Protein AF-0000000076417753 (afdb_homodimer)

Radius of gyration: 24.69 Å; Cα contacts (8 Å, |Δi|>4): 535; chains: 2; bounding box: 54×79×69 Å

Secondary structure (DSSP, 8-state):
-----HHHHHHHHHHHHHHHHHHHHHHHHHHHHHHHHHHHHHHHHHHHHHHHHHTTTS-TTHHHHHHHHHHHHHHTT---SS--TT--TT-HHHHHHHHHHHHTT---SS----SHHHHHHHHHHHHHHHHHHHHHHHHHHHHHHHHHSTTHHHHHHHHT--HHHHHHHHHHHHHHHHHHHHHHHHHHHHHHHHSSS-HHHHHHHHHHHHTT----TTSTTSSS---THHHHHHHHHHHTTS---S---/-----HHHHHHHHHHHHHHHHHHHHHHHHHHHHHHHHHHHHHHHHHHHHHHHHHTTTS-TTHHHHHHHHHHHHHHTT----S--TT--TT-HHHHHHHHHHHHTT---SS----SHHHHHHHHHHHHHHHHHHHHHHHHHHHHHHHHHSTTHHHHHHHHT--HHHHHHHHHHHHHHHHHHHHHHHHHHHHHHHHSSS-HHHHHHHHHHHHTT----TTSTTSSS---THHHHHHHHHHHTTS---S---

Sequence (498 aa):
MGALRPWARYGLLAVAHLLALGLGATVLQALEGPPALRLQANLRAELATFQAEFGACLPAGALEELLGTALVAQAHGVSSLGNGSEARNWDLPSALLFTASLLTTTGYGHMAPLSAGGKAFCVAYAALGLPASLALVAALRHCLVPLLSRPGAWVATCWQLTPPRAALLQAVALGLLVVGVFVLLPALVLWDVQGNCSLLEAIYFCFSSLSTIGLGDLLPGHGSGLHPVLYHLCQFALLGGRPLPQGMVMGALRPWARYGLLAVAHLLALGLGATVLQALEGPPALRLQANLRAELATFQAEFGACLPAGALEELLGTALVAQAHGVSSLGNGSEARNWDLPSALLFTASLLTTTGYGHMAPLSAGGKAFCVAYAALGLPASLALVAALRHCLVPLLSRPGAWVATCWQLTPPRAALLQAVALGLLVVGVFVLLPALVLWDVQGNCSLLEAIYFCFSSLSTIGLGDLLPGHGSGLHPVLYHLCQFALLGGRPLPQGMV

pLDDT: mean 74.75, std 17.24, range [18.84, 95.38]

Nearest PDB structures (foldseek):
  4xdj-assembly2_D  TM=8.619E-01  e=2.320E-10  Homo sapiens
  8qz2-assembly1_B  TM=8.010E-01  e=1.190E-10  Homo sapiens
  6w82-assembly1_B  TM=7.876E-01  e=2.223E-09  Mus musculus
  9g9w-assembly1_B  TM=8.199E-01  e=2.131E-08  Homo sapiens
  6v36-assembly1_B  TM=7.856E-01  e=9.862E-09  Mus musculus

Foldseek 3Di:
DDPPDPVVVVVVVVVVVVVVVVVVVVVCCVVCVVVVVVVVVVVVVVVVVCCVVCVVVDPDCPVVVVVVVQVVCQQQQNFPPDPDPPSPQCPPLNVVLQLLLLQLLLCQSRHDDDDPVRVVCSVVSSVPRNVVSVVVVVVVCVVCVVVQCVVLVVVCVVPVDDPVVSVVVSVVVVVCVVLCCLQQVQLVVQCVPQVPDDSVRSSVQRNSVVVSVNHNCQDPRPPSHRPCVCSVVSVLSSVVPPDDDPPVD/DDPPDPVVVVVVVVVVVVVVVVVVVVVCCVVCVVVVVVVVVVVVVVVVVCCVVCVVVDPDCPVVVVVVVQVVCQQQQNFPPDPDPPSPQCPPLNVVLQLLLLQLLLCQSRHDDDDPVRVVCSVVSSVVRNVVSVVVVVVVCVVCVVVQCVVLVVVCVVPVDDVVVSVVVSVVVVVVVVLCCQQQVQLVVLCVPQVPDDSVRSSVQRNSVVVSVNHNCQDPRVPSHRPCVVSVVSVCSSVVVPDDDPPVD

Solvent-accessible surface area (backbone atoms only — not comparable to full-atom values): 26313 Å² total; per-residue (Å²): 132,80,77,67,53,72,66,55,52,51,50,50,51,51,50,50,50,52,49,49,38,51,49,47,11,53,52,46,24,66,55,36,33,60,59,49,51,50,51,46,50,51,50,50,48,52,50,49,52,48,40,68,75,38,34,89,75,40,67,90,58,56,64,58,52,52,51,49,52,50,48,50,31,42,42,40,35,39,58,68,82,63,82,64,82,78,71,55,59,44,33,68,71,52,19,36,50,51,36,49,24,49,46,63,19,14,17,35,30,46,57,44,69,81,40,70,67,35,40,52,45,51,48,54,49,38,68,58,37,36,61,52,40,50,50,48,52,52,53,48,46,66,61,40,46,66,67,62,50,56,66,42,60,54,53,39,67,69,59,72,43,59,67,70,60,28,52,51,50,46,51,50,50,52,49,47,47,51,51,45,50,67,20,47,51,56,14,52,50,47,27,65,72,56,66,81,46,51,62,65,55,23,39,41,48,33,42,30,47,72,66,13,17,10,59,30,65,60,40,60,67,56,76,89,29,46,54,72,55,52,59,50,45,52,44,29,72,75,52,42,79,67,80,78,86,74,67,92,108,133,78,77,68,54,72,65,54,52,52,50,49,50,52,50,51,48,52,50,49,38,52,50,48,10,53,52,44,25,67,54,36,31,58,61,48,51,50,52,44,49,50,49,50,49,52,50,48,52,47,40,67,74,37,33,89,76,40,66,89,58,56,64,57,51,52,50,50,53,52,47,50,31,42,42,40,35,41,57,67,82,63,83,63,84,77,70,54,57,44,36,66,71,54,18,36,49,51,37,46,24,49,46,62,18,13,16,36,30,45,58,45,70,83,40,70,66,34,41,52,45,49,48,52,50,38,67,56,37,36,61,51,41,49,50,48,52,52,51,48,46,66,61,43,47,66,68,62,50,56,64,43,61,56,52,39,65,68,59,72,44,59,67,70,60,28,50,49,50,45,49,50,50,50,48,48,48,51,51,45,50,66,20,47,51,56,14,52,52,47,27,65,72,56,66,81,47,52,61,65,55,24,38,38,46,33,42,28,47,72,65,14,18,9,58,30,62,61,39,58,67,54,78,86,27,46,54,71,55,53,58,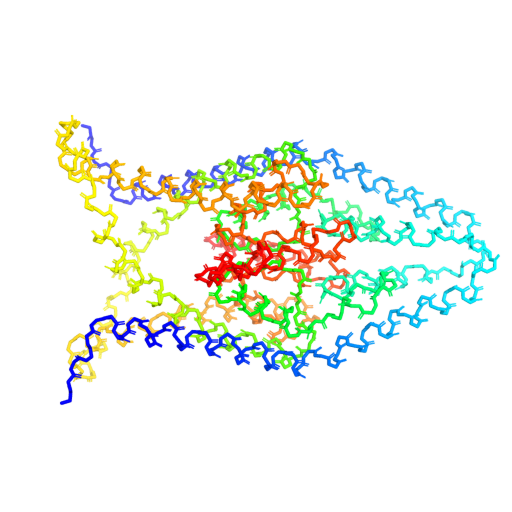49,44,52,43,29,72,74,53,44,81,66,81,79,84,75,69,93,109

Organism: Bos indicus x Bos taurus (NCBI:txid30522)

InterPro domains:
  IPR003280 Two pore domain potassium channel [PR01333] (101-129)
  IPR003280 Two pore domain potassium channel [PR01333] (211-220)
  IPR003280 Two pore domain potassium channel [PTHR11003] (6-239)
  IPR013099 Potassium channel domain [PF07885] (76-143)
  IPR013099 Potassium channel domain [PF07885] (181-221)

Structure (mmCIF, N/CA/C/O backbone):
data_AF-0000000076417753-model_v1
#
loop_
_entity.id
_entity.type
_entity.pdbx_description
1 polymer 'Potassium channel subfamily K member 7'
#
loop_
_atom_site.group_PDB
_atom_site.id
_atom_site.type_symbol
_atom_site.label_atom_id
_atom_site.label_alt_id
_atom_site.label_comp_id
_atom_site.label_asym_id
_atom_site.label_entity_id
_atom_site.label_seq_id
_atom_site.pdbx_PDB_ins_code
_atom_site.Cartn_x
_atom_site.Cartn_y
_atom_site.Cartn_z
_atom_site.occupancy
_atom_site.B_iso_or_equiv
_atom_site.auth_seq_id
_atom_site.auth_comp_id
_atom_site.auth_asym_id
_atom_site.auth_atom_id
_atom_site.pdbx_PDB_model_num
ATOM 1 N N . MET A 1 1 ? -26.219 -26.453 -24.188 1 37.19 1 MET A N 1
ATOM 2 C CA . MET A 1 1 ? -25.844 -25.188 -23.578 1 37.19 1 MET A CA 1
ATOM 3 C C . MET A 1 1 ? -24.438 -24.781 -23.984 1 37.19 1 MET A C 1
ATOM 5 O O . MET A 1 1 ? -23.469 -25.484 -23.672 1 37.19 1 MET A O 1
ATOM 9 N N . GLY A 1 2 ? -24.141 -24.172 -25.047 1 46.78 2 GLY A N 1
ATOM 10 C CA . GLY A 1 2 ? -22.953 -24.016 -25.875 1 46.78 2 GLY A CA 1
ATOM 11 C C . GLY A 1 2 ? -21.781 -23.375 -25.141 1 46.78 2 GLY A C 1
ATOM 12 O O . GLY A 1 2 ? -21.984 -22.547 -24.25 1 46.78 2 GLY A O 1
ATOM 13 N N . ALA A 1 3 ? -20.734 -24.109 -24.938 1 54.47 3 ALA A N 1
ATOM 14 C CA . ALA A 1 3 ? -19.422 -23.797 -24.375 1 54.47 3 ALA A CA 1
ATOM 15 C C . ALA A 1 3 ? -18.938 -22.422 -24.859 1 54.47 3 ALA A C 1
ATOM 17 O O . ALA A 1 3 ? -18.781 -22.203 -26.062 1 54.47 3 ALA A O 1
ATOM 18 N N . LEU A 1 4 ? -19.422 -21.344 -24.422 1 57.84 4 LEU A N 1
ATOM 19 C CA . LEU A 1 4 ? -18.922 -20.031 -24.812 1 57.84 4 LEU A CA 1
ATOM 20 C C . LEU A 1 4 ? -17.438 -20.094 -25.156 1 57.84 4 LEU A C 1
ATOM 22 O O . LEU A 1 4 ? -16.688 -20.844 -24.531 1 57.84 4 LEU A O 1
ATOM 26 N N . ARG A 1 5 ? -17.094 -19.734 -26.391 1 68.56 5 ARG A N 1
ATOM 27 C CA . ARG A 1 5 ? -15.719 -19.656 -26.875 1 68.56 5 ARG A CA 1
ATOM 28 C C . ARG A 1 5 ? -14.805 -19.031 -25.828 1 68.56 5 ARG A C 1
ATOM 30 O O . ARG A 1 5 ? -15.25 -18.203 -25.031 1 68.56 5 ARG A O 1
ATOM 37 N N . PRO A 1 6 ? -13.742 -19.547 -25.609 1 73.5 6 PRO A N 1
ATOM 38 C CA . PRO A 1 6 ? -12.781 -19.109 -24.594 1 73.5 6 PRO A CA 1
ATOM 39 C C . PRO A 1 6 ? -12.625 -17.594 -24.547 1 73.5 6 PRO A C 1
ATOM 41 O O . PRO A 1 6 ? -12.523 -17 -23.469 1 73.5 6 PRO A O 1
ATOM 44 N N . TRP A 1 7 ? -12.812 -16.953 -25.719 1 74.75 7 TRP A N 1
ATOM 45 C CA . TRP A 1 7 ? -12.641 -15.508 -25.734 1 74.75 7 TRP A CA 1
ATOM 46 C C . TRP A 1 7 ? -13.844 -14.805 -25.109 1 74.75 7 TRP A C 1
ATOM 48 O O . TRP A 1 7 ? -13.695 -13.742 -24.5 1 74.75 7 TRP A O 1
ATOM 58 N N . ALA A 1 8 ? -14.992 -15.391 -25.234 1 79.5 8 ALA A N 1
ATOM 59 C CA . ALA A 1 8 ? -16.203 -14.828 -24.641 1 79.5 8 ALA A CA 1
ATOM 60 C C . ALA A 1 8 ? -16.156 -14.914 -23.125 1 79.5 8 ALA A C 1
ATOM 62 O O . ALA A 1 8 ? -16.625 -14 -22.438 1 79.5 8 ALA A O 1
ATOM 63 N N . ARG A 1 9 ? -15.594 -15.992 -22.719 1 81 9 ARG A N 1
ATOM 64 C CA . ARG A 1 9 ? -15.469 -16.141 -21.266 1 81 9 ARG A CA 1
ATOM 65 C C . ARG A 1 9 ? -14.523 -15.109 -20.688 1 81 9 ARG A C 1
ATOM 67 O O . ARG A 1 9 ? -14.797 -14.547 -19.625 1 81 9 ARG A O 1
ATOM 74 N N . TYR A 1 10 ? -13.516 -14.852 -21.422 1 81.19 10 TYR A N 1
ATOM 75 C CA . TYR A 1 10 ? -12.562 -13.836 -20.969 1 81.19 10 TYR A CA 1
ATOM 76 C C . TYR A 1 10 ? -13.188 -12.445 -21.016 1 81.19 10 TYR A C 1
ATOM 78 O O . TYR A 1 10 ? -12.969 -11.633 -20.109 1 81.19 10 TYR A O 1
ATOM 86 N N . GLY A 1 11 ? -13.883 -12.18 -22.016 1 83.62 11 GLY A N 1
ATOM 87 C CA . GLY A 1 11 ? -14.586 -10.914 -22.094 1 83.62 11 GLY A CA 1
ATOM 88 C C . GLY A 1 11 ? -15.602 -10.719 -20.984 1 83.62 11 GLY A C 1
ATOM 89 O O . GLY A 1 11 ? -15.711 -9.633 -20.422 1 83.62 11 GLY A O 1
ATOM 90 N N . LEU A 1 12 ? -16.266 -11.766 -20.641 1 86.62 12 LEU A N 1
ATOM 91 C CA . LEU A 1 12 ? -17.25 -11.703 -19.578 1 86.62 12 LEU A CA 1
ATOM 92 C C . LEU A 1 12 ? -16.594 -11.453 -18.219 1 86.62 12 LEU A C 1
ATOM 94 O O . LEU A 1 12 ? -17.109 -10.695 -17.406 1 86.62 12 LEU A O 1
ATOM 98 N N . LEU A 1 13 ? -15.461 -12.086 -18.031 1 85.25 13 LEU A N 1
ATOM 99 C CA . LEU A 1 13 ? -14.727 -11.883 -16.797 1 85.25 13 LEU A CA 1
ATOM 100 C C . LEU A 1 13 ? -14.219 -10.445 -16.688 1 85.25 13 LEU A C 1
ATOM 102 O O . LEU A 1 13 ? -14.266 -9.852 -15.609 1 85.25 13 LEU A O 1
ATOM 106 N N . ALA A 1 14 ? -13.812 -9.93 -17.797 1 85.81 14 ALA A N 1
ATOM 107 C CA . ALA A 1 14 ? -13.328 -8.547 -17.828 1 85.81 14 ALA A CA 1
ATOM 108 C C . ALA A 1 14 ? -14.453 -7.562 -17.531 1 85.81 14 ALA A C 1
ATOM 110 O O . ALA A 1 14 ? -14.281 -6.617 -16.766 1 85.81 14 ALA A O 1
ATOM 111 N N . VAL A 1 15 ? -15.547 -7.82 -18.109 1 89.19 15 VAL A N 1
ATOM 112 C CA . VAL A 1 15 ? -16.703 -6.953 -17.906 1 89.19 15 VAL A CA 1
ATOM 113 C C . VAL A 1 15 ? -17.172 -7.055 -16.453 1 89.19 15 VAL A C 1
ATOM 115 O O . VAL A 1 15 ? -17.516 -6.043 -15.836 1 89.19 15 VAL A O 1
ATOM 118 N N . ALA A 1 16 ? -17.188 -8.227 -15.938 1 89.94 16 ALA A N 1
ATOM 119 C CA . ALA A 1 16 ? -17.578 -8.43 -14.547 1 89.94 16 ALA A CA 1
ATOM 120 C C . ALA A 1 16 ? -16.641 -7.68 -13.602 1 89.94 16 ALA A C 1
ATOM 122 O O . ALA A 1 16 ? -17.094 -7.098 -12.609 1 89.94 16 ALA A O 1
ATOM 123 N N . HIS A 1 17 ? -15.422 -7.691 -13.953 1 90.44 17 HIS A N 1
ATOM 124 C CA . HIS A 1 17 ? -14.445 -6.98 -13.133 1 90.44 17 HIS A CA 1
ATOM 125 C C . HIS A 1 17 ? -14.656 -5.473 -13.203 1 90.44 17 HIS A C 1
ATOM 127 O O . HIS A 1 17 ? -14.547 -4.781 -12.188 1 90.44 17 HIS A O 1
ATOM 133 N N . LEU A 1 18 ? -14.992 -4.988 -14.367 1 89.81 18 LEU A N 1
ATOM 134 C CA . LEU A 1 18 ? -15.242 -3.561 -14.523 1 89.81 18 LEU A CA 1
ATOM 135 C C . LEU A 1 18 ? -16.5 -3.141 -13.773 1 89.81 18 LEU A C 1
ATOM 137 O O . LEU A 1 18 ? -16.531 -2.074 -13.156 1 89.81 18 LEU A O 1
ATOM 141 N N . LEU A 1 19 ? -17.453 -3.977 -13.828 1 91.81 19 LEU A N 1
ATOM 142 C CA . LEU A 1 19 ? -18.672 -3.697 -13.086 1 91.81 19 LEU A CA 1
ATOM 143 C C . LEU A 1 19 ? -18.422 -3.736 -11.586 1 91.81 19 LEU A C 1
ATOM 145 O O . LEU A 1 19 ? -18.969 -2.914 -10.844 1 91.81 19 LEU A O 1
ATOM 149 N N . ALA A 1 20 ? -17.656 -4.684 -11.219 1 92.06 20 ALA A N 1
ATOM 150 C CA . ALA A 1 20 ? -17.297 -4.77 -9.805 1 92.06 20 ALA A CA 1
ATOM 151 C C . ALA A 1 20 ? -16.547 -3.525 -9.352 1 92.06 20 ALA A C 1
ATOM 153 O O . ALA A 1 20 ? -16.75 -3.025 -8.242 1 92.06 20 ALA A O 1
ATOM 154 N N . LEU A 1 21 ? -15.695 -3.061 -10.195 1 91.56 21 LEU A N 1
ATOM 155 C CA . LEU A 1 21 ? -14.961 -1.84 -9.883 1 91.56 21 LEU A CA 1
ATOM 156 C C . LEU A 1 21 ? -15.906 -0.654 -9.742 1 91.56 21 LEU A C 1
ATOM 158 O O . LEU A 1 21 ? -15.781 0.131 -8.797 1 91.56 21 LEU A O 1
ATOM 162 N N . GLY A 1 22 ? -16.781 -0.543 -10.664 1 91.62 22 GLY A N 1
ATOM 163 C CA . GLY A 1 22 ? -17.766 0.53 -10.609 1 91.62 22 GLY A CA 1
ATOM 164 C C . GLY A 1 22 ? -18.656 0.453 -9.391 1 91.62 22 GLY A C 1
ATOM 165 O O . GLY A 1 22 ? -18.922 1.467 -8.742 1 91.62 22 GLY A O 1
ATOM 166 N N . LEU A 1 23 ? -19.078 -0.742 -9.078 1 93.88 23 LEU A N 1
ATOM 167 C CA . LEU A 1 23 ? -19.938 -0.941 -7.914 1 93.88 23 LEU A CA 1
ATOM 168 C C . LEU A 1 23 ? -19.188 -0.593 -6.629 1 93.88 23 LEU A C 1
ATOM 170 O O . LEU A 1 23 ? -19.734 0.073 -5.75 1 93.88 23 LEU A O 1
ATOM 174 N N . GLY A 1 24 ? -17.984 -1.064 -6.523 1 94.5 24 GLY A N 1
ATOM 175 C CA . GLY A 1 24 ? -17.203 -0.716 -5.355 1 94.5 24 GLY A CA 1
ATOM 176 C C . GLY A 1 24 ? -17.016 0.781 -5.18 1 94.5 24 GLY A C 1
ATOM 177 O O . GLY A 1 24 ? -17.156 1.301 -4.066 1 94.5 24 GLY A O 1
ATOM 178 N N . ALA A 1 25 ? -16.703 1.437 -6.258 1 92.44 25 ALA A N 1
ATOM 179 C CA . ALA A 1 25 ? -16.484 2.879 -6.207 1 92.44 25 ALA A CA 1
ATOM 180 C C . ALA A 1 25 ? -17.75 3.615 -5.785 1 92.44 25 ALA A C 1
ATOM 182 O O . ALA A 1 25 ? -17.703 4.531 -4.961 1 92.44 25 ALA A O 1
ATOM 183 N N . THR A 1 26 ? -18.875 3.23 -6.344 1 94.12 26 THR A N 1
ATOM 184 C CA . THR A 1 26 ? -20.141 3.895 -6.039 1 94.12 26 THR A CA 1
ATOM 185 C C . THR A 1 26 ? -20.531 3.658 -4.586 1 94.12 26 THR A C 1
ATOM 187 O O . THR A 1 26 ? -21 4.574 -3.908 1 94.12 26 THR A O 1
ATOM 190 N N . VAL A 1 27 ? -20.359 2.455 -4.121 1 94.62 27 VAL A N 1
ATOM 191 C CA . VAL A 1 27 ? -20.703 2.133 -2.744 1 94.62 27 VAL A CA 1
ATOM 192 C C . VAL A 1 27 ? -19.797 2.895 -1.783 1 94.62 27 VAL A C 1
ATOM 194 O O . VAL A 1 27 ? -20.266 3.467 -0.797 1 94.62 27 VAL A O 1
ATOM 197 N N . LEU A 1 28 ? -18.516 2.938 -2.066 1 93.06 28 LEU A N 1
ATOM 198 C CA . LEU A 1 28 ? -17.594 3.631 -1.181 1 93.06 28 LEU A CA 1
ATOM 199 C C . LEU A 1 28 ? -17.812 5.141 -1.24 1 93.06 28 LEU A C 1
ATOM 201 O O . LEU A 1 28 ? -17.641 5.836 -0.239 1 93.06 28 LEU A O 1
ATOM 205 N N . GLN A 1 29 ? -18.125 5.609 -2.398 1 90.75 29 GLN A N 1
ATOM 206 C CA . GLN A 1 29 ? -18.469 7.027 -2.482 1 90.75 29 GLN A CA 1
ATOM 207 C C . GLN A 1 29 ? -19.656 7.367 -1.595 1 90.75 29 GLN A C 1
ATOM 209 O O . GLN A 1 29 ? -19.672 8.398 -0.92 1 90.75 29 GLN A O 1
ATOM 214 N N . ALA A 1 30 ? -20.672 6.52 -1.617 1 92.25 30 ALA A N 1
ATOM 215 C CA . ALA A 1 30 ? -21.875 6.734 -0.819 1 92.25 30 ALA A CA 1
ATOM 216 C C . ALA A 1 30 ? -21.578 6.602 0.671 1 92.25 30 ALA A C 1
ATOM 218 O O . ALA A 1 30 ? -22.109 7.359 1.487 1 92.25 30 ALA A O 1
ATOM 219 N N . LEU A 1 31 ? -20.734 5.688 1.056 1 92.12 31 LEU A N 1
ATOM 220 C CA . LEU A 1 31 ? -20.453 5.418 2.459 1 92.12 31 LEU A CA 1
ATOM 221 C C . LEU A 1 31 ? -19.484 6.453 3.023 1 92.12 31 LEU A C 1
ATOM 223 O O . LEU A 1 31 ? -19.609 6.867 4.18 1 92.12 31 LEU A O 1
ATOM 227 N N . GLU A 1 32 ? -18.5 6.871 2.242 1 92.62 32 GLU A N 1
ATOM 228 C CA . GLU A 1 32 ? -17.406 7.684 2.77 1 92.62 32 GLU A CA 1
ATOM 229 C C . GLU A 1 32 ? -17.562 9.148 2.355 1 92.62 32 GLU A C 1
ATOM 231 O O . GLU A 1 32 ? -16.891 10.023 2.906 1 92.62 32 GLU A O 1
ATOM 236 N N . GLY A 1 33 ? -18.438 9.453 1.488 1 85.88 33 GLY A N 1
ATOM 237 C CA . GLY A 1 33 ? -18.672 10.82 1.063 1 85.88 33 GLY A CA 1
ATOM 238 C C . GLY A 1 33 ? -19.016 11.75 2.209 1 85.88 33 GLY A C 1
ATOM 239 O O . GLY A 1 33 ? -18.297 12.719 2.475 1 85.88 33 GLY A O 1
ATOM 240 N N . PRO A 1 34 ? -19.969 11.398 2.969 1 87.88 34 PRO A N 1
ATOM 241 C CA . PRO A 1 34 ? -20.438 12.281 4.043 1 87.88 34 PRO A CA 1
ATOM 242 C C . PRO A 1 34 ? -19.406 12.445 5.156 1 87.88 34 PRO A C 1
ATOM 244 O O . PRO A 1 34 ? -19.094 13.57 5.559 1 87.88 34 PRO A O 1
ATOM 247 N N . PRO A 1 35 ? -18.859 11.344 5.668 1 88.19 35 PRO A N 1
ATOM 248 C CA . PRO A 1 35 ? -17.844 11.555 6.711 1 88.19 35 PRO A CA 1
ATOM 249 C C . PRO A 1 35 ? -16.656 12.359 6.223 1 88.19 35 PRO A C 1
ATOM 251 O O . PRO A 1 35 ? -16.047 13.109 7 1 88.19 35 PRO A O 1
ATOM 254 N N . ALA A 1 36 ? -16.219 12.188 5.043 1 85.62 36 ALA A N 1
ATOM 255 C CA . ALA A 1 36 ? -15.109 12.961 4.488 1 85.62 36 ALA A CA 1
ATOM 256 C C . ALA A 1 36 ? -15.445 14.445 4.43 1 85.62 36 ALA A C 1
ATOM 258 O O . ALA A 1 36 ? -14.602 15.297 4.719 1 85.62 36 ALA A O 1
ATOM 259 N N . LEU A 1 37 ? -16.641 14.742 4.062 1 83.56 37 LEU A N 1
ATOM 260 C CA . LEU A 1 37 ? -17.062 16.141 4.012 1 83.56 37 LEU A CA 1
ATOM 261 C C . LEU A 1 37 ? -17.125 16.734 5.414 1 83.56 37 LEU A C 1
ATOM 263 O O . LEU A 1 37 ? -16.797 17.906 5.605 1 83.56 37 LEU A O 1
ATOM 267 N N . ARG A 1 38 ? -17.531 15.93 6.363 1 85.31 38 ARG A N 1
ATOM 268 C CA . ARG A 1 38 ? -17.562 16.406 7.746 1 85.31 38 ARG A CA 1
ATOM 269 C C . ARG A 1 38 ? -16.172 16.688 8.258 1 85.31 38 ARG A C 1
ATOM 271 O O . ARG A 1 38 ? -15.945 17.703 8.922 1 85.31 38 ARG A O 1
ATOM 278 N N . LEU A 1 39 ? -15.266 15.781 7.977 1 84.44 39 LEU A N 1
ATOM 279 C CA . LEU A 1 39 ? -13.883 15.984 8.406 1 84.44 39 LEU A CA 1
ATOM 280 C C . LEU A 1 39 ? -13.289 17.219 7.738 1 84.44 39 LEU A C 1
ATOM 282 O O . LEU A 1 39 ? -12.578 18 8.383 1 84.44 39 LEU A O 1
ATOM 286 N N . GLN A 1 40 ? -13.562 17.391 6.488 1 83.38 40 GLN A N 1
ATOM 287 C CA . GLN A 1 40 ? -13.086 18.562 5.77 1 83.38 40 GLN A CA 1
ATOM 288 C C . GLN A 1 40 ? -13.672 19.844 6.355 1 83.38 40 GLN A C 1
ATOM 290 O O . GLN A 1 40 ? -12.969 20.844 6.504 1 83.38 40 GLN A O 1
ATOM 295 N N . ALA A 1 41 ? -14.938 19.828 6.652 1 83.44 41 ALA A N 1
ATOM 296 C CA . ALA A 1 41 ? -15.594 20.984 7.258 1 83.44 41 ALA A CA 1
ATOM 297 C C . ALA A 1 41 ? -15.008 21.297 8.633 1 83.44 41 ALA A C 1
ATOM 299 O O . ALA A 1 41 ? -14.812 22.453 8.977 1 83.44 41 ALA A O 1
ATOM 300 N N . ASN A 1 42 ? -14.789 20.219 9.359 1 84.06 42 ASN A N 1
ATOM 301 C CA . ASN A 1 42 ? -14.164 20.422 10.672 1 84.06 42 ASN A CA 1
ATOM 302 C C . ASN A 1 42 ? -12.781 21.047 10.539 1 84.06 42 ASN A C 1
ATOM 304 O O . ASN A 1 42 ? -12.43 21.938 11.328 1 84.06 42 ASN A O 1
ATOM 308 N N . LEU A 1 43 ? -12.008 20.578 9.602 1 82.31 43 LEU A N 1
ATOM 309 C CA . LEU A 1 43 ? -10.68 21.125 9.375 1 82.31 43 LEU A CA 1
ATOM 310 C C . LEU A 1 43 ? -10.766 22.594 8.945 1 82.31 43 LEU A C 1
ATOM 312 O O . LEU A 1 43 ? -10.016 23.438 9.445 1 82.31 43 LEU A O 1
ATOM 316 N N . ARG A 1 44 ? -11.617 22.891 8.094 1 82.69 44 ARG A N 1
ATOM 317 C CA . ARG A 1 44 ? -11.781 24.266 7.629 1 82.69 44 ARG A CA 1
ATOM 318 C C . ARG A 1 44 ? -12.25 25.172 8.766 1 82.69 44 ARG A C 1
ATOM 320 O O . ARG A 1 44 ? -11.812 26.312 8.875 1 82.69 44 ARG A O 1
ATOM 327 N N . ALA A 1 45 ? -13.164 24.672 9.523 1 83.94 45 ALA A N 1
ATOM 328 C CA . ALA A 1 45 ? -13.656 25.422 10.672 1 83.94 45 ALA A CA 1
ATOM 329 C C . ALA A 1 45 ? -12.531 25.703 11.664 1 83.94 45 ALA A C 1
ATOM 331 O O . ALA A 1 45 ? -12.414 26.812 12.18 1 83.94 45 ALA A O 1
ATOM 332 N N . GLU A 1 46 ? -11.758 24.672 11.914 1 82.12 46 GLU A N 1
ATOM 333 C CA . GLU A 1 46 ? -10.633 24.859 12.82 1 82.12 46 GLU A CA 1
ATOM 334 C C . GLU A 1 46 ? -9.625 25.859 12.266 1 82.12 46 GLU A C 1
ATOM 336 O O . GLU A 1 46 ? -9.07 26.672 13.008 1 82.12 46 GLU A O 1
ATOM 341 N N . LEU A 1 47 ? -9.375 25.781 10.969 1 82 47 LEU A N 1
ATOM 342 C CA . LEU A 1 47 ? -8.477 26.734 10.312 1 82 47 LEU A CA 1
ATOM 343 C C . LEU A 1 47 ? -9.031 28.141 10.383 1 82 47 LEU A C 1
ATOM 345 O O . LEU A 1 47 ? -8.305 29.094 10.688 1 82 47 LEU A O 1
ATOM 349 N N . ALA A 1 48 ? -10.297 28.297 10.117 1 82.31 48 ALA A N 1
ATOM 350 C CA . ALA A 1 48 ? -10.945 29.594 10.148 1 82.31 48 ALA A CA 1
ATOM 351 C C . ALA A 1 48 ? -10.945 30.172 11.562 1 82.31 48 ALA A C 1
ATOM 353 O O . ALA A 1 48 ? -10.695 31.375 11.75 1 82.31 48 ALA A O 1
ATOM 354 N N . THR A 1 49 ? -11.32 29.391 12.547 1 81.62 49 THR A N 1
ATOM 355 C CA . THR A 1 49 ? -11.289 29.828 13.938 1 81.62 49 THR A CA 1
ATOM 356 C C . THR A 1 49 ? -9.883 30.266 14.344 1 81.62 49 THR A C 1
ATOM 358 O O . THR A 1 49 ? -9.711 31.281 15.016 1 81.62 49 THR A O 1
ATOM 361 N N . PHE A 1 50 ? -8.906 29.438 13.914 1 80.94 50 PHE A N 1
ATOM 362 C CA . PHE A 1 50 ? -7.516 29.766 14.211 1 80.94 50 PHE A CA 1
ATOM 363 C C . PHE A 1 50 ? -7.113 31.078 13.57 1 80.94 50 PHE A C 1
ATOM 365 O O . PHE A 1 50 ? -6.457 31.906 14.203 1 80.94 50 PHE A O 1
ATOM 372 N N . GLN A 1 51 ? -7.496 31.266 12.32 1 79.94 51 GLN A N 1
ATOM 373 C CA . GLN A 1 51 ? -7.184 32.5 11.602 1 79.94 51 GLN A CA 1
ATOM 374 C C . GLN A 1 51 ? -7.918 33.688 12.211 1 79.94 51 GLN A C 1
ATOM 376 O O . GLN A 1 51 ? -7.375 34.812 12.273 1 79.94 51 GLN A O 1
ATOM 381 N N . ALA A 1 52 ? -9.117 33.531 12.594 1 81.25 52 ALA A N 1
ATOM 382 C CA . ALA A 1 52 ? -9.898 34.625 13.195 1 81.25 52 ALA A CA 1
ATOM 383 C C . ALA A 1 52 ? -9.336 35.031 14.547 1 81.25 52 ALA A C 1
ATOM 385 O O . ALA A 1 52 ? -9.266 36.219 14.867 1 81.25 52 ALA A O 1
ATOM 386 N N . GLU A 1 53 ? -8.984 34.062 15.305 1 76.81 53 GLU A N 1
ATOM 387 C CA . GLU A 1 53 ? -8.516 34.312 16.656 1 76.81 53 GLU A CA 1
ATOM 388 C C . GLU A 1 53 ? -7.078 34.844 16.656 1 76.81 53 GLU A C 1
ATOM 390 O O . GLU A 1 53 ? -6.727 35.719 17.453 1 76.81 53 GLU A O 1
ATOM 395 N N . PHE A 1 54 ? -6.348 34.281 15.719 1 74.62 54 PHE A N 1
ATOM 396 C CA . PHE A 1 54 ? -4.93 34.594 15.805 1 74.62 54 PHE A CA 1
ATOM 397 C C . PHE A 1 54 ? -4.438 35.25 14.516 1 74.62 54 PHE A C 1
ATOM 399 O O . PHE A 1 54 ? -3.248 35.531 14.375 1 74.62 54 PHE A O 1
ATOM 406 N N . GLY A 1 55 ? -5.246 35.281 13.523 1 71.75 55 GLY A N 1
ATOM 407 C CA . GLY A 1 55 ? -4.898 35.812 12.211 1 71.75 55 GLY A CA 1
ATOM 408 C C . GLY A 1 55 ? -4.324 37.219 12.273 1 71.75 55 GLY A C 1
ATOM 409 O O . GLY A 1 55 ? -3.498 37.594 11.43 1 71.75 55 GLY A O 1
ATOM 410 N N . ALA A 1 56 ? -4.766 38 13.227 1 73.06 56 ALA A N 1
ATOM 411 C CA . ALA A 1 56 ? -4.266 39.375 13.352 1 73.06 56 ALA A CA 1
ATOM 412 C C . ALA A 1 56 ? -2.785 39.375 13.727 1 73.06 56 ALA A C 1
ATOM 414 O O . ALA A 1 56 ? -2.045 40.281 13.344 1 73.06 56 ALA A O 1
ATOM 415 N N . CYS A 1 57 ? -2.404 38.344 14.406 1 71.56 57 CYS A N 1
ATOM 416 C CA . CYS A 1 57 ? -1.019 38.25 14.852 1 71.56 57 CYS A CA 1
ATOM 417 C C . CYS A 1 57 ? -0.191 37.375 13.922 1 71.56 57 CYS A C 1
ATOM 419 O O . CYS A 1 57 ? 1.039 37.375 14 1 71.56 57 CYS A O 1
ATOM 421 N N . LEU A 1 58 ? -0.905 36.688 13.07 1 74 58 LEU A N 1
ATOM 422 C CA . LEU A 1 58 ? -0.195 35.719 12.211 1 74 58 LEU A CA 1
ATOM 423 C C . LEU A 1 58 ? -0.115 36.25 10.781 1 74 58 LEU A C 1
ATOM 425 O O . LEU A 1 58 ? -1.123 36.688 10.219 1 74 58 LEU A O 1
ATOM 429 N N . PRO A 1 59 ? 1.247 36.594 10.359 1 67.06 59 PRO A N 1
ATOM 430 C CA . PRO A 1 59 ? 1.331 36.938 8.945 1 67.06 59 PRO A CA 1
ATOM 431 C C . PRO A 1 59 ? 0.642 35.938 8.039 1 67.06 59 PRO A C 1
ATOM 433 O O . PRO A 1 59 ? 0.523 34.75 8.406 1 67.06 59 PRO A O 1
ATOM 436 N N . ALA A 1 60 ? 0.106 36.406 6.887 1 66.69 60 ALA A N 1
ATOM 437 C CA . ALA A 1 60 ? -0.547 35.594 5.867 1 66.69 60 ALA A CA 1
ATOM 438 C C . ALA A 1 60 ? 0.395 34.5 5.34 1 66.69 60 ALA A C 1
ATOM 440 O O . ALA A 1 60 ? 1.546 34.781 5 1 66.69 60 ALA A O 1
ATOM 441 N N . GLY A 1 61 ? 0.214 33.188 5.43 1 75.19 61 GLY A N 1
ATOM 442 C CA . GLY A 1 61 ? 1.027 32.156 4.82 1 75.19 61 GLY A CA 1
ATOM 443 C C . GLY A 1 61 ? 1.828 31.359 5.832 1 75.19 61 GLY A C 1
ATOM 444 O O . GLY A 1 61 ? 2.301 30.266 5.527 1 75.19 61 GLY A O 1
ATOM 445 N N . ALA A 1 62 ? 2.088 32.031 7.02 1 75.94 62 ALA A N 1
ATOM 446 C CA . ALA A 1 62 ? 2.934 31.359 7.992 1 75.94 62 ALA A CA 1
ATOM 447 C C . ALA A 1 62 ? 2.309 30.031 8.422 1 75.94 62 ALA A C 1
ATOM 449 O O . ALA A 1 62 ? 3.004 29.016 8.539 1 75.94 62 ALA A O 1
ATOM 450 N N . LEU A 1 63 ? 1.042 30.062 8.672 1 80.06 63 LEU A N 1
ATOM 451 C CA . LEU A 1 63 ? 0.336 28.859 9.086 1 80.06 63 LEU A CA 1
ATOM 452 C C . LEU A 1 63 ? 0.335 27.828 7.961 1 80.06 63 LEU A C 1
ATOM 454 O O . LEU A 1 63 ? 0.562 26.641 8.203 1 80.06 63 LEU A O 1
ATOM 458 N N . GLU A 1 64 ? 0.133 28.281 6.746 1 78.81 64 GLU A N 1
ATOM 459 C CA . GLU A 1 64 ? 0.122 27.391 5.594 1 78.81 64 GLU A CA 1
ATOM 460 C C . GLU A 1 64 ? 1.487 26.734 5.391 1 78.81 64 GLU A C 1
ATOM 462 O O . GLU A 1 64 ? 1.572 25.562 5.02 1 78.81 64 GLU A O 1
ATOM 467 N N . GLU A 1 65 ? 2.504 27.5 5.582 1 77.94 65 GLU A N 1
ATOM 468 C CA . GLU A 1 65 ? 3.855 26.969 5.434 1 77.94 65 GLU A CA 1
ATOM 469 C C . GLU A 1 65 ? 4.145 25.906 6.484 1 77.94 65 GLU A C 1
ATOM 471 O O . GLU A 1 65 ? 4.695 24.844 6.168 1 77.94 65 GLU A O 1
ATOM 476 N N . LEU A 1 66 ? 3.754 26.203 7.691 1 80.62 66 LEU A N 1
ATOM 477 C CA . LEU A 1 66 ? 3.951 25.234 8.766 1 80.62 66 LEU A CA 1
ATOM 478 C C . LEU A 1 66 ? 3.15 23.969 8.5 1 80.62 66 LEU A C 1
ATOM 480 O O . LEU A 1 66 ? 3.674 22.859 8.633 1 80.62 66 LEU A O 1
ATOM 484 N N . LEU A 1 67 ? 1.911 24.125 8.133 1 82.25 67 LEU A N 1
ATOM 485 C CA . LEU A 1 67 ? 1.062 22.969 7.824 1 82.25 67 LEU A 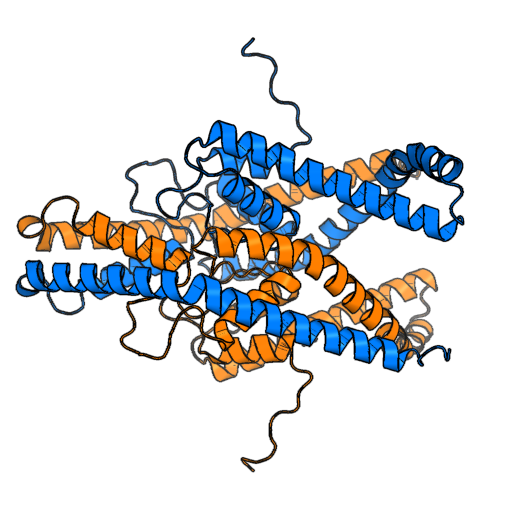CA 1
ATOM 486 C C . LEU A 1 67 ? 1.628 22.188 6.648 1 82.25 67 LEU A C 1
ATOM 488 O O . LEU A 1 67 ? 1.602 20.953 6.656 1 82.25 67 LEU A O 1
ATOM 492 N N . GLY A 1 68 ? 2.113 22.828 5.652 1 78.69 68 GLY A N 1
ATOM 493 C CA . GLY A 1 68 ? 2.723 22.156 4.508 1 78.69 68 GLY A CA 1
ATOM 494 C C . GLY A 1 68 ? 3.922 21.312 4.883 1 78.69 68 GLY A C 1
ATOM 495 O O . GLY A 1 68 ? 4.031 20.156 4.453 1 78.69 68 GLY A O 1
ATOM 496 N N . THR A 1 69 ? 4.797 21.875 5.688 1 79.12 69 THR A N 1
ATOM 497 C CA . THR A 1 69 ? 5.977 21.141 6.121 1 79.12 69 THR A CA 1
ATOM 498 C C . THR A 1 69 ? 5.582 19.938 6.977 1 79.12 69 THR A C 1
ATOM 500 O O . THR A 1 69 ? 6.172 18.859 6.852 1 79.12 69 THR A O 1
ATOM 503 N N . ALA A 1 70 ? 4.598 20.141 7.805 1 80.62 70 ALA A N 1
ATOM 504 C CA . ALA A 1 70 ? 4.129 19.047 8.656 1 80.62 70 ALA A CA 1
ATOM 505 C C . ALA A 1 70 ? 3.502 17.938 7.816 1 80.62 70 ALA A C 1
ATOM 507 O O . ALA A 1 70 ? 3.686 16.75 8.109 1 80.62 70 ALA A O 1
ATOM 508 N N . LEU A 1 71 ? 2.754 18.312 6.844 1 79.94 71 LEU A N 1
ATOM 509 C CA . LEU A 1 71 ? 2.1 17.328 5.98 1 79.94 71 LEU A CA 1
ATOM 510 C C . LEU A 1 71 ? 3.125 16.547 5.164 1 79.94 71 LEU A C 1
ATOM 512 O O . LEU A 1 71 ? 2.984 15.344 4.973 1 79.94 71 LEU A O 1
ATOM 516 N N . VAL A 1 72 ? 4.184 17.219 4.672 1 75.44 72 VAL A N 1
ATOM 517 C CA . VAL A 1 72 ? 5.242 16.547 3.93 1 75.44 72 VAL A CA 1
ATOM 518 C C . VAL A 1 72 ? 6.004 15.602 4.859 1 75.44 72 VAL A C 1
ATOM 520 O O . VAL A 1 72 ? 6.348 14.484 4.473 1 75.44 72 VAL A O 1
ATOM 523 N N . ALA A 1 73 ? 6.25 16 6.059 1 78.75 73 ALA A N 1
ATOM 524 C CA . ALA A 1 73 ? 6.934 15.172 7.043 1 78.75 73 ALA A CA 1
ATOM 525 C C . ALA A 1 73 ? 6.121 13.914 7.355 1 78.75 73 ALA A C 1
ATOM 527 O O . ALA A 1 73 ? 6.668 12.812 7.422 1 78.75 73 ALA A O 1
ATOM 528 N N . GLN A 1 74 ? 4.812 14.055 7.445 1 76.19 74 GLN A N 1
ATOM 529 C CA . GLN A 1 74 ? 3.953 12.914 7.727 1 76.19 74 GLN A CA 1
ATOM 530 C C . GLN A 1 74 ? 3.908 11.945 6.547 1 76.19 74 GLN A C 1
ATOM 532 O O . GLN A 1 74 ? 3.869 10.734 6.73 1 76.19 74 GLN A O 1
ATOM 537 N N . ALA A 1 75 ? 3.908 12.523 5.387 1 73.44 75 ALA A N 1
ATOM 538 C CA . ALA A 1 75 ? 3.857 11.695 4.188 1 73.44 75 ALA A CA 1
ATOM 539 C C . ALA A 1 75 ? 5.09 10.805 4.082 1 73.44 75 ALA A C 1
ATOM 541 O O . ALA A 1 75 ? 5.043 9.734 3.473 1 73.44 75 ALA A O 1
ATOM 542 N N . HIS A 1 76 ? 6.223 11.227 4.711 1 75.19 76 HIS A N 1
ATOM 543 C CA . HIS A 1 76 ? 7.449 10.445 4.66 1 75.19 76 HIS A CA 1
ATOM 544 C C . HIS A 1 76 ? 7.719 9.758 5.996 1 75.19 76 HIS A C 1
ATOM 546 O O . HIS A 1 76 ? 8.805 9.219 6.211 1 75.19 76 HIS A O 1
ATOM 552 N N . GLY A 1 77 ? 6.672 9.82 6.836 1 72.44 77 GLY A N 1
ATOM 553 C CA . GLY A 1 77 ? 6.727 9.07 8.078 1 72.44 77 GLY A CA 1
ATOM 554 C C . GLY A 1 77 ? 7.496 9.781 9.18 1 72.44 77 GLY A C 1
ATOM 555 O O . GLY A 1 77 ? 7.977 9.148 10.117 1 72.44 77 GLY A O 1
ATOM 556 N N . VAL A 1 78 ? 7.797 11.039 8.992 1 70.38 78 VAL A N 1
ATOM 557 C CA . VAL A 1 78 ? 8.508 11.812 10.008 1 70.38 78 VAL A CA 1
ATOM 558 C C . VAL A 1 78 ? 7.512 12.578 10.867 1 70.38 78 VAL A C 1
ATOM 560 O O . VAL A 1 78 ? 6.695 13.344 10.352 1 70.38 78 VAL A O 1
ATOM 563 N N . SER A 1 79 ? 7.055 12.109 12.125 1 61.41 79 SER A N 1
ATOM 564 C CA . SER A 1 79 ? 6.094 12.797 12.984 1 61.41 79 SER A CA 1
ATOM 565 C C . SER A 1 79 ? 6.793 13.602 14.07 1 61.41 79 SER A C 1
ATOM 567 O O . SER A 1 79 ? 7.828 13.18 14.594 1 61.41 79 SER A O 1
ATOM 569 N N . SER A 1 80 ? 6.906 14.914 14.047 1 56.34 80 SER A N 1
ATOM 570 C CA . SER A 1 80 ? 7.516 15.711 15.102 1 56.34 80 SER A CA 1
ATOM 571 C C . SER A 1 80 ? 6.648 15.711 16.359 1 56.34 80 SER A C 1
ATOM 573 O O . SER A 1 80 ? 7.098 16.141 17.422 1 56.34 80 SER A O 1
ATOM 575 N N . LEU A 1 81 ? 5.227 15.68 16.141 1 53.78 81 LEU A N 1
ATOM 576 C CA . LEU A 1 81 ? 4.484 16.266 17.25 1 53.78 81 LEU A CA 1
ATOM 577 C C . LEU A 1 81 ? 4.762 15.516 18.547 1 53.78 81 LEU A C 1
ATOM 579 O O . LEU A 1 81 ? 4.438 16 19.641 1 53.78 81 LEU A O 1
ATOM 583 N N . GLY A 1 82 ? 4.957 14.289 18.578 1 46.59 82 GLY A N 1
ATOM 584 C CA . GLY A 1 82 ? 5.07 13.727 19.922 1 46.59 82 GLY A CA 1
ATOM 585 C C . GLY A 1 82 ? 6.445 13.914 20.531 1 46.59 82 GLY A C 1
ATOM 586 O O . GLY A 1 82 ? 7.438 14.039 19.812 1 46.59 82 GLY A O 1
ATOM 587 N N . ASN A 1 83 ? 6.551 14.695 21.625 1 41.19 83 ASN A N 1
ATOM 588 C CA . ASN A 1 83 ? 7.66 14.766 22.562 1 41.19 83 ASN A CA 1
ATOM 589 C C . ASN A 1 83 ? 8.562 13.539 22.469 1 41.19 83 ASN A C 1
ATOM 591 O O . ASN A 1 83 ? 9.594 13.461 23.141 1 41.19 83 ASN A O 1
ATOM 595 N N . GLY A 1 84 ? 8.078 12.375 22.438 1 39.53 84 GLY A N 1
ATOM 596 C CA . GLY A 1 84 ? 8.883 11.234 22.844 1 39.53 84 GLY A CA 1
ATOM 597 C C . GLY A 1 84 ? 9.984 10.891 21.859 1 39.53 84 GLY A C 1
ATOM 598 O O . GLY A 1 84 ? 9.797 11.023 20.641 1 39.53 84 GLY A O 1
ATOM 599 N N . SER A 1 85 ? 11.25 11.133 22.219 1 41.69 85 SER A N 1
ATOM 600 C CA . SER A 1 85 ? 12.57 10.672 21.797 1 41.69 85 SER A CA 1
ATOM 601 C C . SER A 1 85 ? 12.469 9.438 20.906 1 41.69 85 SER A C 1
ATOM 603 O O . SER A 1 85 ? 13.422 9.086 20.203 1 41.69 85 SER A O 1
ATOM 605 N N . GLU A 1 86 ? 11.547 8.547 21.203 1 44.56 86 GLU A N 1
ATOM 606 C CA . GLU A 1 86 ? 11.602 7.137 20.812 1 44.56 86 GLU A CA 1
ATOM 607 C C . GLU A 1 86 ? 11.125 6.934 19.375 1 44.56 86 GLU A C 1
ATOM 609 O O . GLU A 1 86 ? 11.273 5.848 18.812 1 44.56 86 GLU A O 1
ATOM 614 N N . ALA A 1 87 ? 10.336 7.891 18.875 1 49.84 87 ALA A N 1
ATOM 615 C CA . ALA A 1 87 ? 9.773 7.531 17.578 1 49.84 87 ALA A CA 1
ATOM 616 C C . ALA A 1 87 ? 10.68 7.977 16.438 1 49.84 87 ALA A C 1
ATOM 618 O O . ALA A 1 87 ? 10.445 9.016 15.828 1 49.84 87 ALA A O 1
ATOM 619 N N . ARG A 1 88 ? 12.008 7.742 16.625 1 55.31 88 ARG A N 1
ATOM 620 C CA . ARG A 1 88 ? 12.992 8.008 15.578 1 55.31 88 ARG A CA 1
ATOM 621 C C . ARG A 1 88 ? 12.609 7.309 14.273 1 55.31 88 ARG A C 1
ATOM 623 O O . ARG A 1 88 ? 12.453 6.086 14.25 1 55.31 88 ARG A O 1
ATOM 630 N N . ASN A 1 89 ? 12.18 8.07 13.289 1 64.31 89 ASN A N 1
ATOM 631 C CA . ASN A 1 89 ? 11.875 7.66 11.922 1 64.31 89 ASN A CA 1
ATOM 632 C C . ASN A 1 89 ? 13.094 7.059 11.234 1 64.31 89 ASN A C 1
ATOM 634 O O . ASN A 1 89 ? 14.219 7.539 11.422 1 64.31 89 ASN A O 1
ATOM 638 N N . TRP A 1 90 ? 13.031 5.891 10.797 1 79 90 TRP A N 1
ATOM 639 C CA . TRP A 1 90 ? 14.031 5.129 10.062 1 79 90 TRP A CA 1
ATOM 640 C C . TRP A 1 90 ? 15.062 4.523 11.016 1 79 90 TRP A C 1
ATOM 642 O O . TRP A 1 90 ? 16.234 4.414 10.672 1 79 90 TRP A O 1
ATOM 652 N N . ASP A 1 91 ? 14.633 4.309 12.305 1 81.56 91 ASP A N 1
ATOM 653 C CA . ASP A 1 91 ? 15.43 3.422 13.156 1 81.56 91 ASP A CA 1
ATOM 654 C C . ASP A 1 91 ? 15.43 1.995 12.609 1 81.56 91 ASP A C 1
ATOM 656 O O . ASP A 1 91 ? 14.742 1.7 11.625 1 81.56 91 ASP A O 1
ATOM 660 N N . LEU A 1 92 ? 16.266 1.183 13.203 1 81.5 92 LEU A N 1
ATOM 661 C CA . LEU A 1 92 ? 16.438 -0.156 12.656 1 81.5 92 LEU A CA 1
ATOM 662 C C . LEU A 1 92 ? 15.117 -0.912 12.625 1 81.5 92 LEU A C 1
ATOM 664 O O . LEU A 1 92 ? 14.758 -1.502 11.602 1 81.5 92 LEU A O 1
ATOM 668 N N . PRO A 1 93 ? 14.336 -0.909 13.711 1 78.56 93 PRO A N 1
ATOM 669 C CA . PRO A 1 93 ? 13.047 -1.613 13.641 1 78.56 93 PRO A CA 1
ATOM 670 C C . PRO A 1 93 ? 12.125 -1.041 12.57 1 78.56 93 PRO A C 1
ATOM 672 O O . PRO A 1 93 ? 11.445 -1.796 11.867 1 78.56 93 PRO A O 1
ATOM 675 N N . SER A 1 94 ? 12.102 0.291 12.461 1 82.75 94 SER A N 1
ATOM 676 C CA . SER A 1 94 ? 11.258 0.917 11.445 1 82.75 94 SER A CA 1
ATOM 677 C C . SER A 1 94 ? 11.766 0.613 10.039 1 82.75 94 SER A C 1
ATOM 679 O O . SER A 1 94 ? 10.977 0.377 9.125 1 82.75 94 SER A O 1
ATOM 681 N N . ALA A 1 95 ? 13.055 0.614 9.906 1 86.94 95 ALA A N 1
ATOM 682 C CA . ALA A 1 95 ? 13.648 0.295 8.609 1 86.94 95 ALA A CA 1
ATOM 683 C C . ALA A 1 95 ? 13.391 -1.16 8.234 1 86.94 95 ALA A C 1
ATOM 685 O O . ALA A 1 95 ? 13.172 -1.472 7.059 1 86.94 95 ALA A O 1
ATOM 686 N N . LEU A 1 96 ? 13.406 -2.01 9.227 1 87 96 LEU A N 1
ATOM 687 C CA . LEU A 1 96 ? 13.117 -3.418 8.977 1 87 96 LEU A CA 1
ATOM 688 C C . LEU A 1 96 ? 11.672 -3.611 8.547 1 87 96 LEU A C 1
ATOM 690 O O . LEU A 1 96 ? 11.391 -4.402 7.641 1 87 96 LEU A O 1
ATOM 694 N N . LEU A 1 97 ? 10.797 -2.904 9.125 1 83.94 97 LEU A N 1
ATOM 695 C CA . LEU A 1 97 ? 9.391 -2.979 8.742 1 83.94 97 LEU A CA 1
ATOM 696 C C . LEU A 1 97 ? 9.18 -2.479 7.316 1 83.94 97 LEU A C 1
ATOM 698 O O . LEU A 1 97 ? 8.414 -3.064 6.555 1 83.94 97 LEU A O 1
ATOM 702 N N . PHE A 1 98 ? 9.875 -1.444 7.086 1 89.38 98 PHE A N 1
ATOM 703 C CA . PHE A 1 98 ? 9.758 -0.877 5.746 1 89.38 98 PHE A CA 1
ATOM 704 C C . PHE A 1 98 ? 10.281 -1.854 4.699 1 89.38 98 PHE A C 1
ATOM 706 O O . PHE A 1 98 ? 9.625 -2.084 3.68 1 89.38 98 PHE A O 1
ATOM 713 N N . THR A 1 99 ? 11.344 -2.451 4.949 1 91.62 99 THR A N 1
ATOM 714 C CA . THR A 1 99 ? 11.938 -3.383 3.998 1 91.62 99 THR A CA 1
ATOM 715 C C . THR A 1 99 ? 11.086 -4.641 3.871 1 91.62 99 THR A C 1
ATOM 717 O O . THR A 1 99 ? 10.906 -5.172 2.771 1 91.62 99 THR A O 1
ATOM 720 N N . ALA A 1 100 ? 10.586 -5.059 4.973 1 88.75 100 ALA A N 1
ATOM 721 C CA . ALA A 1 100 ? 9.68 -6.203 4.934 1 88.75 100 ALA A CA 1
ATOM 722 C C . ALA A 1 100 ? 8.438 -5.891 4.102 1 88.75 100 ALA A C 1
ATOM 724 O O . ALA A 1 100 ? 7.969 -6.734 3.336 1 88.75 100 ALA A O 1
ATOM 725 N N . SER A 1 101 ? 7.918 -4.703 4.262 1 89.38 101 SER A N 1
ATOM 726 C CA . SER A 1 101 ? 6.734 -4.316 3.502 1 89.38 101 SER A CA 1
ATOM 727 C C . SER A 1 101 ? 7.039 -4.227 2.012 1 89.38 101 SER A C 1
ATOM 729 O O . SER A 1 101 ? 6.172 -4.492 1.178 1 89.38 101 SER A O 1
ATOM 731 N N . LEU A 1 102 ? 8.266 -3.924 1.666 1 92.25 102 LEU A N 1
ATOM 732 C CA . LEU A 1 102 ? 8.68 -3.889 0.267 1 92.25 102 LEU A CA 1
ATOM 733 C C . LEU A 1 102 ? 8.719 -5.293 -0.324 1 92.25 102 LEU A C 1
ATOM 735 O O . LEU A 1 102 ? 8.172 -5.535 -1.402 1 92.25 102 LEU A O 1
ATOM 739 N N . LEU A 1 103 ? 9.305 -6.184 0.443 1 91.88 103 LEU A N 1
ATOM 740 C CA . LEU A 1 103 ? 9.539 -7.527 -0.076 1 91.88 103 LEU A CA 1
ATOM 741 C C . LEU A 1 103 ? 8.25 -8.336 -0.072 1 91.88 103 LEU A C 1
ATOM 743 O O . LEU A 1 103 ? 8.125 -9.32 -0.806 1 91.88 103 LEU A O 1
ATOM 747 N N . THR A 1 104 ? 7.297 -7.965 0.705 1 88.19 104 THR A N 1
ATOM 748 C CA . THR A 1 104 ? 6.004 -8.641 0.728 1 88.19 104 THR A CA 1
ATOM 749 C C . THR A 1 104 ? 4.992 -7.914 -0.154 1 88.19 104 THR A C 1
ATOM 751 O O . THR A 1 104 ? 3.854 -8.359 -0.298 1 88.19 104 THR A O 1
ATOM 754 N N . THR A 1 105 ? 5.32 -6.805 -0.716 1 89.12 105 THR A N 1
ATOM 755 C CA . THR A 1 105 ? 4.523 -5.957 -1.594 1 89.12 105 THR A CA 1
ATOM 756 C C . THR A 1 105 ? 3.352 -5.34 -0.833 1 89.12 105 THR A C 1
ATOM 758 O O . THR A 1 105 ? 2.33 -4.992 -1.429 1 89.12 105 THR A O 1
ATOM 761 N N . THR A 1 106 ? 3.344 -5.309 0.477 1 88.12 106 THR A N 1
ATOM 762 C CA . THR A 1 106 ? 2.32 -4.668 1.297 1 88.12 106 THR A CA 1
ATOM 763 C C . THR A 1 106 ? 2.422 -3.148 1.201 1 88.12 106 THR A C 1
ATOM 765 O O . THR A 1 106 ? 1.41 -2.463 1.044 1 88.12 106 THR A O 1
ATOM 768 N N . GLY A 1 107 ? 3.604 -2.557 1.281 1 87 107 GLY A N 1
ATOM 769 C CA . GLY A 1 107 ? 3.814 -1.124 1.148 1 87 107 GLY A CA 1
ATOM 770 C C . GLY A 1 107 ? 2.836 -0.3 1.965 1 87 107 GLY A C 1
ATOM 771 O O . GLY A 1 107 ? 1.94 0.339 1.41 1 87 107 GLY A O 1
ATOM 772 N N . TYR A 1 108 ? 2.914 -0.108 3.178 1 81.81 108 TYR A N 1
ATOM 773 C CA . TYR A 1 108 ? 1.976 0.573 4.062 1 81.81 108 TYR A CA 1
ATOM 774 C C . TYR A 1 108 ? 1.852 2.047 3.697 1 81.81 108 TYR A C 1
ATOM 776 O O . TYR A 1 108 ? 0.839 2.684 3.996 1 81.81 108 TYR A O 1
ATOM 784 N N . GLY A 1 109 ? 2.852 2.598 3.061 1 76.88 109 GLY A N 1
ATOM 785 C CA . GLY A 1 109 ? 2.789 3.986 2.631 1 76.88 109 GLY A CA 1
ATOM 786 C C . GLY A 1 109 ? 3.014 4.973 3.764 1 76.88 109 GLY A C 1
ATOM 787 O O . GLY A 1 109 ? 2.91 6.184 3.566 1 76.88 109 GLY A O 1
ATOM 788 N N . HIS A 1 110 ? 3.199 4.523 5.012 1 75 110 HIS A N 1
ATOM 789 C CA . HIS A 1 110 ? 3.434 5.406 6.148 1 75 110 HIS A CA 1
ATOM 790 C C . HIS A 1 110 ? 4.852 5.965 6.125 1 75 110 HIS A C 1
ATOM 792 O O . HIS A 1 110 ? 5.129 6.992 6.75 1 75 110 HIS A O 1
ATOM 798 N N . MET A 1 111 ? 5.75 5.285 5.484 1 80.94 111 MET A N 1
ATOM 799 C CA . MET A 1 111 ? 7.133 5.723 5.293 1 80.94 111 MET A CA 1
ATOM 800 C C . MET A 1 111 ? 7.516 5.691 3.818 1 80.94 111 MET A C 1
ATOM 802 O O . MET A 1 111 ? 7.02 4.855 3.061 1 80.94 111 MET A O 1
ATOM 806 N N . ALA A 1 112 ? 8.242 6.594 3.43 1 85.25 112 ALA A N 1
ATOM 807 C CA . ALA A 1 112 ? 8.742 6.656 2.059 1 85.25 112 ALA A CA 1
ATOM 808 C C . ALA A 1 112 ? 10.109 7.324 2.004 1 85.25 112 ALA A C 1
ATOM 810 O O . ALA A 1 112 ? 10.406 8.219 2.801 1 85.25 112 ALA A O 1
ATOM 811 N N . PRO A 1 113 ? 10.898 6.844 1.145 1 88.31 113 PRO A N 1
ATOM 812 C CA . PRO A 1 113 ? 12.234 7.43 1.03 1 88.31 113 PRO A CA 1
ATOM 813 C C . PRO A 1 113 ? 12.195 8.898 0.612 1 88.31 113 PRO A C 1
ATOM 815 O O . PRO A 1 113 ? 11.391 9.289 -0.235 1 88.31 113 PRO A O 1
ATOM 818 N N . LEU A 1 114 ? 13.078 9.656 1.242 1 86.94 114 LEU A N 1
ATOM 819 C CA . LEU A 1 114 ? 13.211 11.086 0.976 1 86.94 114 LEU A CA 1
ATOM 820 C C . LEU A 1 114 ? 14.312 11.352 -0.043 1 86.94 114 LEU A C 1
ATOM 822 O O . LEU A 1 114 ? 14.164 12.203 -0.921 1 86.94 114 LEU A O 1
ATOM 826 N N . SER A 1 115 ? 15.305 10.594 -0 1 90.31 115 SER A N 1
ATOM 827 C CA . SER A 1 115 ? 16.484 10.844 -0.808 1 90.31 115 SER A CA 1
ATOM 828 C C . SER A 1 115 ? 16.406 10.117 -2.148 1 90.31 115 SER A C 1
ATOM 830 O O . SER A 1 115 ? 15.711 9.117 -2.275 1 90.31 115 SER A O 1
ATOM 832 N N . ALA A 1 116 ? 17.094 10.656 -3.145 1 90.81 116 ALA A N 1
ATOM 833 C CA . ALA A 1 116 ? 17.188 10.016 -4.453 1 90.81 116 ALA A CA 1
ATOM 834 C C . ALA A 1 116 ? 17.859 8.656 -4.352 1 90.81 116 ALA A C 1
ATOM 836 O O . ALA A 1 116 ? 17.469 7.707 -5.035 1 90.81 116 ALA A O 1
ATOM 837 N N . GLY A 1 117 ? 18.875 8.641 -3.477 1 92.69 117 GLY A N 1
ATOM 838 C CA . GLY A 1 117 ? 19.547 7.367 -3.254 1 92.69 117 GLY A CA 1
ATOM 839 C C . GLY A 1 117 ? 18.641 6.305 -2.668 1 92.69 117 GLY A C 1
ATOM 840 O O . GLY A 1 117 ? 18.703 5.137 -3.061 1 92.69 117 GLY A O 1
ATOM 841 N N . GLY A 1 118 ? 17.844 6.703 -1.688 1 93.25 118 GLY A N 1
ATOM 842 C CA . GLY A 1 118 ? 16.891 5.77 -1.109 1 93.25 118 GLY A CA 1
ATOM 843 C C . GLY A 1 118 ? 15.867 5.262 -2.111 1 93.25 118 GLY A C 1
ATOM 844 O O . GLY A 1 118 ? 15.539 4.074 -2.125 1 93.25 118 GLY A O 1
ATOM 845 N N . LYS A 1 119 ? 15.352 6.164 -2.975 1 93 119 LYS A N 1
ATOM 846 C CA . LYS A 1 119 ? 14.375 5.789 -3.994 1 93 119 LYS A CA 1
ATOM 847 C C . LYS A 1 119 ? 14.984 4.828 -5.012 1 93 119 LYS A C 1
ATOM 849 O O . LYS A 1 119 ? 14.352 3.842 -5.398 1 93 119 LYS A O 1
ATOM 854 N N . ALA A 1 120 ? 16.172 5.133 -5.445 1 93.62 120 ALA A N 1
ATOM 855 C CA . ALA A 1 120 ? 16.875 4.25 -6.379 1 93.62 120 ALA A CA 1
ATOM 856 C C . ALA A 1 120 ? 17.125 2.881 -5.754 1 93.62 120 ALA A C 1
ATOM 858 O O . ALA A 1 120 ? 16.953 1.851 -6.406 1 93.62 120 ALA A O 1
ATOM 859 N N . PHE A 1 121 ? 17.562 2.889 -4.535 1 95 121 PHE A N 1
ATOM 860 C CA . PHE A 1 121 ? 17.812 1.639 -3.83 1 95 121 PHE A CA 1
ATOM 861 C C . PHE A 1 121 ? 16.547 0.82 -3.691 1 95 121 PHE A C 1
ATOM 863 O O . PHE A 1 121 ? 16.562 -0.401 -3.859 1 95 121 PHE A O 1
ATOM 870 N N . CYS A 1 122 ? 15.422 1.48 -3.322 1 94 122 CYS A N 1
ATOM 871 C CA . CYS A 1 122 ? 14.148 0.778 -3.17 1 94 122 CYS A CA 1
ATOM 872 C C . CYS A 1 122 ? 13.766 0.059 -4.457 1 94 122 CYS A C 1
ATOM 874 O O . CYS A 1 122 ? 13.312 -1.085 -4.426 1 94 122 CYS A O 1
ATOM 876 N N . VAL A 1 123 ? 13.992 0.735 -5.578 1 92.88 123 VAL A N 1
ATOM 877 C CA . VAL A 1 123 ? 13.648 0.15 -6.871 1 92.88 123 VAL A CA 1
ATOM 878 C C . VAL A 1 123 ? 14.531 -1.065 -7.137 1 92.88 123 VAL A C 1
ATOM 880 O O . VAL A 1 123 ? 14.039 -2.145 -7.465 1 92.88 123 VAL A O 1
ATOM 883 N N . ALA A 1 124 ? 15.805 -0.932 -6.957 1 93.81 124 ALA A N 1
ATOM 884 C CA . ALA A 1 124 ? 16.75 -2.018 -7.195 1 93.81 124 ALA A CA 1
ATOM 885 C C . ALA A 1 124 ? 16.516 -3.17 -6.223 1 93.81 124 ALA A C 1
ATOM 887 O O . ALA A 1 124 ? 16.516 -4.336 -6.621 1 93.81 124 ALA A O 1
ATOM 888 N N . TYR A 1 125 ? 16.375 -2.797 -4.965 1 95.38 125 TYR A N 1
ATOM 889 C CA . TYR A 1 125 ? 16.141 -3.781 -3.91 1 95.38 125 TYR A CA 1
ATOM 890 C C . TYR A 1 125 ? 14.883 -4.59 -4.176 1 95.38 125 TYR A C 1
ATOM 892 O O . TYR A 1 125 ? 14.891 -5.816 -4.059 1 95.38 125 TYR A O 1
ATOM 900 N N . ALA A 1 126 ? 13.805 -3.918 -4.543 1 93.38 126 ALA A N 1
ATOM 901 C CA . ALA A 1 126 ? 12.539 -4.598 -4.812 1 93.38 126 ALA A CA 1
ATOM 902 C C . ALA A 1 126 ? 12.625 -5.414 -6.098 1 93.38 126 ALA A C 1
ATOM 904 O O . ALA A 1 126 ? 12.047 -6.504 -6.188 1 93.38 126 ALA A O 1
ATOM 905 N N . ALA A 1 127 ? 13.289 -4.898 -7.113 1 90.75 127 ALA A N 1
ATOM 906 C CA . ALA A 1 127 ? 13.438 -5.605 -8.383 1 90.75 127 ALA A CA 1
ATOM 907 C C . ALA A 1 127 ? 14.125 -6.953 -8.18 1 90.75 127 ALA A C 1
ATOM 909 O O . ALA A 1 127 ? 13.773 -7.941 -8.836 1 90.75 127 ALA A O 1
ATOM 910 N N . LEU A 1 128 ? 15.031 -6.992 -7.293 1 90.56 128 LEU A N 1
ATOM 911 C CA . LEU A 1 128 ? 15.773 -8.219 -7.016 1 90.56 128 LEU A CA 1
ATOM 912 C C . LEU A 1 128 ? 15.086 -9.039 -5.938 1 90.56 128 LEU A C 1
ATOM 914 O O . LEU A 1 128 ? 15.086 -10.273 -5.996 1 90.56 128 LEU A O 1
ATOM 918 N N . GLY A 1 129 ? 14.586 -8.375 -4.984 1 92.12 129 GLY A N 1
ATOM 919 C CA . GLY A 1 129 ? 14.023 -9.047 -3.822 1 92.12 129 GLY A CA 1
ATOM 920 C C . GLY A 1 129 ? 12.68 -9.695 -4.098 1 92.12 129 GLY A C 1
ATOM 921 O O . GLY A 1 129 ? 12.359 -10.742 -3.531 1 92.12 129 GLY A O 1
ATOM 922 N N . LEU A 1 130 ? 11.852 -9.133 -4.965 1 91.06 130 LEU A N 1
ATOM 923 C CA . LEU A 1 130 ? 10.492 -9.609 -5.188 1 91.06 130 LEU A CA 1
ATOM 924 C C . LEU A 1 130 ? 10.5 -11 -5.816 1 91.06 130 LEU A C 1
ATOM 926 O O . LEU A 1 130 ? 9.828 -11.906 -5.324 1 91.06 130 LEU A O 1
ATOM 930 N N . PRO A 1 131 ? 11.289 -11.219 -6.898 1 86.25 131 PRO A N 1
ATOM 931 C CA . PRO A 1 131 ? 11.367 -12.586 -7.426 1 86.25 131 PRO A CA 1
ATOM 932 C C . PRO A 1 131 ? 11.883 -13.586 -6.398 1 86.25 131 PRO A C 1
ATOM 934 O O . PRO A 1 131 ? 11.414 -14.727 -6.348 1 86.25 131 PRO A O 1
ATOM 937 N N . ALA A 1 132 ? 12.805 -13.156 -5.621 1 87.31 132 ALA A N 1
ATOM 938 C CA . ALA A 1 132 ? 13.328 -14.031 -4.574 1 87.31 132 ALA A CA 1
ATOM 939 C C . ALA A 1 132 ? 12.258 -14.352 -3.539 1 87.31 132 ALA A C 1
ATOM 941 O O . ALA A 1 132 ? 12.172 -15.484 -3.057 1 87.31 132 ALA A O 1
ATOM 942 N N . SER A 1 133 ? 11.516 -13.352 -3.133 1 90.31 133 SER A N 1
ATOM 943 C CA . SER A 1 133 ? 10.422 -13.562 -2.189 1 90.31 133 SER A CA 1
ATOM 944 C C . SER A 1 133 ? 9.383 -14.523 -2.764 1 90.31 133 SER A C 1
ATOM 946 O O . SER A 1 133 ? 8.859 -15.375 -2.047 1 90.31 133 SER A O 1
ATOM 948 N N . LEU A 1 134 ? 9.102 -14.344 -4.035 1 86.56 134 LEU A N 1
ATOM 949 C CA . LEU A 1 134 ? 8.148 -15.234 -4.691 1 86.56 134 LEU A CA 1
ATOM 950 C C . LEU A 1 134 ? 8.664 -16.672 -4.695 1 86.56 134 LEU A C 1
ATOM 952 O O . LEU A 1 134 ? 7.887 -17.609 -4.516 1 86.56 134 LEU A O 1
ATOM 956 N N . ALA A 1 135 ? 9.938 -16.812 -4.988 1 85.12 135 ALA A N 1
ATOM 957 C CA . ALA A 1 135 ? 10.547 -18.141 -4.953 1 85.12 135 ALA A CA 1
ATOM 958 C C . ALA A 1 135 ? 10.445 -18.766 -3.561 1 85.12 135 ALA A C 1
ATOM 960 O O . ALA A 1 135 ? 10.195 -19.953 -3.424 1 85.12 135 ALA A O 1
ATOM 961 N N . LEU A 1 136 ? 10.625 -17.969 -2.607 1 87.19 136 LEU A N 1
ATOM 962 C CA . LEU A 1 136 ? 10.516 -18.453 -1.236 1 87.19 136 LEU A CA 1
ATOM 963 C C . LEU A 1 136 ? 9.094 -18.906 -0.931 1 87.19 136 LEU A C 1
ATOM 965 O O . LEU A 1 136 ? 8.891 -19.969 -0.326 1 87.19 136 LEU A O 1
ATOM 969 N N . VAL A 1 137 ? 8.125 -18.109 -1.339 1 84.88 137 VAL A N 1
ATOM 970 C CA . VAL A 1 137 ? 6.73 -18.469 -1.112 1 84.88 137 VAL A CA 1
ATOM 971 C C . VAL A 1 137 ? 6.395 -19.75 -1.85 1 84.88 137 VAL A C 1
ATOM 973 O O . VAL A 1 137 ? 5.691 -20.625 -1.316 1 84.88 137 VAL A O 1
ATOM 976 N N . ALA A 1 138 ? 6.922 -19.875 -3.062 1 82.31 138 ALA A N 1
ATOM 977 C CA . ALA A 1 138 ? 6.703 -21.094 -3.832 1 82.31 138 ALA A CA 1
ATOM 978 C C . ALA A 1 138 ? 7.309 -22.297 -3.123 1 82.31 138 ALA A C 1
ATOM 980 O O . ALA A 1 138 ? 6.699 -23.375 -3.08 1 82.31 138 ALA A O 1
ATOM 981 N N . ALA A 1 139 ? 8.477 -22.125 -2.627 1 82.12 139 ALA A N 1
ATOM 982 C CA . ALA A 1 139 ? 9.148 -23.203 -1.895 1 82.12 139 ALA A CA 1
ATOM 983 C C . ALA A 1 139 ? 8.375 -23.578 -0.633 1 82.12 139 ALA A C 1
ATOM 985 O O . ALA A 1 139 ? 8.219 -24.75 -0.313 1 82.12 139 ALA A O 1
ATOM 986 N N . LEU A 1 140 ? 7.879 -22.594 0.052 1 80.31 140 LEU A N 1
ATOM 987 C CA . LEU A 1 140 ? 7.102 -22.828 1.266 1 80.31 140 LEU A CA 1
ATOM 988 C C . LEU A 1 140 ? 5.801 -23.562 0.946 1 80.31 140 LEU A C 1
ATOM 990 O O . LEU A 1 140 ? 5.383 -24.453 1.692 1 80.31 140 LEU A O 1
ATOM 994 N N . ARG A 1 141 ? 5.199 -23.141 -0.127 1 77.94 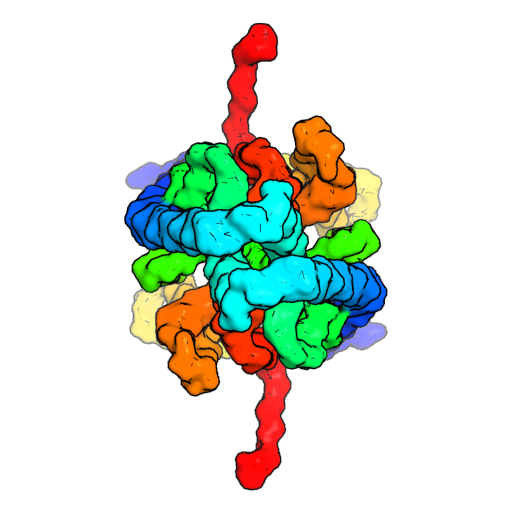141 ARG A N 1
ATOM 995 C CA . ARG A 1 141 ? 3.973 -23.812 -0.554 1 77.94 141 ARG A CA 1
ATOM 996 C C . ARG A 1 141 ? 4.23 -25.281 -0.859 1 77.94 141 ARG A C 1
ATOM 998 O O . ARG A 1 141 ? 3.426 -26.156 -0.504 1 77.94 141 ARG A O 1
ATOM 1005 N N . HIS A 1 142 ? 5.273 -25.609 -1.521 1 78.69 142 HIS A N 1
ATOM 1006 C CA . HIS A 1 142 ? 5.633 -26.984 -1.875 1 78.69 142 HIS A CA 1
ATOM 1007 C C . HIS A 1 142 ? 5.852 -27.828 -0.63 1 78.69 142 HIS A C 1
ATOM 1009 O O . HIS A 1 142 ? 5.531 -29.031 -0.623 1 78.69 142 HIS A O 1
ATOM 1015 N N . CYS A 1 143 ? 6.32 -27.188 0.385 1 75.81 143 CYS A N 1
ATOM 1016 C CA . CYS A 1 143 ? 6.586 -27.891 1.634 1 75.81 143 CYS A CA 1
ATOM 1017 C C . CYS A 1 143 ? 5.309 -28.047 2.453 1 75.81 143 CYS A C 1
ATOM 1019 O O . CYS A 1 143 ? 5.137 -29.047 3.156 1 75.81 143 CYS A O 1
ATOM 1021 N N . LEU A 1 144 ? 4.441 -27.031 2.299 1 73.5 144 LEU A N 1
ATOM 1022 C CA . LEU A 1 144 ? 3.277 -26.984 3.178 1 73.5 144 LEU A CA 1
ATOM 1023 C C . LEU A 1 144 ? 2.109 -27.75 2.58 1 73.5 144 LEU A C 1
ATOM 1025 O O . LEU A 1 144 ? 1.278 -28.297 3.312 1 73.5 144 LEU A O 1
ATOM 1029 N N . VAL A 1 145 ? 2.006 -27.812 1.287 1 73.31 145 VAL A N 1
ATOM 1030 C CA . VAL A 1 145 ? 0.861 -28.438 0.62 1 73.31 145 VAL A CA 1
ATOM 1031 C C . VAL A 1 145 ? 0.736 -29.891 1.044 1 73.31 145 VAL A C 1
ATOM 1033 O O . VAL A 1 145 ? -0.35 -30.344 1.408 1 73.31 145 VAL A O 1
ATOM 1036 N N . PRO A 1 146 ? 1.811 -30.625 1.008 1 70.94 146 PRO A N 1
ATOM 1037 C CA . PRO A 1 146 ? 1.683 -32 1.461 1 70.94 146 PRO A CA 1
ATOM 1038 C C . PRO A 1 146 ? 1.268 -32.125 2.928 1 70.94 146 PRO A C 1
ATOM 1040 O O . PRO A 1 146 ? 0.583 -33.062 3.312 1 70.94 146 PRO A O 1
ATOM 1043 N N . LEU A 1 147 ? 1.665 -31.109 3.678 1 66.88 147 LEU A N 1
ATOM 1044 C CA . LEU A 1 147 ? 1.344 -31.109 5.102 1 66.88 147 LEU A CA 1
ATOM 1045 C C . LEU A 1 147 ? -0.131 -30.797 5.328 1 66.88 147 LEU A C 1
ATOM 1047 O O . LEU A 1 147 ? -0.753 -31.344 6.242 1 66.88 147 LEU A O 1
ATOM 1051 N N . LEU A 1 148 ? -0.625 -29.922 4.438 1 68.31 148 LEU A N 1
ATOM 1052 C CA . LEU A 1 148 ? -2.002 -29.484 4.629 1 68.31 148 LEU A CA 1
ATOM 1053 C C . LEU A 1 148 ? -2.975 -30.391 3.883 1 68.31 148 LEU A C 1
ATOM 1055 O O . LEU A 1 148 ? -4.168 -30.422 4.191 1 68.31 148 LEU A O 1
ATOM 1059 N N . SER A 1 149 ? -2.613 -31.016 2.812 1 62.78 149 SER A N 1
ATOM 1060 C CA . SER A 1 149 ? -3.467 -31.891 2.018 1 62.78 149 SER A CA 1
ATOM 1061 C C . SER A 1 149 ? -3.697 -33.219 2.723 1 62.78 149 SER A C 1
ATOM 1063 O O . SER A 1 149 ? -4.555 -34 2.311 1 62.78 149 SER A O 1
ATOM 1065 N N . ARG A 1 150 ? -3.01 -33.5 3.617 1 61.72 150 ARG A N 1
ATOM 1066 C CA . ARG A 1 150 ? -3.16 -34.781 4.281 1 61.72 150 ARG A CA 1
ATOM 1067 C C . ARG A 1 150 ? -4.555 -34.938 4.879 1 61.72 150 ARG A C 1
ATOM 1069 O O . ARG A 1 150 ? -5.199 -35.969 4.719 1 61.72 150 ARG A O 1
ATOM 1076 N N . PRO A 1 151 ? -4.926 -33.906 5.547 1 58.16 151 PRO A N 1
ATOM 1077 C CA . PRO A 1 151 ? -6.223 -34.219 6.156 1 58.16 151 PRO A CA 1
ATOM 1078 C C . PRO A 1 151 ? -7.363 -34.219 5.145 1 58.16 151 PRO A C 1
ATOM 1080 O O . PRO A 1 151 ? -8.492 -34.594 5.48 1 58.16 151 PRO A O 1
ATOM 1083 N N . GLY A 1 152 ? -7.23 -33.656 3.941 1 56.78 152 GLY A N 1
ATOM 1084 C CA . GLY A 1 152 ? -8.281 -33.5 2.951 1 56.78 152 GLY A CA 1
ATOM 1085 C C . GLY A 1 152 ? -8.805 -34.812 2.4 1 56.78 152 GLY A C 1
ATOM 1086 O O . GLY A 1 152 ? -9.945 -34.875 1.938 1 56.78 152 GLY A O 1
ATOM 1087 N N . ALA A 1 153 ? -7.953 -35.781 2.311 1 56.69 153 ALA A N 1
ATOM 1088 C CA . ALA A 1 153 ? -8.461 -37.094 1.875 1 56.69 153 ALA A CA 1
ATOM 1089 C C . ALA A 1 153 ? -9.664 -37.531 2.711 1 56.69 153 ALA A C 1
ATOM 1091 O O . ALA A 1 153 ? -10.594 -38.156 2.197 1 56.69 153 ALA A O 1
ATOM 1092 N N . TRP A 1 154 ? -9.586 -37 3.887 1 55.62 154 TRP A N 1
ATOM 1093 C CA . TRP A 1 154 ? -10.672 -37.406 4.758 1 55.62 154 TRP A CA 1
ATOM 1094 C C . TRP A 1 154 ? -11.984 -36.75 4.363 1 55.62 154 TRP A C 1
ATOM 1096 O O . TRP A 1 154 ? -13.031 -37.406 4.32 1 55.62 154 TRP A O 1
ATOM 1106 N N . VAL A 1 155 ? -11.859 -35.531 3.906 1 57.84 155 VAL A N 1
ATOM 1107 C CA . VAL A 1 155 ? -13.094 -34.781 3.602 1 57.84 155 VAL A CA 1
ATOM 1108 C C . VAL A 1 155 ? -13.68 -35.312 2.289 1 57.84 155 VAL A C 1
ATOM 1110 O O . VAL A 1 155 ? -14.906 -35.375 2.141 1 57.84 155 VAL A O 1
ATOM 1113 N N . ALA A 1 156 ? -12.82 -35.594 1.408 1 58.12 156 ALA A N 1
ATOM 1114 C CA . ALA A 1 156 ? -13.273 -36.125 0.118 1 58.12 156 ALA A CA 1
ATOM 1115 C C . ALA A 1 156 ? -14.055 -37.406 0.29 1 58.12 156 ALA A C 1
ATOM 1117 O O . ALA A 1 156 ? -15.047 -37.656 -0.396 1 58.12 156 ALA A O 1
ATOM 1118 N N . THR A 1 157 ? -13.484 -38.219 1.1 1 58.78 157 THR A N 1
ATOM 1119 C CA . THR A 1 157 ? -14.164 -39.5 1.256 1 58.78 157 THR A CA 1
ATOM 1120 C C . THR A 1 157 ? -15.523 -39.312 1.925 1 58.78 157 THR A C 1
ATOM 1122 O O . THR A 1 157 ? -16.484 -40.031 1.617 1 58.78 157 THR A O 1
ATOM 1125 N N . CYS A 1 158 ? -15.547 -38.344 2.744 1 58.34 158 CYS A N 1
ATOM 1126 C CA . CYS A 1 158 ? -16.781 -38.219 3.51 1 58.34 158 CYS A CA 1
ATOM 1127 C C . CYS A 1 158 ? -17.875 -37.562 2.68 1 58.34 158 CYS A C 1
ATOM 1129 O O . CYS A 1 158 ? -19.062 -37.781 2.926 1 58.34 158 CYS A O 1
ATOM 1131 N N . TRP A 1 159 ? -17.5 -36.688 1.823 1 59.06 159 TRP A N 1
ATOM 1132 C CA . TRP A 1 159 ? -18.578 -35.938 1.185 1 59.06 159 TRP A CA 1
ATOM 1133 C C . TRP A 1 159 ? -18.828 -36.469 -0.233 1 59.06 159 TRP A C 1
ATOM 1135 O O . TRP A 1 159 ? -19.625 -35.875 -0.978 1 59.06 159 TRP A O 1
ATOM 1145 N N . GLN A 1 160 ? -18.562 -37.562 -0.537 1 62.06 160 GLN A N 1
ATOM 1146 C CA . GLN A 1 160 ? -18.875 -38.219 -1.792 1 62.06 160 GLN A CA 1
ATOM 1147 C C . GLN A 1 160 ? -18.797 -37.25 -2.971 1 62.06 160 GLN A C 1
ATOM 1149 O O . GLN A 1 160 ? -19.656 -37.281 -3.854 1 62.06 160 GLN A O 1
ATOM 1154 N N . LEU A 1 161 ? -18.172 -36.25 -2.93 1 64.06 161 LEU A N 1
ATOM 1155 C CA . LEU A 1 161 ? -18.109 -35.312 -4.047 1 64.06 161 LEU A CA 1
ATOM 1156 C C . LEU A 1 161 ? -17.141 -35.812 -5.121 1 64.06 161 LEU A C 1
ATOM 1158 O O . LEU A 1 161 ? -16.266 -36.625 -4.84 1 64.06 161 LEU A O 1
ATOM 1162 N N . THR A 1 162 ? -17.547 -35.562 -6.359 1 71.56 162 THR A N 1
ATOM 1163 C CA . THR A 1 162 ? -16.625 -35.906 -7.445 1 71.56 162 THR A CA 1
ATOM 1164 C C . THR A 1 162 ? -15.227 -35.375 -7.164 1 71.56 162 THR A C 1
ATOM 1166 O O . THR A 1 162 ? -15.062 -34.344 -6.527 1 71.56 162 THR A O 1
ATOM 1169 N N . PRO A 1 163 ? -14.289 -36.156 -7.52 1 73.69 163 PRO A N 1
ATOM 1170 C CA . PRO A 1 163 ? -12.906 -35.969 -7.07 1 73.69 163 PRO A CA 1
ATOM 1171 C C . PRO A 1 163 ? -12.383 -34.562 -7.379 1 73.69 163 PRO A C 1
ATOM 1173 O O . PRO A 1 163 ? -11.781 -33.906 -6.516 1 73.69 163 PRO A O 1
ATOM 1176 N N . PRO A 1 164 ? -12.648 -34.062 -8.578 1 74.62 164 PRO A N 1
ATOM 1177 C CA . PRO A 1 164 ? -12.086 -32.75 -8.828 1 74.62 164 PRO A CA 1
ATOM 1178 C C . PRO A 1 164 ? -12.797 -31.641 -8.039 1 74.62 164 PRO A C 1
ATOM 1180 O O . PRO A 1 164 ? -12.164 -30.688 -7.582 1 74.62 164 PRO A O 1
ATOM 1183 N N . ARG A 1 165 ? -14.078 -31.844 -7.91 1 76.5 165 ARG A N 1
ATOM 1184 C CA . ARG A 1 165 ? -14.844 -30.844 -7.164 1 76.5 165 ARG A CA 1
ATOM 1185 C C . ARG A 1 165 ? -14.539 -30.922 -5.672 1 76.5 165 ARG A C 1
ATOM 1187 O O . ARG A 1 165 ? -14.477 -29.906 -4.988 1 76.5 165 ARG A O 1
ATOM 1194 N N . ALA A 1 166 ? -14.32 -32.031 -5.266 1 74.94 166 ALA A N 1
ATOM 1195 C CA . ALA A 1 166 ? -13.977 -32.219 -3.859 1 74.94 166 ALA A CA 1
ATOM 1196 C C . ALA A 1 166 ? -12.617 -31.609 -3.545 1 74.94 166 ALA A C 1
ATOM 1198 O O . ALA A 1 166 ? -12.422 -31.016 -2.479 1 74.94 166 ALA A O 1
ATOM 1199 N N . ALA A 1 167 ? -11.797 -31.797 -4.551 1 73.12 167 ALA A N 1
ATOM 1200 C CA . ALA A 1 167 ? -10.461 -31.234 -4.359 1 73.12 167 ALA A CA 1
ATOM 1201 C C . ALA A 1 167 ? -10.516 -29.719 -4.312 1 73.12 167 ALA A C 1
ATOM 1203 O O . ALA A 1 167 ? -9.82 -29.094 -3.51 1 73.12 167 ALA A O 1
ATOM 1204 N N . LEU A 1 168 ? -11.328 -29.156 -5.082 1 75.38 168 LEU A N 1
ATOM 1205 C CA . LEU A 1 168 ? -11.477 -27.703 -5.113 1 75.38 168 LEU A CA 1
ATOM 1206 C C . LEU A 1 168 ? -12.117 -27.188 -3.826 1 75.38 168 LEU A C 1
ATOM 1208 O O . LEU A 1 168 ? -11.68 -26.188 -3.266 1 75.38 168 LEU A O 1
ATOM 1212 N N . LEU A 1 169 ? -13.078 -27.906 -3.375 1 76.31 169 LEU A N 1
ATOM 1213 C CA . LEU A 1 169 ? -13.758 -27.5 -2.152 1 76.31 169 LEU A CA 1
ATOM 1214 C C . LEU A 1 169 ? -12.828 -27.594 -0.95 1 76.31 169 LEU A C 1
ATOM 1216 O O . LEU A 1 169 ? -12.852 -26.75 -0.062 1 76.31 169 LEU A O 1
ATOM 1220 N N . GLN A 1 170 ? -12.125 -28.594 -0.976 1 74.88 170 GLN A N 1
ATOM 1221 C CA . GLN A 1 170 ? -11.164 -28.75 0.11 1 74.88 170 GLN A CA 1
ATOM 1222 C C . GLN A 1 170 ? -10.117 -27.641 0.086 1 74.88 170 GLN A C 1
ATOM 1224 O O . GLN A 1 170 ? -9.734 -27.109 1.135 1 74.88 170 GLN A O 1
ATOM 1229 N N . ALA A 1 171 ? -9.695 -27.281 -1.083 1 75.06 171 ALA A N 1
ATOM 1230 C CA . ALA A 1 171 ? -8.711 -26.219 -1.225 1 75.06 171 ALA A CA 1
ATOM 1231 C C . ALA A 1 171 ? -9.273 -24.875 -0.772 1 75.06 171 ALA A C 1
ATOM 1233 O O . ALA A 1 171 ? -8.602 -24.109 -0.083 1 75.06 171 ALA A O 1
ATOM 1234 N N . VAL A 1 172 ? -10.461 -24.688 -1.114 1 76.94 172 VAL A N 1
ATOM 1235 C CA . VAL A 1 172 ? -11.117 -23.438 -0.745 1 76.94 172 VAL A CA 1
ATOM 1236 C C . VAL A 1 172 ? -11.336 -23.391 0.766 1 76.94 172 VAL A C 1
ATOM 1238 O O . VAL A 1 172 ? -11.094 -22.359 1.404 1 76.94 172 VAL A O 1
ATOM 1241 N N . ALA A 1 173 ? -11.742 -24.469 1.26 1 79 173 ALA A N 1
ATOM 1242 C CA . ALA A 1 173 ? -11.984 -24.531 2.699 1 79 173 ALA A CA 1
ATOM 1243 C C . ALA A 1 173 ? -10.695 -24.312 3.484 1 79 173 ALA A C 1
ATOM 1245 O O . ALA A 1 173 ? -10.672 -23.578 4.469 1 79 173 ALA A O 1
ATOM 1246 N N . LEU A 1 174 ? -9.703 -24.984 3.049 1 76.06 174 LEU A N 1
ATOM 1247 C CA . LEU A 1 174 ? -8.414 -24.828 3.711 1 76.06 174 LEU A CA 1
ATOM 1248 C C . LEU A 1 174 ? -7.902 -23.391 3.572 1 76.06 174 LEU A C 1
ATOM 1250 O O . LEU A 1 174 ? -7.348 -22.828 4.52 1 76.06 174 LEU A O 1
ATOM 1254 N N . GLY A 1 175 ? -8.078 -22.797 2.369 1 77.5 175 GLY A N 1
ATOM 1255 C CA . GLY A 1 175 ? -7.699 -21.406 2.168 1 77.5 175 GLY A CA 1
ATOM 1256 C C . GLY A 1 175 ? -8.438 -20.453 3.086 1 77.5 175 GLY A C 1
ATOM 1257 O O . GLY A 1 175 ? -7.832 -19.562 3.682 1 77.5 175 GLY A O 1
ATOM 1258 N N . LEU A 1 176 ? -9.641 -20.734 3.244 1 81.69 176 LEU A N 1
ATOM 1259 C CA . LEU A 1 176 ? -10.461 -19.891 4.105 1 81.69 176 LEU A CA 1
ATOM 1260 C C . LEU A 1 176 ? -10.055 -20.047 5.566 1 81.69 176 LEU A C 1
ATOM 1262 O O . LEU A 1 176 ? -10.047 -19.078 6.324 1 81.69 176 LEU A O 1
ATOM 1266 N N . LEU A 1 177 ? -9.773 -21.234 5.875 1 79.5 177 LEU A N 1
ATOM 1267 C CA . LEU A 1 177 ? -9.328 -21.484 7.238 1 79.5 177 LEU A CA 1
ATOM 1268 C C . LEU A 1 177 ? -8.016 -20.781 7.523 1 79.5 177 LEU A C 1
ATOM 1270 O O . LEU A 1 177 ? -7.859 -20.141 8.57 1 79.5 177 LEU A O 1
ATOM 1274 N N . VAL A 1 178 ? -7.152 -20.906 6.617 1 75.69 178 VAL A N 1
ATOM 1275 C CA . VAL A 1 178 ? -5.844 -20.281 6.781 1 75.69 178 VAL A CA 1
ATOM 1276 C C . VAL A 1 178 ? -5.996 -18.766 6.844 1 75.69 178 VAL A C 1
ATOM 1278 O O . VAL A 1 178 ? -5.461 -18.125 7.746 1 75.69 178 VAL A O 1
ATOM 1281 N N . VAL A 1 179 ? -6.715 -18.219 5.918 1 80.5 179 VAL A N 1
ATOM 1282 C CA . VAL A 1 179 ? -6.949 -16.781 5.91 1 80.5 179 VAL A CA 1
ATOM 1283 C C . VAL A 1 179 ? -7.66 -16.359 7.195 1 80.5 179 VAL A C 1
ATOM 1285 O O . VAL A 1 179 ? -7.309 -15.352 7.805 1 80.5 179 VAL A O 1
ATOM 1288 N N . GLY A 1 180 ? -8.609 -17.156 7.559 1 85.12 180 GLY A N 1
ATOM 1289 C CA . GLY A 1 180 ? -9.336 -16.859 8.781 1 85.12 180 GLY A CA 1
ATOM 1290 C C . GLY A 1 180 ? -8.445 -16.844 10.016 1 85.12 180 GLY A C 1
ATOM 1291 O O . GLY A 1 180 ? -8.477 -15.883 10.797 1 85.12 180 GLY A O 1
ATOM 1292 N N . VAL A 1 181 ? -7.648 -17.766 10.133 1 84.19 181 VAL A N 1
ATOM 1293 C CA . VAL A 1 181 ? -6.777 -17.875 11.305 1 84.19 181 VAL A CA 1
ATOM 1294 C C . VAL A 1 181 ? -5.715 -16.781 11.258 1 84.19 181 VAL A C 1
ATOM 1296 O O . VAL A 1 181 ? -5.434 -16.141 12.273 1 84.19 181 VAL A O 1
ATOM 1299 N N . PHE A 1 182 ? -5.203 -16.547 10.094 1 83.94 182 PHE A N 1
ATOM 1300 C CA . PHE A 1 182 ? -4.109 -15.586 9.969 1 83.94 182 PHE A CA 1
ATOM 1301 C C . PHE A 1 182 ? -4.625 -14.156 10.062 1 83.94 182 PHE A C 1
ATOM 1303 O O . PHE A 1 182 ? -3.854 -13.227 10.312 1 83.94 182 PHE A O 1
ATOM 1310 N N . VAL A 1 183 ? -5.867 -14.023 9.867 1 87 183 VAL A N 1
ATOM 1311 C CA . VAL A 1 183 ? -6.441 -12.688 10.008 1 87 183 VAL A CA 1
ATOM 1312 C C . VAL A 1 183 ? -7.039 -12.516 11.398 1 87 183 VAL A C 1
ATOM 1314 O O . VAL A 1 183 ? -6.785 -11.516 12.078 1 87 183 VAL A O 1
ATOM 1317 N N . LEU A 1 184 ? -7.762 -13.523 11.898 1 88.06 184 LEU A N 1
ATOM 1318 C CA . LEU A 1 184 ? -8.547 -13.375 13.117 1 88.06 184 LEU A CA 1
ATOM 1319 C C . LEU A 1 184 ? -7.652 -13.477 14.352 1 88.06 184 LEU A C 1
ATOM 1321 O O . LEU A 1 184 ? -7.852 -12.75 15.328 1 88.06 184 LEU A O 1
ATOM 1325 N N . LEU A 1 185 ? -6.691 -14.305 14.328 1 86.06 185 LEU A N 1
ATOM 1326 C CA . LEU A 1 185 ? -5.836 -14.469 15.5 1 86.06 185 LEU A CA 1
ATOM 1327 C C . LEU A 1 185 ? -5.059 -13.188 15.789 1 86.06 185 LEU A C 1
ATOM 1329 O O . LEU A 1 185 ? -5.152 -12.641 16.891 1 86.06 185 LEU A O 1
ATOM 1333 N N . PRO A 1 186 ? -4.34 -12.711 14.812 1 84.94 186 PRO A N 1
ATOM 1334 C CA . PRO A 1 186 ? -3.652 -11.453 15.102 1 84.94 186 PRO A CA 1
ATOM 1335 C C . PRO A 1 186 ? -4.617 -10.305 15.406 1 84.94 186 PRO A C 1
ATOM 1337 O O . PRO A 1 186 ? -4.289 -9.406 16.188 1 84.94 186 PRO A O 1
ATOM 1340 N N . ALA A 1 187 ? -5.742 -10.312 14.742 1 87.38 187 ALA A N 1
ATOM 1341 C CA . ALA A 1 187 ? -6.73 -9.266 15 1 87.38 187 ALA A CA 1
ATOM 1342 C C . ALA A 1 187 ? -7.199 -9.305 16.453 1 87.38 187 ALA A C 1
ATOM 1344 O O . ALA A 1 187 ? -7.355 -8.258 17.094 1 87.38 187 ALA A O 1
ATOM 1345 N N . LEU A 1 188 ? -7.426 -10.5 16.969 1 86.31 188 LEU A N 1
ATOM 1346 C CA . LEU A 1 188 ? -7.844 -10.648 18.359 1 86.31 188 LEU A CA 1
ATOM 1347 C C . LEU A 1 188 ? -6.73 -10.219 19.297 1 86.31 188 LEU A C 1
ATOM 1349 O O . LEU A 1 188 ? -6.996 -9.594 20.328 1 86.31 188 LEU A O 1
ATOM 1353 N N . VAL A 1 189 ? -5.59 -10.531 18.984 1 83.06 189 VAL A N 1
ATOM 1354 C CA . VAL A 1 189 ? -4.449 -10.125 19.797 1 83.06 189 VAL A CA 1
ATOM 1355 C C . VAL A 1 189 ? -4.312 -8.609 19.781 1 83.06 189 VAL A C 1
ATOM 1357 O O . VAL A 1 189 ? -4.102 -7.988 20.828 1 83.06 189 VAL A O 1
ATOM 1360 N N . LEU A 1 190 ? -4.457 -8.008 18.547 1 82.19 190 LEU A N 1
ATOM 1361 C CA . LEU A 1 190 ? -4.367 -6.559 18.422 1 82.19 190 LEU A CA 1
ATOM 1362 C C . LEU A 1 190 ? -5.492 -5.875 19.203 1 82.19 190 LEU A C 1
ATOM 1364 O O . LEU A 1 190 ? -5.277 -4.836 19.828 1 82.19 190 LEU A O 1
ATOM 1368 N N . TRP A 1 191 ? -6.621 -6.441 19.125 1 83.56 191 TRP A N 1
ATOM 1369 C CA . TRP A 1 191 ? -7.777 -5.895 19.828 1 83.56 191 TRP A CA 1
ATOM 1370 C C . TRP A 1 191 ? -7.555 -5.93 21.344 1 83.56 191 TRP A C 1
ATOM 1372 O O . TRP A 1 191 ? -7.879 -4.969 22.047 1 83.56 191 TRP A O 1
ATOM 1382 N N . ASP A 1 192 ? -6.961 -6.93 21.812 1 82.31 192 ASP A N 1
ATOM 1383 C CA . ASP A 1 192 ? -6.727 -7.105 23.234 1 82.31 192 ASP A CA 1
ATOM 1384 C C . ASP A 1 192 ? -5.609 -6.188 23.734 1 82.31 192 ASP A C 1
ATOM 1386 O O . ASP A 1 192 ? -5.719 -5.586 24.797 1 82.31 192 ASP A O 1
ATOM 1390 N N . VAL A 1 193 ? -4.641 -6.031 22.969 1 76.31 193 VAL A N 1
ATOM 1391 C CA . VAL A 1 193 ? -3.457 -5.297 23.391 1 76.31 193 VAL A CA 1
ATOM 1392 C C . VAL A 1 193 ? -3.705 -3.797 23.266 1 76.31 193 VAL A C 1
ATOM 1394 O O . VAL A 1 193 ? -3.27 -3.016 24.125 1 76.31 193 VAL A O 1
ATOM 1397 N N . GLN A 1 194 ? -4.332 -3.266 22.141 1 72.56 194 GLN A N 1
ATOM 1398 C CA . GLN A 1 194 ? -4.457 -1.833 21.891 1 72.56 194 GLN A CA 1
ATOM 1399 C C . GLN A 1 194 ? -5.691 -1.263 22.594 1 72.56 194 GLN A C 1
ATOM 1401 O O . GLN A 1 194 ? -5.711 -0.088 22.969 1 72.56 194 GLN A O 1
ATOM 1406 N N . GLY A 1 195 ? -6.488 -1.986 23.109 1 68.62 195 GLY A N 1
ATOM 1407 C CA . GLY A 1 195 ? -7.68 -1.578 23.844 1 68.62 195 GLY A CA 1
ATOM 1408 C C . GLY A 1 195 ? -8.453 -0.467 23.156 1 68.62 195 GLY A C 1
ATOM 1409 O O . GLY A 1 195 ? -9.664 -0.341 23.328 1 68.62 195 GLY A O 1
ATOM 1410 N N . ASN A 1 196 ? -7.781 0.504 22.312 1 72.25 196 ASN A N 1
ATOM 1411 C CA . ASN A 1 196 ? -8.469 1.647 21.734 1 72.25 196 ASN A CA 1
ATOM 1412 C C . ASN A 1 196 ? -8.914 1.358 20.297 1 72.25 196 ASN A C 1
ATOM 1414 O O . ASN A 1 196 ? -9.312 2.271 19.578 1 72.25 196 ASN A O 1
ATOM 1418 N N . CYS A 1 197 ? -8.734 0.218 19.859 1 77.25 197 CYS A N 1
ATOM 1419 C CA . CYS A 1 197 ? -9.117 -0.129 18.5 1 77.25 197 CYS A CA 1
ATOM 1420 C C . CYS A 1 197 ? -10.289 -1.103 18.5 1 77.25 197 CYS A C 1
ATOM 1422 O O . CYS A 1 197 ? -10.352 -2.014 19.328 1 77.25 197 CYS A O 1
ATOM 1424 N N . SER A 1 198 ? -11.273 -0.865 17.75 1 87.56 198 SER A N 1
ATOM 1425 C CA . SER A 1 198 ? -12.406 -1.776 17.578 1 87.56 198 SER A CA 1
ATOM 1426 C C . SER A 1 198 ? -11.977 -3.072 16.906 1 87.56 198 SER A C 1
ATOM 1428 O O . SER A 1 198 ? -10.93 -3.119 16.25 1 87.56 198 SER A O 1
ATOM 1430 N N . LEU A 1 199 ? -12.719 -4.074 17.172 1 88.56 199 LEU A N 1
ATOM 1431 C CA . LEU A 1 199 ? -12.453 -5.367 16.562 1 88.56 199 LEU A CA 1
ATOM 1432 C C . LEU A 1 199 ? -12.484 -5.254 15.039 1 88.56 199 LEU A C 1
ATOM 1434 O O . LEU A 1 199 ? -11.672 -5.879 14.352 1 88.56 199 LEU A O 1
ATOM 1438 N N . LEU A 1 200 ? -13.367 -4.453 14.531 1 90.75 200 LEU A N 1
ATOM 1439 C CA . LEU A 1 200 ? -13.461 -4.262 13.086 1 90.75 200 LEU A CA 1
ATOM 1440 C C . LEU A 1 200 ? -12.18 -3.633 12.539 1 90.75 200 LEU A C 1
ATOM 1442 O O . LEU A 1 200 ? -11.68 -4.051 11.492 1 90.75 200 LEU A O 1
ATOM 1446 N N . GLU A 1 201 ? -11.68 -2.703 13.25 1 90.12 201 GLU A N 1
ATOM 1447 C CA . GLU A 1 201 ? -10.445 -2.041 12.836 1 90.12 201 GLU A CA 1
ATOM 1448 C C . GLU A 1 201 ? -9.266 -3.008 12.859 1 90.12 201 GLU A C 1
ATOM 1450 O O . GLU A 1 201 ? -8.398 -2.961 11.984 1 90.12 201 GLU A O 1
ATOM 1455 N N . ALA A 1 202 ? -9.32 -3.826 13.867 1 87.44 202 ALA A N 1
ATOM 1456 C CA . ALA A 1 202 ? -8.266 -4.828 13.969 1 87.44 202 ALA A CA 1
ATOM 1457 C C . ALA A 1 202 ? -8.328 -5.809 12.797 1 87.44 202 ALA A C 1
ATOM 1459 O O . ALA A 1 202 ? -7.305 -6.148 12.203 1 87.44 202 ALA A O 1
ATOM 1460 N N . ILE A 1 203 ? -9.508 -6.258 12.484 1 89.06 203 ILE A N 1
ATOM 1461 C CA . ILE A 1 203 ? -9.703 -7.172 11.359 1 89.06 203 ILE A CA 1
ATOM 1462 C C . ILE A 1 203 ? -9.336 -6.473 10.055 1 89.06 203 ILE A C 1
ATOM 1464 O O . ILE A 1 203 ? -8.672 -7.062 9.195 1 89.06 203 ILE A O 1
ATOM 1468 N N . TYR A 1 204 ? -9.773 -5.27 9.945 1 89.88 204 TYR A N 1
ATOM 1469 C CA . TYR A 1 204 ? -9.484 -4.461 8.766 1 89.88 204 TYR A CA 1
ATOM 1470 C C . TYR A 1 204 ? -7.98 -4.328 8.555 1 89.88 204 TYR A C 1
ATOM 1472 O O . TYR A 1 204 ? -7.484 -4.52 7.441 1 89.88 204 TYR A O 1
ATOM 1480 N N . PHE A 1 205 ? -7.281 -4.062 9.57 1 87.81 205 PHE A N 1
ATOM 1481 C CA . PHE A 1 205 ? -5.836 -3.875 9.492 1 87.81 205 PHE A CA 1
ATOM 1482 C C . PHE A 1 205 ? -5.141 -5.184 9.141 1 87.81 205 PHE A C 1
ATOM 1484 O O . PHE A 1 205 ? -4.289 -5.223 8.25 1 87.81 205 PHE A O 1
ATOM 1491 N N . CYS A 1 206 ? -5.508 -6.191 9.812 1 87 206 CYS A N 1
ATOM 1492 C CA . CYS A 1 206 ? -4.859 -7.48 9.594 1 87 206 CYS A CA 1
ATOM 1493 C C . CYS A 1 206 ? -5.191 -8.031 8.211 1 87 206 CYS A C 1
ATOM 1495 O O . CYS A 1 206 ? -4.328 -8.609 7.547 1 87 206 CYS A O 1
ATOM 1497 N N . PHE A 1 207 ? -6.41 -7.93 7.785 1 89.69 207 PHE A N 1
ATOM 1498 C CA . PHE A 1 207 ? -6.801 -8.383 6.457 1 89.69 207 PHE A CA 1
ATOM 1499 C C . PHE A 1 207 ? -6.059 -7.605 5.375 1 89.69 207 PHE A C 1
ATOM 1501 O O . PHE A 1 207 ? -5.578 -8.188 4.402 1 89.69 207 PHE A O 1
ATOM 1508 N N . SER A 1 208 ? -6.027 -6.277 5.543 1 90.44 208 SER A N 1
ATOM 1509 C CA . SER A 1 208 ? -5.34 -5.441 4.562 1 90.44 208 SER A CA 1
ATOM 1510 C C . SER A 1 208 ? -3.85 -5.766 4.512 1 90.44 208 SER A C 1
ATOM 1512 O O . SER A 1 208 ? -3.23 -5.691 3.447 1 90.44 208 SER A O 1
ATOM 1514 N N . SER A 1 209 ? -3.312 -6.137 5.637 1 87.38 209 SER A N 1
ATOM 1515 C CA . SER A 1 209 ? -1.895 -6.477 5.691 1 87.38 209 SER A CA 1
ATOM 1516 C C . SER A 1 209 ? -1.633 -7.844 5.062 1 87.38 209 SER A C 1
ATOM 1518 O O . SER A 1 209 ? -0.682 -8.008 4.297 1 87.38 209 SER A O 1
ATOM 1520 N N . LEU A 1 210 ? -2.475 -8.805 5.367 1 86.5 210 LEU A N 1
ATOM 1521 C CA . LEU A 1 210 ? -2.295 -10.156 4.852 1 86.5 210 LEU A CA 1
ATOM 1522 C C . LEU A 1 210 ? -2.527 -10.195 3.344 1 86.5 210 LEU A C 1
ATOM 1524 O O . LEU A 1 210 ? -1.834 -10.914 2.623 1 86.5 210 LEU A O 1
ATOM 1528 N N . SER A 1 211 ? -3.514 -9.492 2.855 1 88.56 211 SER A N 1
ATOM 1529 C CA . SER A 1 211 ? -3.824 -9.461 1.431 1 88.56 211 SER A CA 1
ATOM 1530 C C . SER A 1 211 ? -2.832 -8.586 0.668 1 88.56 211 SER A C 1
ATOM 1532 O O . SER A 1 211 ? -2.922 -8.461 -0.555 1 88.56 211 SER A O 1
ATOM 1534 N N . THR A 1 212 ? -1.87 -7.887 1.335 1 88.12 212 THR A N 1
ATOM 1535 C CA . THR A 1 212 ? -0.787 -7.062 0.813 1 88.12 212 THR A CA 1
ATOM 1536 C C . THR A 1 212 ? -1.336 -5.777 0.197 1 88.12 212 THR A C 1
ATOM 1538 O O . THR A 1 212 ? -0.663 -5.133 -0.61 1 88.12 212 THR A O 1
ATOM 1541 N N . ILE A 1 213 ? -2.621 -5.457 0.475 1 89.06 213 ILE A N 1
ATOM 1542 C CA . ILE A 1 213 ? -3.15 -4.148 0.109 1 89.06 213 ILE A CA 1
ATOM 1543 C C . ILE A 1 213 ? -2.385 -3.057 0.851 1 89.06 213 ILE A C 1
ATOM 1545 O O . ILE A 1 213 ? -1.942 -2.078 0.243 1 89.06 213 ILE A O 1
ATOM 1549 N N . GLY A 1 214 ? -2.182 -3.283 2.123 1 86.5 214 GLY A N 1
ATOM 1550 C CA . GLY A 1 214 ? -1.259 -2.492 2.922 1 86.5 214 GLY A CA 1
ATOM 1551 C C . GLY A 1 214 ? -1.747 -1.077 3.168 1 86.5 214 GLY A C 1
ATOM 1552 O O . GLY A 1 214 ? -1.008 -0.113 2.957 1 86.5 214 GLY A O 1
ATOM 1553 N N . LEU A 1 215 ? -2.98 -0.888 3.691 1 82.75 215 LEU A 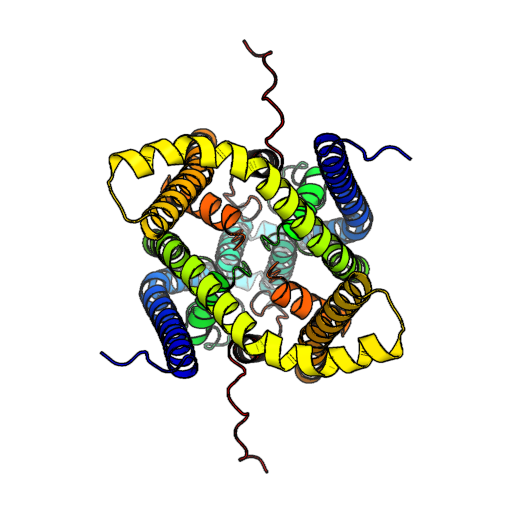N 1
ATOM 1554 C CA . LEU A 1 215 ? -3.445 0.437 4.09 1 82.75 215 LEU A CA 1
ATOM 1555 C C . LEU A 1 215 ? -2.891 0.82 5.457 1 82.75 215 LEU A C 1
ATOM 1557 O O . LEU A 1 215 ? -3.127 0.122 6.445 1 82.75 215 LEU A O 1
ATOM 1561 N N . GLY A 1 216 ? -2.049 1.714 5.555 1 75.31 216 GLY A N 1
ATOM 1562 C CA . GLY A 1 216 ? -1.327 2.062 6.77 1 75.31 216 GLY A CA 1
ATOM 1563 C C . GLY A 1 216 ? -2.021 3.133 7.59 1 75.31 216 GLY A C 1
ATOM 1564 O O . GLY A 1 216 ? -1.386 3.807 8.406 1 75.31 216 GLY A O 1
ATOM 1565 N N . ASP A 1 217 ? -3.287 3.389 7.488 1 77.31 217 ASP A N 1
ATOM 1566 C CA . ASP A 1 217 ? -3.988 4.473 8.172 1 77.31 217 ASP A CA 1
ATOM 1567 C C . ASP A 1 217 ? -4.07 4.211 9.672 1 77.31 217 ASP A C 1
ATOM 1569 O O . ASP A 1 217 ? -4.191 5.145 10.469 1 77.31 217 ASP A O 1
ATOM 1573 N N . LEU A 1 218 ? -3.924 2.943 10.055 1 75.12 218 LEU A N 1
ATOM 1574 C CA . LEU A 1 218 ? -4.055 2.617 11.469 1 75.12 218 LEU A CA 1
ATOM 1575 C C . LEU A 1 218 ? -2.684 2.443 12.109 1 75.12 218 LEU A C 1
ATOM 1577 O O . LEU A 1 218 ? -2.588 2.152 13.305 1 75.12 218 LEU A O 1
ATOM 1581 N N . LEU A 1 219 ? -1.528 2.521 11.32 1 69.38 219 LEU A N 1
ATOM 1582 C CA . LEU A 1 219 ? -0.179 2.451 11.867 1 69.38 219 LEU A CA 1
ATOM 1583 C C . LEU A 1 219 ? 0.161 3.719 12.641 1 69.38 219 LEU A C 1
ATOM 1585 O O . LEU A 1 219 ? -0.397 4.785 12.367 1 69.38 219 LEU A O 1
ATOM 1589 N N . PRO A 1 220 ? 1.067 3.375 13.719 1 55.16 220 PRO A N 1
ATOM 1590 C CA . PRO A 1 220 ? 1.464 4.52 14.539 1 55.16 220 PRO A CA 1
ATOM 1591 C C . PRO A 1 220 ? 2.174 5.605 13.734 1 55.16 220 PRO A C 1
ATOM 1593 O O . PRO A 1 220 ? 2.83 5.309 12.734 1 55.16 220 PRO A O 1
ATOM 1596 N N . GLY A 1 221 ? 1.95 6.836 14 1 50.88 221 GLY A N 1
ATOM 1597 C CA . GLY A 1 221 ? 2.496 8.055 13.43 1 50.88 221 GLY A CA 1
ATOM 1598 C C . GLY A 1 221 ? 1.438 9.102 13.125 1 50.88 221 GLY A C 1
ATOM 1599 O O . GLY A 1 221 ? 1.744 10.289 13.016 1 50.88 221 GLY A O 1
ATOM 1600 N N . HIS A 1 222 ? 0.349 8.289 12.617 1 48.81 222 HIS A N 1
ATOM 1601 C CA . HIS A 1 222 ? -0.735 9.227 12.328 1 48.81 222 HIS A CA 1
ATOM 1602 C C . HIS A 1 222 ? -1.537 9.547 13.586 1 48.81 222 HIS A C 1
ATOM 1604 O O . HIS A 1 222 ? -2.602 8.961 13.812 1 48.81 222 HIS A O 1
ATOM 1610 N N . GLY A 1 223 ? -1.031 10.227 14.555 1 42.88 223 GLY A N 1
ATOM 1611 C CA . GLY A 1 223 ? -1.661 10.656 15.797 1 42.88 223 GLY A CA 1
ATOM 1612 C C . GLY A 1 223 ? -1.916 9.516 16.766 1 42.88 223 GLY A C 1
ATOM 1613 O O . GLY A 1 223 ? -0.985 9.016 17.391 1 42.88 223 GLY A O 1
ATOM 1614 N N . SER A 1 224 ? -3.219 9.031 16.984 1 43.28 224 SER A N 1
ATOM 1615 C CA . SER A 1 224 ? -3.668 8.008 17.922 1 43.28 224 SER A CA 1
ATOM 1616 C C . SER A 1 224 ? -3.205 6.617 17.484 1 43.28 224 SER A C 1
ATOM 1618 O O . SER A 1 224 ? -4.027 5.746 17.203 1 43.28 224 SER A O 1
ATOM 1620 N N . GLY A 1 225 ? -2.205 6.473 16.938 1 44.22 225 GLY A N 1
ATOM 1621 C CA . GLY A 1 225 ? -1.899 5.266 16.188 1 44.22 225 GLY A CA 1
ATOM 1622 C C . GLY A 1 225 ? -1.58 4.074 17.078 1 44.22 225 GLY A C 1
ATOM 1623 O O . GLY A 1 225 ? -1.406 4.227 18.281 1 44.22 225 GLY A O 1
ATOM 1624 N N . LEU A 1 226 ? -1.85 2.854 16.594 1 45.69 226 LEU A N 1
ATOM 1625 C CA . LEU A 1 226 ? -1.616 1.549 17.203 1 45.69 226 LEU A CA 1
ATOM 1626 C C . LEU A 1 226 ? -0.211 1.465 17.781 1 45.69 226 LEU A C 1
ATOM 1628 O O . LEU A 1 226 ? 0.723 2.072 17.25 1 45.69 226 LEU A O 1
ATOM 1632 N N . HIS A 1 227 ? -0.126 1.258 19 1 44.91 227 HIS A N 1
ATOM 1633 C CA . HIS A 1 227 ? 1.047 1.01 19.828 1 44.91 227 HIS A CA 1
ATOM 1634 C C . HIS A 1 227 ? 2.135 0.284 19.047 1 44.91 227 HIS A C 1
ATOM 1636 O O . HIS A 1 227 ? 1.841 -0.433 18.078 1 44.91 227 HIS A O 1
ATOM 1642 N N . PRO A 1 228 ? 3.391 0.636 19.297 1 47.47 228 PRO A N 1
ATOM 1643 C CA . PRO A 1 228 ? 4.594 -0.054 18.828 1 47.47 228 PRO A CA 1
ATOM 1644 C C . PRO A 1 228 ? 4.398 -1.563 18.703 1 47.47 228 PRO A C 1
ATOM 1646 O O . PRO A 1 228 ? 5.203 -2.242 18.047 1 47.47 228 PRO A O 1
ATOM 1649 N N . VAL A 1 229 ? 3.434 -2.025 19.375 1 46.75 229 VAL A N 1
ATOM 1650 C CA . VAL A 1 229 ? 3.197 -3.465 19.375 1 46.75 229 VAL A CA 1
ATOM 1651 C C . VAL A 1 229 ? 2.859 -3.926 17.953 1 46.75 229 VAL A C 1
ATOM 1653 O O . VAL A 1 229 ? 3.221 -5.035 17.547 1 46.75 229 VAL A O 1
ATOM 1656 N N . LEU A 1 230 ? 2.182 -3.014 17.234 1 51.44 230 LEU A N 1
ATOM 1657 C CA . LEU A 1 230 ? 1.836 -3.398 15.867 1 51.44 230 LEU A CA 1
ATOM 1658 C C . LEU A 1 230 ? 3.092 -3.676 15.047 1 51.44 230 LEU A C 1
ATOM 1660 O O . LEU A 1 230 ? 3.102 -4.582 14.211 1 51.44 230 LEU A O 1
ATOM 1664 N N . TYR A 1 231 ? 4.031 -2.82 15.398 1 48.19 231 TYR A N 1
ATOM 1665 C CA . TYR A 1 231 ? 5.352 -3.057 14.812 1 48.19 231 TYR A CA 1
ATOM 1666 C C . TYR A 1 231 ? 5.832 -4.473 15.109 1 48.19 231 TYR A C 1
ATOM 1668 O O . TYR A 1 231 ? 6.312 -5.168 14.219 1 48.19 231 TYR A O 1
ATOM 1676 N N . HIS A 1 232 ? 5.625 -4.777 16.375 1 47.03 232 HIS A N 1
ATOM 1677 C CA . HIS A 1 232 ? 6.125 -6.086 16.781 1 47.03 232 HIS A CA 1
ATOM 1678 C C . HIS A 1 232 ? 5.246 -7.203 16.234 1 47.03 232 HIS A C 1
ATOM 1680 O O . HIS A 1 232 ? 5.75 -8.258 15.828 1 47.03 232 HIS A O 1
ATOM 1686 N N . LEU A 1 233 ? 4.066 -6.957 16.188 1 48.53 233 LEU A N 1
ATOM 1687 C CA . LEU A 1 233 ? 3.172 -8.016 15.719 1 48.53 233 LEU A CA 1
ATOM 1688 C C . LEU A 1 233 ? 3.287 -8.203 14.211 1 48.53 233 LEU A C 1
ATOM 1690 O O . LEU A 1 233 ? 3.25 -9.328 13.719 1 48.53 233 LEU A O 1
ATOM 1694 N N . CYS A 1 234 ? 3.311 -7.055 13.539 1 47.62 234 CYS A N 1
ATOM 1695 C CA . CYS A 1 234 ? 3.553 -7.168 12.109 1 47.62 234 CYS A CA 1
ATOM 1696 C C . CYS A 1 234 ? 4.852 -7.914 11.828 1 47.62 234 CYS A C 1
ATOM 1698 O O . CYS A 1 234 ? 4.918 -8.742 10.922 1 47.62 234 CYS A O 1
ATOM 1700 N N . GLN A 1 235 ? 5.891 -7.555 12.688 1 44.72 235 GLN A N 1
ATOM 1701 C CA . GLN A 1 235 ? 7.141 -8.305 12.68 1 44.72 235 GLN A CA 1
ATOM 1702 C C . GLN A 1 235 ? 6.891 -9.789 12.93 1 44.72 235 GLN A C 1
ATOM 1704 O O . GLN A 1 235 ? 7.48 -10.648 12.273 1 44.72 235 GLN A O 1
ATOM 1709 N N . PHE A 1 236 ? 6.156 -10 13.992 1 45.56 236 PHE A N 1
ATOM 1710 C CA . PHE A 1 236 ? 5.875 -11.383 14.375 1 45.56 236 PHE A CA 1
ATOM 1711 C C . PHE A 1 236 ? 5.035 -12.07 13.312 1 45.56 236 PHE A C 1
ATOM 1713 O O . PHE A 1 236 ? 5.281 -13.234 12.977 1 45.56 236 PHE A O 1
ATOM 1720 N N . ALA A 1 237 ? 4.062 -11.484 12.906 1 44.09 237 ALA A N 1
ATOM 1721 C CA . ALA A 1 237 ? 3.207 -12.086 11.891 1 44.09 237 ALA A CA 1
ATOM 1722 C C . ALA A 1 237 ? 3.977 -12.328 10.594 1 44.09 237 ALA A C 1
ATOM 1724 O O . ALA A 1 237 ? 3.742 -13.32 9.898 1 44.09 237 ALA A O 1
ATOM 1725 N N . LEU A 1 238 ? 4.723 -11.391 10.258 1 42.12 238 LEU A N 1
ATOM 1726 C CA . LEU A 1 238 ? 5.594 -11.586 9.102 1 42.12 238 LEU A CA 1
ATOM 1727 C C . LEU A 1 238 ? 6.715 -12.57 9.43 1 42.12 238 LEU A C 1
ATOM 1729 O O . LEU A 1 238 ? 7.09 -13.383 8.586 1 42.12 238 LEU A O 1
ATOM 1733 N N . LEU A 1 239 ? 7.422 -12.242 10.688 1 39.25 239 LEU A N 1
ATOM 1734 C CA . LEU A 1 239 ? 8.5 -13.117 11.133 1 39.25 239 LEU A CA 1
ATOM 1735 C C . LEU A 1 239 ? 7.965 -14.242 12.016 1 39.25 239 LEU A C 1
ATOM 1737 O O . LEU A 1 239 ? 8.719 -15.125 12.43 1 39.25 239 LEU A O 1
ATOM 1741 N N . GLY A 1 240 ? 6.863 -14.047 12.617 1 38.31 240 GLY A N 1
ATOM 1742 C CA . GLY A 1 240 ? 6.391 -14.805 13.766 1 38.31 240 GLY A CA 1
ATOM 1743 C C . GLY A 1 240 ? 6.75 -16.281 13.711 1 38.31 240 GLY A C 1
ATOM 1744 O O . GLY A 1 240 ? 6.199 -17.078 14.453 1 38.31 240 GLY A O 1
ATOM 1745 N N . GLY A 1 241 ? 7.547 -16.906 12.875 1 33.59 241 GLY A N 1
ATOM 1746 C CA . GLY A 1 241 ? 7.871 -18.203 13.453 1 33.59 241 GLY A CA 1
ATOM 1747 C C . GLY A 1 241 ? 8.523 -18.109 14.812 1 33.59 241 GLY A C 1
ATOM 1748 O O . GLY A 1 241 ? 8.984 -19.109 15.367 1 33.59 241 GLY A O 1
ATOM 1749 N N . ARG A 1 242 ? 9.117 -16.922 15.32 1 30.84 242 ARG A N 1
ATOM 1750 C CA . ARG A 1 242 ? 9.922 -17.25 16.484 1 30.84 242 ARG A CA 1
ATOM 1751 C C . ARG A 1 242 ? 9.07 -17.25 17.75 1 30.84 242 ARG A C 1
ATOM 1753 O O . ARG A 1 242 ? 8.25 -16.344 17.953 1 30.84 242 ARG A O 1
ATOM 1760 N N . PRO A 1 243 ? 9.023 -18.281 18.719 1 30.78 243 PRO A N 1
ATOM 1761 C CA . PRO A 1 243 ? 8.344 -18.5 20 1 30.78 243 PRO A CA 1
ATOM 1762 C C . PRO A 1 243 ? 8.57 -17.359 20.984 1 30.78 243 PRO A C 1
ATOM 1764 O O . PRO A 1 243 ? 9.586 -16.656 20.922 1 30.78 243 PRO A O 1
ATOM 1767 N N . LEU A 1 244 ? 7.559 -16.656 21.562 1 30.69 244 LEU A N 1
ATOM 1768 C CA . LEU A 1 244 ? 7.52 -15.789 22.719 1 30.69 244 LEU A CA 1
ATOM 1769 C C . LEU A 1 244 ? 8.43 -16.312 23.828 1 30.69 244 LEU A C 1
ATOM 1771 O O . LEU A 1 244 ? 8.547 -17.531 24.016 1 30.69 244 LEU A O 1
ATOM 1775 N N . PRO A 1 245 ? 9.438 -15.562 24.344 1 29.45 245 PRO A N 1
ATOM 1776 C CA . PRO A 1 245 ? 10.203 -16.062 25.484 1 29.45 245 PRO A CA 1
ATOM 1777 C C . PRO A 1 245 ? 9.32 -16.422 26.672 1 29.45 245 PRO A C 1
ATOM 1779 O O . PRO A 1 245 ? 8.25 -15.836 26.859 1 29.45 245 PRO A O 1
ATOM 1782 N N . GLN A 1 246 ? 9.352 -17.672 27.312 1 25.11 246 GLN A N 1
ATOM 1783 C CA . GLN A 1 246 ? 8.828 -18.359 28.484 1 25.11 246 GLN A CA 1
ATOM 1784 C C . GLN A 1 246 ? 9.102 -17.562 29.75 1 25.11 246 GLN A C 1
ATOM 1786 O O . GLN A 1 246 ? 8.617 -17.906 30.844 1 25.11 246 GLN A O 1
ATOM 1791 N N . GLY A 1 247 ? 9.977 -16.547 30.031 1 25.97 247 GLY A N 1
ATOM 1792 C CA . GLY A 1 247 ? 10.344 -16.234 31.391 1 25.97 247 GLY A CA 1
ATOM 1793 C C . GLY A 1 247 ? 9.227 -15.547 32.156 1 25.97 247 GLY A C 1
ATOM 1794 O O . GLY A 1 247 ? 9.367 -15.297 33.375 1 25.97 247 GLY A O 1
ATOM 1795 N N . MET A 1 248 ? 8.336 -14.719 31.719 1 22.02 248 MET A N 1
ATOM 1796 C CA . MET A 1 248 ? 7.594 -14.102 32.812 1 22.02 248 MET A CA 1
ATOM 1797 C C . MET A 1 248 ? 6.496 -15.023 33.344 1 22.02 248 MET A C 1
ATOM 1799 O O . MET A 1 248 ? 5.391 -15.047 32.781 1 22.02 248 MET A O 1
ATOM 1803 N N . VAL A 1 249 ? 6.66 -16.438 33.219 1 18.84 249 VAL A N 1
ATOM 1804 C CA . VAL A 1 249 ? 6.031 -17.047 34.406 1 18.84 249 VAL A CA 1
ATOM 1805 C C . VAL A 1 249 ? 7.004 -17.031 35.562 1 18.84 249 VAL A C 1
ATOM 1807 O O . VAL A 1 249 ? 8.195 -17.281 35.406 1 18.84 249 VAL A O 1
ATOM 1810 N N . MET B 1 1 ? 28.734 -33.906 -5.684 1 38.16 1 MET B N 1
ATOM 1811 C CA . MET B 1 1 ? 28.328 -32.688 -5.023 1 38.16 1 MET B CA 1
ATOM 1812 C C . MET B 1 1 ? 26.906 -32.812 -4.469 1 38.16 1 MET B C 1
ATOM 1814 O O . MET B 1 1 ? 25.969 -33.031 -5.223 1 38.16 1 MET B O 1
ATOM 1818 N N . GLY B 1 2 ? 26.641 -33.281 -3.328 1 46.94 2 GLY B N 1
ATOM 1819 C CA . GLY B 1 2 ? 25.484 -33.875 -2.701 1 46.94 2 GLY B CA 1
ATOM 1820 C C . GLY B 1 2 ? 24.281 -32.969 -2.668 1 46.94 2 GLY B C 1
ATOM 1821 O O . GLY B 1 2 ? 24.406 -31.766 -2.512 1 46.94 2 GLY B O 1
ATOM 1822 N N . ALA B 1 3 ? 23.266 -33.312 -3.393 1 55.03 3 ALA B N 1
ATOM 1823 C CA . ALA B 1 3 ? 21.938 -32.719 -3.516 1 55.03 3 ALA B CA 1
ATOM 1824 C C . ALA B 1 3 ? 21.391 -32.312 -2.152 1 55.03 3 ALA B C 1
ATOM 1826 O O . ALA B 1 3 ? 21.266 -33.125 -1.247 1 55.03 3 ALA B O 1
ATOM 1827 N N . LEU B 1 4 ? 21.781 -31.266 -1.556 1 57.91 4 LEU B N 1
ATOM 1828 C CA . LEU B 1 4 ? 21.234 -30.812 -0.282 1 57.91 4 LEU B CA 1
ATOM 1829 C C . LEU B 1 4 ? 19.75 -31.172 -0.161 1 57.91 4 LEU B C 1
ATOM 1831 O O . LEU B 1 4 ? 19.031 -31.172 -1.155 1 57.91 4 LEU B O 1
ATOM 1835 N N . ARG B 1 5 ? 19.422 -31.969 0.87 1 68.62 5 ARG B N 1
ATOM 1836 C CA . ARG B 1 5 ? 18.062 -32.375 1.191 1 68.62 5 ARG B CA 1
ATOM 1837 C C . ARG B 1 5 ? 17.094 -31.203 1.03 1 68.62 5 ARG B C 1
ATOM 1839 O O . ARG B 1 5 ? 17.469 -30.047 1.211 1 68.62 5 ARG B O 1
ATOM 1846 N N . PRO B 1 6 ? 16.047 -31.406 0.463 1 73.69 6 PRO B N 1
ATOM 1847 C CA . PRO B 1 6 ? 15.039 -30.375 0.174 1 73.69 6 PRO B CA 1
ATOM 1848 C C . PRO B 1 6 ? 14.812 -29.438 1.351 1 73.69 6 PRO B C 1
ATOM 1850 O O . PRO B 1 6 ? 14.648 -28.219 1.156 1 73.69 6 PRO B O 1
ATOM 1853 N N . TRP B 1 7 ? 14.984 -29.953 2.561 1 74.81 7 TRP B N 1
ATOM 1854 C CA . TRP B 1 7 ? 14.742 -29.094 3.721 1 74.81 7 TRP B CA 1
ATOM 1855 C C . TRP B 1 7 ? 15.883 -28.109 3.912 1 74.81 7 TRP B C 1
ATOM 1857 O O . TRP B 1 7 ? 15.672 -26.984 4.379 1 74.81 7 TRP B O 1
ATOM 1867 N N . ALA B 1 8 ? 17.062 -28.5 3.564 1 79.88 8 ALA B N 1
ATOM 1868 C CA . ALA B 1 8 ? 18.234 -27.625 3.684 1 79.88 8 ALA B CA 1
ATOM 1869 C C . ALA B 1 8 ? 18.156 -26.484 2.68 1 79.88 8 ALA B C 1
ATOM 1871 O O . ALA B 1 8 ? 18.531 -25.359 2.99 1 79.88 8 ALA B O 1
ATOM 1872 N N . ARG B 1 9 ? 17.641 -26.828 1.557 1 81.38 9 ARG B N 1
ATOM 1873 C CA . ARG B 1 9 ? 17.484 -25.797 0.543 1 81.38 9 ARG B CA 1
ATOM 1874 C C . ARG B 1 9 ? 16.469 -24.75 0.98 1 81.38 9 ARG B C 1
ATOM 1876 O O . ARG B 1 9 ? 16.688 -23.547 0.788 1 81.38 9 ARG B O 1
ATOM 1883 N N . TYR B 1 10 ? 15.461 -25.219 1.611 1 81.44 10 TYR B N 1
ATOM 1884 C CA . TYR B 1 10 ? 14.453 -24.297 2.105 1 81.44 10 TYR B CA 1
ATOM 1885 C C . TYR B 1 10 ? 14.992 -23.453 3.252 1 81.44 10 TYR B C 1
ATOM 1887 O O . TYR B 1 10 ? 14.711 -22.25 3.342 1 81.44 10 TYR B O 1
ATOM 1895 N N . GLY B 1 11 ? 15.703 -24.047 4.09 1 83.69 11 GLY B N 1
ATOM 1896 C CA . GLY B 1 11 ? 16.344 -23.312 5.164 1 83.69 11 GLY B CA 1
ATOM 1897 C C . GLY B 1 11 ? 17.312 -22.25 4.664 1 83.69 11 GLY B C 1
ATOM 1898 O O . GLY B 1 11 ? 17.359 -21.141 5.18 1 83.69 11 GLY B O 1
ATOM 1899 N N . LEU B 1 12 ? 18.031 -22.594 3.641 1 86.62 12 LEU B N 1
ATOM 1900 C CA . LEU B 1 12 ? 18.984 -21.656 3.062 1 86.62 12 LEU B CA 1
ATOM 1901 C C . LEU B 1 12 ? 18.266 -20.469 2.42 1 86.62 12 LEU B C 1
ATOM 1903 O O . LEU B 1 12 ? 18.719 -19.328 2.535 1 86.62 12 LEU B O 1
ATOM 1907 N N . LEU B 1 13 ? 17.172 -20.766 1.783 1 85.25 13 LEU B N 1
ATOM 1908 C CA . LEU B 1 13 ? 16.391 -19.703 1.167 1 85.25 13 LEU B CA 1
ATOM 1909 C C . LEU B 1 13 ? 15.812 -18.766 2.227 1 85.25 13 LEU B C 1
ATOM 1911 O O . LEU B 1 13 ? 15.797 -17.547 2.045 1 85.25 13 LEU B O 1
ATOM 1915 N N . ALA B 1 14 ? 15.406 -19.359 3.305 1 85.81 14 ALA B N 1
ATOM 1916 C CA . ALA B 1 14 ? 14.852 -18.562 4.395 1 85.81 14 ALA B CA 1
ATOM 1917 C C . ALA B 1 14 ? 15.922 -17.672 5.031 1 85.81 14 ALA B C 1
ATOM 1919 O O . ALA B 1 14 ? 15.672 -16.5 5.309 1 85.81 14 ALA B O 1
ATOM 1920 N N . VAL B 1 15 ? 17.031 -18.219 5.211 1 89.19 15 VAL B N 1
ATOM 1921 C CA . VAL B 1 15 ? 18.141 -17.469 5.805 1 89.19 15 VAL B CA 1
ATOM 1922 C C . VAL B 1 15 ? 18.578 -16.359 4.852 1 89.19 15 VAL B C 1
ATOM 1924 O O . VAL B 1 15 ? 18.844 -15.234 5.281 1 89.19 15 VAL B O 1
ATOM 1927 N N . ALA B 1 16 ? 18.641 -16.656 3.609 1 90.06 16 ALA B N 1
ATOM 1928 C CA . ALA B 1 16 ? 19 -15.656 2.607 1 90.06 16 ALA B CA 1
ATOM 1929 C C . ALA B 1 16 ? 18 -14.5 2.604 1 90.06 16 ALA B C 1
ATOM 1931 O O . ALA B 1 16 ? 18.391 -13.336 2.469 1 90.06 16 ALA B O 1
ATOM 1932 N N . HIS B 1 17 ? 16.797 -14.852 2.775 1 90.44 17 HIS B N 1
ATOM 1933 C CA . HIS B 1 17 ? 15.758 -13.828 2.814 1 90.44 17 HIS B CA 1
ATOM 1934 C C . HIS B 1 17 ? 15.898 -12.953 4.059 1 90.44 17 HIS B C 1
ATOM 1936 O O . HIS B 1 17 ? 15.727 -11.734 3.984 1 90.44 17 HIS B O 1
ATOM 1942 N N . LEU B 1 18 ? 16.219 -13.57 5.164 1 89.75 18 LEU B N 1
ATOM 1943 C CA . LEU B 1 18 ? 16.391 -12.812 6.398 1 89.75 18 LEU B CA 1
ATOM 1944 C C . LEU B 1 18 ? 17.609 -11.898 6.301 1 89.75 18 LEU B C 1
ATOM 1946 O O . LEU B 1 18 ? 17.562 -10.75 6.766 1 89.75 18 LEU B O 1
ATOM 1950 N N . LEU B 1 19 ? 18.609 -12.383 5.684 1 91.88 19 LEU B N 1
ATOM 1951 C CA . LEU B 1 19 ? 19.797 -11.57 5.488 1 91.88 19 LEU B CA 1
ATOM 1952 C C . LEU B 1 19 ? 19.516 -10.414 4.531 1 91.88 19 LEU B C 1
ATOM 1954 O O . LEU B 1 19 ? 19.984 -9.297 4.746 1 91.88 19 LEU B O 1
ATOM 1958 N N . ALA B 1 20 ? 18.781 -10.734 3.537 1 92.19 20 ALA B N 1
ATOM 1959 C CA . ALA B 1 20 ? 18.391 -9.688 2.6 1 92.19 20 ALA B CA 1
ATOM 1960 C C . ALA B 1 20 ? 17.562 -8.617 3.291 1 92.19 20 ALA B C 1
ATOM 1962 O O . ALA B 1 20 ? 17.719 -7.422 3.02 1 92.19 20 ALA B O 1
ATOM 1963 N N . LEU B 1 21 ? 16.719 -9.055 4.156 1 91.56 21 LEU B N 1
ATOM 1964 C CA . LEU B 1 21 ? 15.914 -8.109 4.918 1 91.56 21 LEU B CA 1
ATOM 1965 C C . LEU B 1 21 ? 16.797 -7.219 5.793 1 91.56 21 LEU B C 1
ATOM 1967 O O . LEU B 1 21 ? 16.609 -6 5.836 1 91.56 21 LEU B O 1
ATOM 1971 N N . GLY B 1 22 ? 17.672 -7.836 6.473 1 91.69 22 GLY B N 1
ATOM 1972 C CA . GLY B 1 22 ? 18.594 -7.086 7.312 1 91.69 22 GLY B CA 1
ATOM 1973 C C . GLY B 1 22 ? 19.469 -6.121 6.531 1 91.69 22 GLY B C 1
ATOM 1974 O O . GLY B 1 22 ? 19.656 -4.977 6.941 1 91.69 22 GLY B O 1
ATOM 1975 N N . LEU B 1 23 ? 19.953 -6.57 5.395 1 93.94 23 LEU B N 1
ATOM 1976 C CA . LEU B 1 23 ? 20.781 -5.723 4.547 1 93.94 23 LEU B CA 1
ATOM 1977 C C . LEU B 1 23 ? 19.984 -4.535 4.02 1 93.94 23 LEU B C 1
ATOM 1979 O O . LEU B 1 23 ? 20.469 -3.404 4.023 1 93.94 23 LEU B O 1
ATOM 1983 N N . GLY B 1 24 ? 18.797 -4.812 3.553 1 94.56 24 GLY B N 1
ATOM 1984 C CA . GLY B 1 24 ? 17.953 -3.715 3.098 1 94.56 24 GLY B CA 1
ATOM 1985 C C . GLY B 1 24 ? 17.688 -2.678 4.172 1 94.56 24 GLY B C 1
ATOM 1986 O O . GLY B 1 24 ? 17.766 -1.475 3.912 1 94.56 24 GLY B O 1
ATOM 1987 N N . ALA B 1 25 ? 17.375 -3.156 5.348 1 92.44 25 ALA B N 1
ATOM 1988 C CA . ALA B 1 25 ? 17.078 -2.254 6.457 1 92.44 25 ALA B CA 1
ATOM 1989 C C . ALA B 1 25 ? 18.297 -1.405 6.816 1 92.44 25 ALA B C 1
ATOM 1991 O O . ALA B 1 25 ? 18.172 -0.199 7.043 1 92.44 25 ALA B O 1
ATOM 1992 N N . THR B 1 26 ? 19.438 -2.02 6.875 1 94.12 26 THR B N 1
ATOM 1993 C CA . THR B 1 26 ? 20.656 -1.307 7.25 1 94.12 26 THR B CA 1
ATOM 1994 C C . THR B 1 26 ? 21.031 -0.276 6.188 1 94.12 26 THR B C 1
ATOM 1996 O O . THR B 1 26 ? 21.438 0.844 6.512 1 94.12 26 THR B O 1
ATOM 1999 N N . VAL B 1 27 ? 20.922 -0.641 4.941 1 94.62 27 VAL B N 1
ATOM 2000 C CA . VAL B 1 27 ? 21.25 0.277 3.859 1 94.62 27 VAL B CA 1
ATOM 2001 C C . VAL B 1 27 ? 20.266 1.45 3.857 1 94.62 27 VAL B C 1
ATOM 2003 O O . VAL B 1 27 ? 20.688 2.605 3.723 1 94.62 27 VAL B O 1
ATOM 2006 N N . LEU B 1 28 ? 19 1.182 4.039 1 93.06 28 LEU B N 1
ATOM 2007 C CA . LEU B 1 28 ? 18.016 2.254 4.031 1 93.06 28 LEU B CA 1
ATOM 2008 C C . LEU B 1 28 ? 18.156 3.133 5.27 1 93.06 28 LEU B C 1
ATOM 2010 O O . LEU B 1 28 ? 17.906 4.34 5.211 1 93.06 28 LEU B O 1
ATOM 2014 N N . GLN B 1 29 ? 18.469 2.514 6.363 1 90.81 29 GLN B N 1
ATOM 2015 C CA . GLN B 1 29 ? 1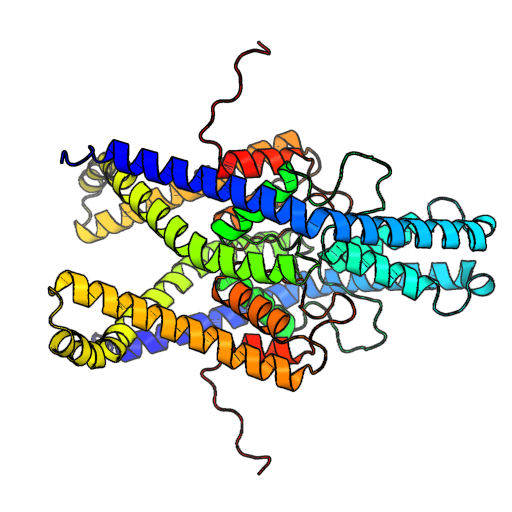8.734 3.326 7.547 1 90.81 29 GLN B CA 1
ATOM 2016 C C . GLN B 1 29 ? 19.891 4.301 7.301 1 90.81 29 GLN B C 1
ATOM 2018 O O . GLN B 1 29 ? 19.812 5.465 7.711 1 90.81 29 GLN B O 1
ATOM 2023 N N . ALA B 1 30 ? 20.938 3.84 6.656 1 92.31 30 ALA B N 1
ATOM 2024 C CA . ALA B 1 30 ? 22.109 4.672 6.371 1 92.31 30 ALA B CA 1
ATOM 2025 C C . ALA B 1 30 ? 21.766 5.754 5.348 1 92.31 30 ALA B C 1
ATOM 2027 O O . ALA B 1 30 ? 22.234 6.891 5.465 1 92.31 30 ALA B O 1
ATOM 2028 N N . LEU B 1 31 ? 20.969 5.453 4.367 1 92.19 31 LEU B N 1
ATOM 2029 C CA . LEU B 1 31 ? 20.656 6.387 3.293 1 92.19 31 LEU B CA 1
ATOM 2030 C C . LEU B 1 31 ? 19.609 7.406 3.744 1 92.19 31 LEU B C 1
ATOM 2032 O O . LEU B 1 31 ? 19.688 8.578 3.367 1 92.19 31 LEU B O 1
ATOM 2036 N N . GLU B 1 32 ? 18.641 6.98 4.535 1 92.69 32 GLU B N 1
ATOM 2037 C CA . GLU B 1 32 ? 17.5 7.832 4.832 1 92.69 32 GLU B CA 1
ATOM 2038 C C . GLU B 1 32 ? 17.578 8.398 6.246 1 92.69 32 GLU B C 1
ATOM 2040 O O . GLU B 1 32 ? 16.844 9.328 6.594 1 92.69 32 GLU B O 1
ATOM 2045 N N . GLY B 1 33 ? 18.469 7.941 7.035 1 86 33 GLY B N 1
ATOM 2046 C CA . GLY B 1 33 ? 18.625 8.445 8.391 1 86 33 GLY B CA 1
ATOM 2047 C C . GLY B 1 33 ? 18.891 9.938 8.438 1 86 33 GLY B C 1
ATOM 2048 O O . GLY B 1 33 ? 18.125 10.695 9.023 1 86 33 GLY B O 1
ATOM 2049 N N . PRO B 1 34 ? 19.844 10.398 7.723 1 88.06 34 PRO B N 1
ATOM 2050 C CA . PRO B 1 34 ? 20.234 11.805 7.781 1 88.06 34 PRO B CA 1
ATOM 2051 C C . PRO B 1 34 ? 19.156 12.734 7.207 1 88.06 34 PRO B C 1
ATOM 2053 O O . PRO B 1 34 ? 18.781 13.719 7.848 1 88.06 34 PRO B O 1
ATOM 2056 N N . PRO B 1 35 ? 18.656 12.438 6.004 1 88.19 35 PRO B N 1
ATOM 2057 C CA . PRO B 1 35 ? 17.609 13.336 5.512 1 88.19 35 PRO B CA 1
ATOM 2058 C C . PRO B 1 35 ? 16.391 13.375 6.422 1 88.19 35 PRO B C 1
ATOM 2060 O O . PRO B 1 35 ? 15.727 14.406 6.531 1 88.19 35 PRO B O 1
ATOM 2063 N N . ALA B 1 36 ? 16 12.305 7.004 1 85.81 36 ALA B N 1
ATOM 2064 C CA . ALA B 1 36 ? 14.867 12.273 7.926 1 85.81 36 ALA B CA 1
ATOM 2065 C C . ALA B 1 36 ? 15.133 13.148 9.148 1 85.81 36 ALA B C 1
ATOM 2067 O O . ALA B 1 36 ? 14.234 13.844 9.625 1 85.81 36 ALA B O 1
ATOM 2068 N N . LEU B 1 37 ? 16.297 13.094 9.641 1 83.81 37 LEU B N 1
ATOM 2069 C CA . LEU B 1 37 ? 16.672 13.922 10.789 1 83.81 37 LEU B CA 1
ATOM 2070 C C . LEU B 1 37 ? 16.656 15.398 10.414 1 83.81 37 LEU B C 1
ATOM 2072 O O . LEU B 1 37 ? 16.25 16.25 11.219 1 83.81 37 LEU B O 1
ATOM 2076 N N . ARG B 1 38 ? 17.078 15.695 9.203 1 85.44 38 ARG B N 1
ATOM 2077 C CA . ARG B 1 38 ? 17.047 17.078 8.734 1 85.44 38 ARG B CA 1
ATOM 2078 C C . ARG B 1 38 ? 15.617 17.594 8.617 1 85.44 38 ARG B C 1
ATOM 2080 O O . ARG B 1 38 ? 15.32 18.719 9.016 1 85.44 38 ARG B O 1
ATOM 2087 N N . LEU B 1 39 ? 14.773 16.766 8.047 1 84.5 39 LEU B N 1
ATOM 2088 C CA . LEU B 1 39 ? 13.375 17.156 7.918 1 84.5 39 LEU B CA 1
ATOM 2089 C C . LEU B 1 39 ? 12.734 17.344 9.289 1 84.5 39 LEU B C 1
ATOM 2091 O O . LEU B 1 39 ? 11.961 18.281 9.492 1 84.5 39 LEU B O 1
ATOM 2095 N N . GLN B 1 40 ? 13.031 16.469 10.188 1 83.44 40 GLN B N 1
ATOM 2096 C CA . GLN B 1 40 ? 12.508 16.594 11.547 1 83.44 40 GLN B CA 1
ATOM 2097 C C . GLN B 1 40 ? 13.016 17.859 12.219 1 83.44 40 GLN B C 1
ATOM 2099 O O . GLN B 1 40 ? 12.25 18.547 12.906 1 83.44 40 GLN B O 1
ATOM 2104 N N . ALA B 1 41 ? 14.266 18.141 12.055 1 83.62 41 ALA B N 1
ATOM 2105 C CA . ALA B 1 41 ? 14.852 19.359 12.625 1 83.62 41 ALA B CA 1
ATOM 2106 C C . ALA B 1 41 ? 14.211 20.609 12.023 1 83.62 41 ALA B C 1
ATOM 2108 O O . ALA B 1 41 ? 13.945 21.578 12.734 1 83.62 41 ALA B O 1
ATOM 2109 N N . ASN B 1 42 ? 14.023 20.531 10.727 1 84.12 42 ASN B N 1
ATOM 2110 C CA . ASN B 1 42 ? 13.352 21.656 10.062 1 84.12 42 ASN B CA 1
ATOM 2111 C C . ASN B 1 42 ? 11.945 21.859 10.609 1 84.12 42 ASN B C 1
ATOM 2113 O O . ASN B 1 42 ? 11.531 23 10.828 1 84.12 42 ASN B O 1
ATOM 2117 N N . LEU B 1 43 ? 11.227 20.797 10.797 1 82.31 43 LEU B N 1
ATOM 2118 C CA . LEU B 1 43 ? 9.875 20.875 11.336 1 82.31 43 LEU B CA 1
ATOM 2119 C C . LEU B 1 43 ? 9.891 21.422 12.758 1 82.31 43 LEU B C 1
ATOM 2121 O O . LEU B 1 43 ? 9.086 22.281 13.102 1 82.31 43 LEU B O 1
ATOM 2125 N N . ARG B 1 44 ? 10.742 20.953 13.531 1 82.69 44 ARG B N 1
ATOM 2126 C CA . ARG B 1 44 ? 10.852 21.438 14.914 1 82.69 44 ARG B CA 1
ATOM 2127 C C . ARG B 1 44 ? 11.242 22.906 14.953 1 82.69 44 ARG B C 1
ATOM 2129 O O . ARG B 1 44 ? 10.742 23.672 15.781 1 82.69 44 ARG B O 1
ATOM 2136 N N . ALA B 1 45 ? 12.156 23.25 14.117 1 84 45 ALA B N 1
ATOM 2137 C CA . ALA B 1 45 ? 12.578 24.656 14.031 1 84 45 ALA B CA 1
ATOM 2138 C C . ALA B 1 45 ? 11.414 25.547 13.625 1 84 45 ALA B C 1
ATOM 2140 O O . ALA B 1 45 ? 11.227 26.625 14.195 1 84 45 ALA B O 1
ATOM 2141 N N . GLU B 1 46 ? 10.688 25.094 12.625 1 81.94 46 GLU B N 1
ATOM 2142 C CA . GLU B 1 46 ? 9.531 25.859 12.195 1 81.94 46 GLU B CA 1
ATOM 2143 C C . GLU B 1 46 ? 8.492 25.969 13.312 1 81.94 46 GLU B C 1
ATOM 2145 O O . GLU B 1 46 ? 7.871 27.031 13.484 1 81.94 46 GLU B O 1
ATOM 2150 N N . LEU B 1 47 ? 8.289 24.875 14.031 1 81.88 47 LEU B N 1
ATOM 2151 C CA . LEU B 1 47 ? 7.355 24.891 15.148 1 81.88 47 LEU B CA 1
ATOM 2152 C C . LEU B 1 47 ? 7.836 25.828 16.25 1 81.88 47 LEU B C 1
ATOM 2154 O O . LEU B 1 47 ? 7.051 26.609 16.797 1 81.88 47 LEU B O 1
ATOM 2158 N N . ALA B 1 48 ? 9.094 25.766 16.562 1 82.38 48 ALA B N 1
ATOM 2159 C CA . ALA B 1 48 ? 9.672 26.625 17.609 1 82.38 48 ALA B CA 1
ATOM 2160 C C . ALA B 1 48 ? 9.602 28.094 17.203 1 82.38 48 ALA B C 1
ATOM 2162 O O . ALA B 1 48 ? 9.289 28.953 18.031 1 82.38 48 ALA B O 1
ATOM 2163 N N . THR B 1 49 ? 9.977 28.422 15.984 1 81.56 49 THR B N 1
ATOM 2164 C CA . THR B 1 49 ? 9.891 29.781 15.492 1 81.56 49 THR B CA 1
ATOM 2165 C C . THR B 1 49 ? 8.453 30.297 15.547 1 81.56 49 THR B C 1
ATOM 2167 O O . THR B 1 49 ? 8.211 31.438 15.945 1 81.56 49 THR B O 1
ATOM 2170 N N . PHE B 1 50 ? 7.535 29.391 15.133 1 80.69 50 PHE B N 1
ATOM 2171 C CA . PHE B 1 50 ? 6.125 29.75 15.172 1 80.69 50 PHE B CA 1
ATOM 2172 C C . PHE B 1 50 ? 5.672 30.031 16.594 1 80.69 50 PHE B C 1
ATOM 2174 O O . PHE B 1 50 ? 4.957 31 16.859 1 80.69 50 PHE B O 1
ATOM 2181 N N . GLN B 1 51 ? 6.07 29.172 17.531 1 79.88 51 GLN B N 1
ATOM 2182 C CA . GLN B 1 51 ? 5.711 29.328 18.922 1 79.88 51 GLN B CA 1
ATOM 2183 C C . GLN B 1 51 ? 6.367 30.578 19.531 1 79.88 51 GLN B C 1
ATOM 2185 O O . GLN B 1 51 ? 5.762 31.266 20.344 1 79.88 51 GLN B O 1
ATOM 2190 N N . ALA B 1 52 ? 7.566 30.844 19.188 1 81.19 52 ALA B N 1
ATOM 2191 C CA . ALA B 1 52 ? 8.281 32 19.703 1 81.19 52 ALA B CA 1
ATOM 2192 C C . ALA B 1 52 ? 7.656 33.312 19.188 1 81.19 52 ALA B C 1
ATOM 2194 O O . ALA B 1 52 ? 7.52 34.281 19.938 1 81.19 52 ALA B O 1
ATOM 2195 N N . GLU B 1 53 ? 7.324 33.281 17.953 1 76.75 53 GLU B N 1
ATOM 2196 C CA . GLU B 1 53 ? 6.812 34.531 17.328 1 76.75 53 GLU B CA 1
ATOM 2197 C C . GLU B 1 53 ? 5.352 34.75 17.703 1 76.75 53 GLU B C 1
ATOM 2199 O O . GLU B 1 53 ? 4.93 35.906 17.906 1 76.75 53 GLU B O 1
ATOM 2204 N N . PHE B 1 54 ? 4.672 33.625 17.812 1 74.5 54 PHE B N 1
ATOM 2205 C CA . PHE B 1 54 ? 3.236 33.812 17.984 1 74.5 54 PHE B CA 1
ATOM 2206 C C . PHE B 1 54 ? 2.744 33.156 19.266 1 74.5 54 PHE B C 1
ATOM 2208 O O . PHE B 1 54 ? 1.545 33.156 19.547 1 74.5 54 PHE B O 1
ATOM 2215 N N . GLY B 1 55 ? 3.584 32.438 19.938 1 71.88 55 GLY B N 1
ATOM 2216 C CA . GLY B 1 55 ? 3.242 31.703 21.141 1 71.88 55 GLY B CA 1
ATOM 2217 C C . GLY B 1 55 ? 2.592 32.562 22.203 1 71.88 55 GLY B C 1
ATOM 2218 O O . GLY B 1 55 ? 1.771 32.094 22.984 1 71.88 55 GLY B O 1
ATOM 2219 N N . ALA B 1 56 ? 2.967 33.812 22.25 1 73.12 56 ALA B N 1
ATOM 2220 C CA . ALA B 1 56 ? 2.387 34.719 23.234 1 73.12 56 ALA B CA 1
ATOM 2221 C C . ALA B 1 56 ? 0.899 34.938 22.984 1 73.12 56 ALA B C 1
ATOM 2223 O O . ALA B 1 56 ? 0.123 35.156 23.922 1 73.12 56 ALA B O 1
ATOM 2224 N N . CYS B 1 57 ? 0.56 34.844 21.719 1 71.5 57 CYS B N 1
ATOM 2225 C CA . CYS B 1 57 ? -0.832 35.062 21.344 1 71.5 57 CYS B CA 1
ATOM 2226 C C . CYS B 1 57 ? -1.583 33.75 21.188 1 71.5 57 CYS B C 1
ATOM 2228 O O . CYS B 1 57 ? -2.812 33.75 21.109 1 71.5 57 CYS B O 1
ATOM 2230 N N . LEU B 1 58 ? -0.811 32.688 21.172 1 74.12 58 LEU B N 1
ATOM 2231 C CA . LEU B 1 58 ? -1.441 31.391 20.922 1 74.12 58 LEU B CA 1
ATOM 2232 C C . LEU B 1 58 ? -1.505 30.578 22.203 1 74.12 58 LEU B C 1
ATOM 2234 O O . LEU B 1 58 ? -0.504 30.453 22.922 1 74.12 58 LEU B O 1
ATOM 2238 N N . PRO B 1 59 ? -2.855 30.359 22.672 1 67.75 59 PRO B N 1
ATOM 2239 C CA . PRO B 1 59 ? -2.916 29.438 23.812 1 67.75 59 PRO B CA 1
ATOM 2240 C C . PRO B 1 59 ? -2.146 28.141 23.562 1 67.75 59 PRO B C 1
ATOM 2242 O O . PRO B 1 59 ? -1.978 27.734 22.422 1 67.75 59 PRO B O 1
ATOM 2245 N N . ALA B 1 60 ? -1.616 27.547 24.641 1 67 60 ALA B N 1
ATOM 2246 C CA . ALA B 1 60 ? -0.889 26.281 24.625 1 67 60 ALA B CA 1
ATOM 2247 C C . ALA B 1 60 ? -1.756 25.156 24.062 1 67 60 ALA B C 1
ATOM 2249 O O . ALA B 1 60 ? -2.91 24.984 24.469 1 67 60 ALA B O 1
ATOM 2250 N N . GLY B 1 61 ? -1.513 24.438 23 1 75.31 61 GLY B N 1
ATOM 2251 C CA . GLY B 1 61 ? -2.252 23.281 22.516 1 75.31 61 GLY B CA 1
ATOM 2252 C C . GLY B 1 61 ? -3.035 23.562 21.25 1 75.31 61 GLY B C 1
ATOM 2253 O O . GLY B 1 61 ? -3.438 22.625 20.547 1 75.31 61 GLY B O 1
ATOM 2254 N N . ALA B 1 62 ? -3.361 24.922 21.078 1 76.06 62 ALA B N 1
ATOM 2255 C CA . ALA B 1 62 ? -4.195 25.234 19.922 1 76.06 62 ALA B CA 1
ATOM 2256 C C . ALA B 1 62 ? -3.514 24.797 18.625 1 76.06 62 ALA B C 1
ATOM 2258 O O . ALA B 1 62 ? -4.156 24.25 17.734 1 76.06 62 ALA B O 1
ATOM 2259 N N . LEU B 1 63 ? -2.26 25.094 18.531 1 80.19 63 LEU B N 1
ATOM 2260 C CA . LEU B 1 63 ? -1.503 24.719 17.344 1 80.19 63 LEU B CA 1
ATOM 2261 C C . LEU B 1 63 ? -1.415 23.203 17.203 1 80.19 63 LEU B C 1
ATOM 2263 O O . LEU B 1 63 ? -1.589 22.672 16.109 1 80.19 63 LEU B O 1
ATOM 2267 N N . GLU B 1 64 ? -1.197 22.516 18.312 1 78.94 64 GLU B N 1
ATOM 2268 C CA . GLU B 1 64 ? -1.108 21.062 18.297 1 78.94 64 GLU B CA 1
ATOM 2269 C C . GLU B 1 64 ? -2.432 20.438 17.875 1 78.94 64 GLU B C 1
ATOM 2271 O O . GLU B 1 64 ? -2.447 19.422 17.172 1 78.94 64 GLU B O 1
ATOM 2276 N N . GLU B 1 65 ? -3.492 21.016 18.344 1 77.88 65 GLU B N 1
ATOM 2277 C CA . GLU B 1 65 ? -4.809 20.5 17.984 1 77.88 65 GLU B CA 1
ATOM 2278 C C . GLU B 1 65 ? -5.078 20.672 16.484 1 77.88 65 GLU B C 1
ATOM 2280 O O . GLU B 1 65 ? -5.562 19.75 15.828 1 77.88 65 GLU B O 1
ATOM 2285 N N . LEU B 1 66 ? -4.742 21.828 15.992 1 80.56 66 LEU B N 1
ATOM 2286 C CA . LEU B 1 66 ? -4.922 22.078 14.57 1 80.56 66 LEU B CA 1
ATOM 2287 C C . LEU B 1 66 ? -4.051 21.141 13.742 1 80.56 66 LEU B C 1
ATOM 2289 O O . LEU B 1 66 ? -4.52 20.547 12.766 1 80.56 66 LEU B O 1
ATOM 2293 N N . LEU B 1 67 ? -2.811 21 14.117 1 82.06 67 LEU B N 1
ATOM 2294 C CA . LEU B 1 67 ? -1.895 20.109 13.414 1 82.06 67 LEU B CA 1
ATOM 2295 C C . LEU B 1 67 ? -2.387 18.672 13.484 1 82.06 67 LEU B C 1
ATOM 2297 O O . LEU B 1 67 ? -2.297 17.938 12.5 1 82.06 67 LEU B O 1
ATOM 2301 N N . GLY B 1 68 ? -2.875 18.25 14.586 1 78.62 68 GLY B N 1
ATOM 2302 C CA . GLY B 1 68 ? -3.416 16.906 14.734 1 78.62 68 GLY B CA 1
ATOM 2303 C C . GLY B 1 68 ? -4.582 16.625 13.805 1 78.62 68 GLY B C 1
ATOM 2304 O O . GLY B 1 68 ? -4.617 15.578 13.148 1 78.62 68 GLY B O 1
ATOM 2305 N N . THR B 1 69 ? -5.5 17.562 13.742 1 79.19 69 THR B N 1
ATOM 2306 C CA . THR B 1 69 ? -6.656 17.391 12.867 1 79.19 69 THR B CA 1
ATOM 2307 C C . THR B 1 69 ? -6.227 17.359 11.398 1 79.19 69 THR B C 1
ATOM 2309 O O . THR B 1 69 ? -6.754 16.594 10.609 1 79.19 69 THR B O 1
ATOM 2312 N N . ALA B 1 70 ? -5.273 18.188 11.078 1 80.56 70 ALA B N 1
ATOM 2313 C CA . ALA B 1 70 ? -4.773 18.234 9.711 1 80.56 70 ALA B CA 1
ATOM 2314 C C . ALA B 1 70 ? -4.062 16.922 9.352 1 80.56 70 ALA B C 1
ATOM 2316 O O . ALA B 1 70 ? -4.199 16.438 8.227 1 80.56 70 ALA B O 1
ATOM 2317 N N . LEU B 1 71 ? -3.305 16.422 10.258 1 80.12 71 LEU B N 1
ATOM 2318 C CA . LEU B 1 71 ? -2.576 15.188 10.016 1 80.12 71 LEU B CA 1
ATOM 2319 C C . LEU B 1 71 ? -3.535 14.008 9.875 1 80.12 71 LEU B C 1
ATOM 2321 O O . LEU B 1 71 ? -3.326 13.133 9.031 1 80.12 71 LEU B O 1
ATOM 2325 N N . VAL B 1 72 ? -4.613 13.969 10.688 1 75.56 72 VAL B N 1
ATOM 2326 C CA . VAL B 1 72 ? -5.613 12.914 10.57 1 75.56 72 VAL B CA 1
ATOM 2327 C C . VAL B 1 72 ? -6.352 13.039 9.242 1 75.56 72 VAL B C 1
ATOM 2329 O O . VAL B 1 72 ? -6.625 12.039 8.578 1 75.56 72 VAL B O 1
ATOM 2332 N N . ALA B 1 73 ? -6.648 14.211 8.828 1 78.81 73 ALA B N 1
ATOM 2333 C CA . ALA B 1 73 ? -7.312 14.453 7.547 1 78.81 73 ALA B CA 1
ATOM 2334 C C . ALA B 1 73 ? -6.445 13.984 6.383 1 78.81 73 ALA B C 1
ATOM 2336 O O . ALA B 1 73 ? -6.934 13.336 5.453 1 78.81 73 ALA B O 1
ATOM 2337 N N . GLN B 1 74 ? -5.152 14.211 6.469 1 76.06 74 GLN B N 1
ATOM 2338 C CA . GLN B 1 74 ? -4.242 13.797 5.41 1 76.06 74 GLN B CA 1
ATOM 2339 C C . GLN B 1 74 ? -4.113 12.273 5.363 1 76.06 74 GLN B C 1
ATOM 2341 O O . GLN B 1 74 ? -4.012 11.688 4.285 1 76.06 74 GLN B O 1
ATOM 2346 N N . ALA B 1 75 ? -4.109 11.695 6.523 1 73.38 75 ALA B N 1
ATOM 2347 C CA . ALA B 1 75 ? -3.98 10.242 6.594 1 73.38 75 ALA B CA 1
ATOM 2348 C C . ALA B 1 75 ? -5.164 9.555 5.918 1 73.38 75 ALA B C 1
ATOM 2350 O O . ALA B 1 75 ? -5.039 8.43 5.438 1 73.38 75 ALA B O 1
ATOM 2351 N N . HIS B 1 76 ? -6.324 10.25 5.844 1 75.56 76 HIS B N 1
ATOM 2352 C CA . HIS B 1 76 ? -7.508 9.672 5.219 1 75.56 76 HIS B CA 1
ATOM 2353 C C . HIS B 1 76 ? -7.777 10.305 3.857 1 75.56 76 HIS B C 1
ATOM 2355 O O . HIS B 1 76 ? -8.836 10.086 3.268 1 75.56 76 HIS B O 1
ATOM 2361 N N . GLY B 1 77 ? -6.77 11.07 3.424 1 72.56 77 GLY B N 1
ATOM 2362 C CA . GLY B 1 77 ? -6.82 11.602 2.072 1 72.56 77 GLY B CA 1
ATOM 2363 C C . GLY B 1 77 ? -7.652 12.859 1.957 1 72.56 77 GLY B C 1
ATOM 2364 O O . GLY B 1 77 ? -8.125 13.203 0.871 1 72.56 77 GLY B O 1
ATOM 2365 N N . VAL B 1 78 ? -8.016 13.453 3.064 1 70.56 78 VAL B N 1
ATOM 2366 C CA . VAL B 1 78 ? -8.797 14.68 3.047 1 70.56 78 VAL B CA 1
ATOM 2367 C C . VAL B 1 78 ? -7.863 15.891 3.156 1 70.56 78 VAL B C 1
ATOM 2369 O O . VAL B 1 78 ? -7.066 15.984 4.094 1 70.56 78 VAL B O 1
ATOM 2372 N N . SER B 1 79 ? -7.445 16.625 2.031 1 61.66 79 SER B N 1
ATOM 2373 C CA . SER B 1 79 ? -6.543 17.781 2.082 1 61.66 79 SER B CA 1
ATOM 2374 C C . SER B 1 79 ? -7.32 19.094 2.037 1 61.66 79 SER B C 1
ATOM 2376 O O . SER B 1 79 ? -8.352 19.188 1.368 1 61.66 79 SER B O 1
ATOM 2378 N N . SER B 1 80 ? -7.492 19.859 3.08 1 56.56 80 SER B N 1
ATOM 2379 C CA . SER B 1 80 ? -8.164 21.156 3.045 1 56.56 80 SER B CA 1
ATOM 2380 C C . SER B 1 80 ? -7.328 22.188 2.303 1 56.56 80 SER B C 1
ATOM 2382 O O . SER B 1 80 ? -7.82 23.266 1.968 1 56.56 80 SER B O 1
ATOM 2384 N N . LEU B 1 81 ? -5.91 22.094 2.469 1 53.69 81 LEU B N 1
ATOM 2385 C CA . LEU B 1 81 ? -5.223 23.359 2.273 1 53.69 81 LEU B CA 1
ATOM 2386 C C . LEU B 1 81 ? -5.477 23.906 0.872 1 53.69 81 LEU B C 1
ATOM 2388 O O . LEU B 1 81 ? -5.188 25.078 0.592 1 53.69 81 LEU B O 1
ATOM 2392 N N . GLY B 1 82 ? -5.602 23.172 -0.109 1 46.44 82 GLY B N 1
ATOM 2393 C CA . GLY B 1 82 ? -5.715 23.859 -1.38 1 46.44 82 GLY B CA 1
ATOM 2394 C C . GLY B 1 82 ? -7.102 24.422 -1.631 1 46.44 82 GLY B C 1
ATOM 2395 O O . GLY B 1 82 ? -8.094 23.891 -1.12 1 46.44 82 GLY B O 1
ATOM 2396 N N . ASN B 1 83 ? -7.258 25.75 -1.672 1 41.12 83 ASN B N 1
ATOM 2397 C CA . ASN B 1 83 ? -8.383 26.516 -2.219 1 41.12 83 ASN B CA 1
ATOM 2398 C C . ASN B 1 83 ? -9.242 25.641 -3.143 1 41.12 83 ASN B C 1
ATOM 2400 O O . ASN B 1 83 ? -10.281 26.094 -3.623 1 41.12 83 ASN B O 1
ATOM 2404 N N . GLY B 1 84 ? -8.711 24.938 -4.051 1 39.5 84 GLY B N 1
ATOM 2405 C CA . GLY B 1 84 ? -9.484 24.531 -5.215 1 39.5 84 GLY B CA 1
ATOM 2406 C C . GLY B 1 84 ? -10.531 23.484 -4.902 1 39.5 84 GLY B C 1
ATOM 2407 O O . GLY B 1 84 ? -10.312 22.609 -4.055 1 39.5 84 GLY B O 1
ATOM 2408 N N . SER B 1 85 ? -11.836 23.844 -4.938 1 41.53 85 SER B N 1
ATOM 2409 C CA . SER B 1 85 ? -13.117 23.156 -5.078 1 41.53 85 SER B CA 1
ATOM 2410 C C . SER B 1 85 ? -12.922 21.703 -5.496 1 41.53 85 SER B C 1
ATOM 2412 O O . SER B 1 85 ? -13.836 20.891 -5.375 1 41.53 85 SER B O 1
ATOM 2414 N N . GLU B 1 86 ? -11.961 21.438 -6.359 1 44.59 86 GLU B N 1
ATOM 2415 C CA . GLU B 1 86 ? -11.922 20.281 -7.246 1 44.59 86 GLU B CA 1
ATOM 2416 C C . GLU B 1 86 ? -11.383 19.047 -6.52 1 44.59 86 GLU B C 1
ATOM 2418 O O . GLU B 1 86 ? -11.422 17.938 -7.055 1 44.59 86 GLU B O 1
ATOM 2423 N N . ALA B 1 87 ? -10.656 19.297 -5.426 1 50.09 87 ALA B N 1
ATOM 2424 C CA . ALA B 1 87 ? -10.008 18.094 -4.902 1 50.09 87 ALA B CA 1
ATOM 2425 C C . ALA B 1 87 ? -10.914 17.375 -3.902 1 50.09 87 ALA B C 1
ATOM 2427 O O . ALA B 1 87 ? -10.75 17.516 -2.689 1 50.09 87 ALA B O 1
ATOM 2428 N N . ARG B 1 88 ? -12.227 17.297 -4.25 1 55.31 88 ARG B N 1
ATOM 2429 C CA . ARG B 1 88 ? -13.195 16.547 -3.459 1 55.31 88 ARG B CA 1
ATOM 2430 C C . ARG B 1 88 ? -12.719 15.117 -3.232 1 55.31 88 ARG B C 1
ATOM 2432 O O . ARG B 1 88 ? -12.492 14.375 -4.188 1 55.31 88 ARG B O 1
ATOM 2439 N N . ASN B 1 89 ? -12.312 14.805 -2.018 1 64.19 89 ASN B N 1
ATOM 2440 C CA . ASN B 1 89 ? -11.938 13.484 -1.515 1 64.19 89 ASN B CA 1
ATOM 2441 C C . ASN B 1 89 ? -13.109 12.5 -1.59 1 64.19 89 ASN B C 1
ATOM 2443 O O . ASN B 1 89 ? -14.258 12.883 -1.354 1 64.19 89 ASN B O 1
ATOM 2447 N N . TRP B 1 90 ? -13.008 11.461 -2.27 1 79.19 90 TRP B N 1
ATOM 2448 C CA . TRP B 1 90 ? -13.953 10.367 -2.457 1 79.19 90 TRP B CA 1
ATOM 2449 C C . TRP B 1 90 ? -14.961 10.703 -3.545 1 79.19 90 TRP B C 1
ATOM 2451 O O . TRP B 1 90 ? -16.125 10.305 -3.459 1 79.19 90 TRP B O 1
ATOM 2461 N N . ASP B 1 91 ? -14.562 11.633 -4.48 1 81.44 91 ASP B N 1
ATOM 2462 C CA . ASP B 1 91 ? -15.328 11.727 -5.719 1 81.44 91 ASP B CA 1
ATOM 2463 C C . ASP B 1 91 ? -15.234 10.43 -6.52 1 81.44 91 ASP B C 1
ATOM 2465 O O . ASP B 1 91 ? -14.516 9.508 -6.137 1 81.44 91 ASP B O 1
ATOM 2469 N N . LEU B 1 92 ? -16.031 10.359 -7.555 1 81.56 92 LEU B N 1
ATOM 2470 C CA . LEU B 1 92 ? -16.125 9.102 -8.289 1 81.56 92 LEU B CA 1
ATOM 2471 C C . LEU B 1 92 ? -14.766 8.688 -8.828 1 81.56 92 LEU B C 1
ATOM 2473 O O . LEU B 1 92 ? -14.352 7.543 -8.664 1 81.56 92 LEU B O 1
ATOM 2477 N N . PRO B 1 93 ? -14.016 9.602 -9.461 1 78.56 93 PRO B N 1
ATOM 2478 C CA . PRO B 1 93 ? -12.695 9.18 -9.945 1 78.56 93 PRO B CA 1
ATOM 2479 C C . PRO B 1 93 ? -11.773 8.727 -8.812 1 78.56 93 PRO B C 1
ATOM 2481 O O . PRO B 1 93 ? -11.039 7.75 -8.969 1 78.56 93 PRO B O 1
ATOM 2484 N N . SER B 1 94 ? -11.82 9.445 -7.699 1 82.69 94 SER B N 1
ATOM 2485 C CA . SER B 1 94 ? -10.984 9.062 -6.562 1 82.69 94 SER B CA 1
ATOM 2486 C C . SER B 1 94 ? -11.445 7.738 -5.965 1 82.69 94 SER B C 1
ATOM 2488 O O . SER B 1 94 ? -10.617 6.914 -5.574 1 82.69 94 SER B O 1
ATOM 2490 N N . ALA B 1 95 ? -12.719 7.555 -5.918 1 86.94 95 ALA B N 1
ATOM 2491 C CA . ALA B 1 95 ? -13.266 6.301 -5.402 1 86.94 95 ALA B CA 1
ATOM 2492 C C . ALA B 1 95 ? -12.914 5.133 -6.32 1 86.94 95 ALA B C 1
ATOM 2494 O O . ALA B 1 95 ? -12.648 4.023 -5.848 1 86.94 95 ALA B O 1
ATOM 2495 N N . LEU B 1 96 ? -12.922 5.422 -7.598 1 87 96 LEU B N 1
ATOM 2496 C CA . LEU B 1 96 ? -12.547 4.391 -8.562 1 87 96 LEU B CA 1
ATOM 2497 C C . LEU B 1 96 ? -11.078 4.004 -8.406 1 87 96 LEU B C 1
ATOM 2499 O O . LEU B 1 96 ? -10.734 2.822 -8.477 1 87 96 LEU B O 1
ATOM 2503 N N . LEU B 1 97 ? -10.25 4.938 -8.172 1 83.88 97 LEU B N 1
ATOM 2504 C CA . LEU B 1 97 ? -8.836 4.664 -7.961 1 83.88 97 LEU B CA 1
ATOM 2505 C C . LEU B 1 97 ? -8.625 3.848 -6.691 1 83.88 97 LEU B C 1
ATOM 2507 O O . LEU B 1 97 ? -7.801 2.928 -6.672 1 83.88 97 LEU B O 1
ATOM 2511 N N . PHE B 1 98 ? -9.367 4.254 -5.75 1 89.31 98 PHE B N 1
ATOM 2512 C CA . PHE B 1 98 ? -9.25 3.541 -4.484 1 89.31 98 PHE B CA 1
ATOM 2513 C C . PHE B 1 98 ? -9.688 2.09 -4.633 1 89.31 98 PHE B C 1
ATOM 2515 O O . PHE B 1 98 ? -9 1.176 -4.18 1 89.31 98 PHE B O 1
ATOM 2522 N N . THR B 1 99 ? -10.727 1.867 -5.297 1 91.56 99 THR B N 1
ATOM 2523 C CA . THR B 1 99 ? -11.242 0.515 -5.477 1 91.56 99 THR B CA 1
ATOM 2524 C C . THR B 1 99 ? -10.312 -0.304 -6.371 1 91.56 99 THR B C 1
ATOM 2526 O O . THR B 1 99 ? -10.086 -1.487 -6.113 1 91.56 99 THR B O 1
ATOM 2529 N N . ALA B 1 100 ? -9.812 0.347 -7.355 1 88.62 100 ALA B N 1
ATOM 2530 C CA . ALA B 1 100 ? -8.844 -0.33 -8.211 1 88.62 100 ALA B CA 1
ATOM 2531 C C . ALA B 1 100 ? -7.605 -0.734 -7.422 1 88.62 100 ALA B C 1
ATOM 2533 O O . ALA B 1 100 ? -7.07 -1.83 -7.609 1 88.62 100 ALA B O 1
ATOM 2534 N N . SER B 1 101 ? -7.16 0.135 -6.562 1 89.44 101 SER B N 1
ATOM 2535 C CA . SER B 1 101 ? -5.984 -0.168 -5.758 1 89.44 101 SER B CA 1
ATOM 2536 C C . SER B 1 101 ? -6.258 -1.313 -4.789 1 89.44 101 SER B C 1
ATOM 2538 O O . SER B 1 101 ? -5.352 -2.086 -4.461 1 89.44 101 SER B O 1
ATOM 2540 N N . LEU B 1 102 ? -7.492 -1.47 -4.371 1 92.25 102 LEU B N 1
ATOM 2541 C CA . LEU B 1 102 ? -7.875 -2.578 -3.504 1 92.25 102 LEU B CA 1
ATOM 2542 C C . LEU B 1 102 ? -7.824 -3.902 -4.258 1 92.25 102 LEU B C 1
ATOM 2544 O O . LEU B 1 102 ? -7.242 -4.875 -3.773 1 92.25 102 LEU B O 1
ATOM 2548 N N . LEU B 1 103 ? -8.367 -3.861 -5.453 1 91.75 103 LEU B N 1
ATOM 2549 C CA . LEU B 1 103 ? -8.508 -5.102 -6.211 1 91.75 103 LEU B CA 1
ATOM 2550 C C . LEU B 1 103 ? -7.172 -5.523 -6.812 1 91.75 103 LEU B C 1
ATOM 2552 O O . LEU B 1 103 ? -6.973 -6.699 -7.125 1 91.75 103 LEU B O 1
ATOM 2556 N N . THR B 1 104 ? -6.258 -4.637 -6.965 1 88.12 104 THR B N 1
ATOM 2557 C CA . THR B 1 104 ? -4.934 -4.961 -7.48 1 88.12 104 THR B CA 1
ATOM 2558 C C . THR B 1 104 ? -3.945 -5.168 -6.34 1 88.12 104 THR B C 1
ATOM 2560 O O . THR B 1 104 ? -2.779 -5.496 -6.57 1 88.12 104 THR B O 1
ATOM 2563 N N . THR B 1 105 ? -4.312 -4.953 -5.125 1 89 105 THR B N 1
ATOM 2564 C CA . THR B 1 105 ? -3.541 -5.086 -3.895 1 89 105 THR B CA 1
ATOM 2565 C C . THR B 1 105 ? -2.43 -4.043 -3.838 1 89 105 THR B C 1
ATOM 2567 O O . THR B 1 105 ? -1.415 -4.242 -3.166 1 89 105 THR B O 1
ATOM 2570 N N . THR B 1 106 ? -2.455 -2.988 -4.613 1 88.19 106 THR B N 1
ATOM 2571 C CA . THR B 1 106 ? -1.49 -1.895 -4.582 1 88.19 106 THR B CA 1
ATOM 2572 C C . THR B 1 106 ? -1.671 -1.051 -3.324 1 88.19 106 THR B C 1
ATOM 2574 O O . THR B 1 106 ? -0.693 -0.695 -2.662 1 88.19 106 THR B O 1
ATOM 2577 N N . GLY B 1 107 ? -2.891 -0.699 -2.928 1 87 107 GLY B N 1
ATOM 2578 C CA . GLY B 1 107 ? -3.172 0.059 -1.719 1 87 107 GLY B CA 1
ATOM 2579 C C . GLY B 1 107 ? -2.262 1.261 -1.544 1 87 107 GLY B C 1
ATOM 2580 O O . GLY B 1 107 ? -1.386 1.261 -0.677 1 87 107 GLY B O 1
ATOM 2581 N N . TYR B 1 108 ? -2.381 2.332 -2.123 1 81.94 108 TYR B N 1
ATOM 2582 C CA . TYR B 1 108 ? -1.504 3.498 -2.105 1 81.94 108 TYR B CA 1
ATOM 2583 C C . TYR B 1 108 ? -1.441 4.113 -0.712 1 81.94 108 TYR B C 1
ATOM 2585 O O . TYR B 1 108 ? -0.468 4.785 -0.367 1 81.94 108 TYR B O 1
ATOM 2593 N N . GLY B 1 109 ? -2.453 3.896 0.09 1 77.19 109 GLY B N 1
ATOM 2594 C CA . GLY B 1 109 ? -2.449 4.402 1.453 1 77.19 109 GLY B CA 1
ATOM 2595 C C . GLY B 1 109 ? -2.752 5.887 1.539 1 77.19 109 GLY B C 1
ATOM 2596 O O . GLY B 1 109 ? -2.693 6.477 2.619 1 77.19 109 GLY B O 1
ATOM 2597 N N . HIS B 1 110 ? -2.955 6.59 0.421 1 75.19 110 HIS B N 1
ATOM 2598 C CA . HIS B 1 110 ? -3.264 8.016 0.427 1 75.19 110 HIS B CA 1
ATOM 2599 C C . HIS B 1 110 ? -4.711 8.266 0.841 1 75.19 110 HIS B C 1
ATOM 2601 O O . HIS B 1 110 ? -5.059 9.367 1.263 1 75.19 110 HIS B O 1
ATOM 2607 N N . MET B 1 111 ? -5.559 7.289 0.682 1 81.12 111 MET B N 1
ATOM 2608 C CA . MET B 1 111 ? -6.957 7.332 1.106 1 81.12 111 MET B CA 1
ATOM 2609 C C . MET B 1 111 ? -7.297 6.121 1.968 1 81.12 111 MET B C 1
ATOM 2611 O O . MET B 1 111 ? -6.742 5.039 1.774 1 81.12 111 MET B O 1
ATOM 2615 N N . ALA B 1 112 ? -8.062 6.309 2.893 1 85.5 112 ALA B N 1
ATOM 2616 C CA . ALA B 1 112 ? -8.531 5.23 3.76 1 85.5 112 ALA B CA 1
ATOM 2617 C C . ALA B 1 112 ? -9.938 5.516 4.281 1 85.5 112 ALA B C 1
ATOM 2619 O O . ALA B 1 112 ? -10.297 6.672 4.5 1 85.5 112 ALA B O 1
ATOM 2620 N N . PRO B 1 113 ? -10.672 4.496 4.402 1 88.56 113 PRO B N 1
ATOM 2621 C CA . PRO B 1 113 ? -12.039 4.691 4.902 1 88.56 113 PRO B CA 1
ATOM 2622 C C . PRO B 1 113 ? -12.07 5.25 6.32 1 88.56 113 PRO B C 1
ATOM 2624 O O . PRO B 1 113 ? -11.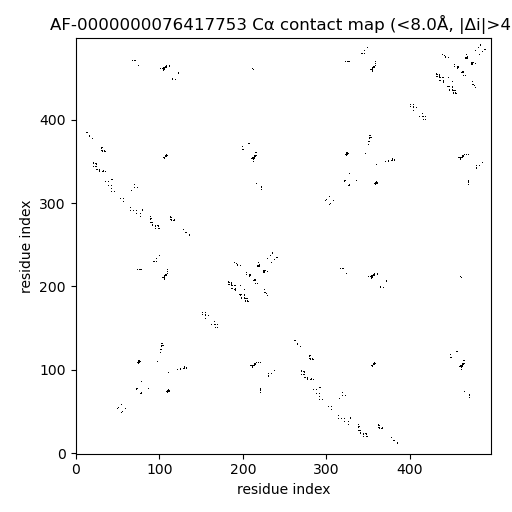266 4.855 7.168 1 88.56 113 PRO B O 1
ATOM 2627 N N . LEU B 1 114 ? -13.016 6.172 6.523 1 87.12 114 LEU B N 1
ATOM 2628 C CA . LEU B 1 114 ? -13.211 6.82 7.812 1 87.12 114 LEU B CA 1
ATOM 2629 C C . LEU B 1 114 ? -14.305 6.113 8.609 1 87.12 114 LEU B C 1
ATOM 2631 O O . LEU B 1 114 ? -14.172 5.938 9.828 1 87.12 114 LEU B O 1
ATOM 2635 N N . SER B 1 115 ? -15.242 5.637 7.961 1 90.44 115 SER B N 1
ATOM 2636 C CA . SER B 1 115 ? -16.422 5.086 8.617 1 90.44 115 SER B CA 1
ATOM 2637 C C . SER B 1 115 ? -16.266 3.588 8.867 1 90.44 115 SER B C 1
ATOM 2639 O O . SER B 1 115 ? -15.516 2.912 8.164 1 90.44 115 SER B O 1
ATOM 2641 N N . ALA B 1 116 ? -16.969 3.08 9.875 1 91 116 ALA B N 1
ATOM 2642 C CA . ALA B 1 116 ? -16.984 1.649 10.164 1 91 116 ALA B CA 1
ATOM 2643 C C . ALA B 1 116 ? -17.594 0.867 9 1 91 116 ALA B C 1
ATOM 2645 O O . ALA B 1 116 ? -17.125 -0.23 8.672 1 91 116 ALA B O 1
ATOM 2646 N N . GLY B 1 117 ? -18.625 1.505 8.43 1 92.81 117 GLY B N 1
ATOM 2647 C CA . GLY B 1 117 ? -19.234 0.874 7.266 1 92.81 117 GLY B CA 1
ATOM 2648 C C . GLY B 1 117 ? -18.281 0.742 6.09 1 92.81 117 GLY B C 1
ATOM 2649 O O . GLY B 1 117 ? -18.266 -0.282 5.406 1 92.81 117 GLY B O 1
ATOM 2650 N N . GLY B 1 118 ? -17.531 1.815 5.832 1 93.31 118 GLY B N 1
ATOM 2651 C CA . GLY B 1 118 ? -16.547 1.759 4.766 1 93.31 118 GLY B CA 1
ATOM 2652 C C . GLY B 1 118 ? -15.469 0.713 5.004 1 93.31 118 GLY B C 1
ATOM 2653 O O . GLY B 1 118 ? -15.078 -0 4.078 1 93.31 118 GLY B O 1
ATOM 2654 N N . LYS B 1 119 ? -14.992 0.59 6.258 1 93.06 119 LYS B N 1
ATOM 2655 C CA . LYS B 1 119 ? -13.969 -0.395 6.609 1 93.06 119 LYS B CA 1
ATOM 2656 C C . LYS B 1 119 ? -14.5 -1.816 6.449 1 93.06 119 LYS B C 1
ATOM 2658 O O . LYS B 1 119 ? -13.805 -2.688 5.922 1 93.06 119 LYS B O 1
ATOM 2663 N N . ALA B 1 120 ? -15.695 -2.043 6.895 1 93.69 120 ALA B N 1
ATOM 2664 C CA . ALA B 1 120 ? -16.312 -3.355 6.746 1 93.69 120 ALA B CA 1
ATOM 2665 C C . ALA B 1 120 ? -16.516 -3.705 5.273 1 93.69 120 ALA B C 1
ATOM 2667 O O . ALA B 1 120 ? -16.266 -4.84 4.863 1 93.69 120 ALA B O 1
ATOM 2668 N N . PHE B 1 121 ? -17 -2.75 4.523 1 95.06 121 PHE B N 1
ATOM 2669 C CA . PHE B 1 121 ? -17.219 -2.971 3.098 1 95.06 121 PHE B CA 1
ATOM 2670 C C . PHE B 1 121 ? -15.898 -3.293 2.4 1 95.06 121 PHE B C 1
ATOM 2672 O O . PHE B 1 121 ? -15.852 -4.164 1.529 1 95.06 121 PHE B O 1
ATOM 2679 N N . CYS B 1 122 ? -14.805 -2.535 2.744 1 94.25 122 CYS B N 1
ATOM 2680 C CA . CYS B 1 122 ? -13.508 -2.771 2.129 1 94.25 122 CYS B CA 1
ATOM 2681 C C . CYS B 1 122 ? -13.047 -4.207 2.355 1 94.25 122 CYS B C 1
ATOM 2683 O O . CYS B 1 122 ? -12.531 -4.852 1.441 1 94.25 122 CYS B O 1
ATOM 2685 N N . VAL B 1 123 ? -13.266 -4.707 3.578 1 92.88 123 VAL B N 1
ATOM 2686 C CA . VAL B 1 123 ? -12.859 -6.07 3.908 1 92.88 123 VAL B CA 1
ATOM 2687 C C . VAL B 1 123 ? -13.672 -7.066 3.084 1 92.88 123 VAL B C 1
ATOM 2689 O O . VAL B 1 123 ? -13.109 -7.953 2.441 1 92.88 123 VAL B O 1
ATOM 2692 N N . ALA B 1 124 ? -14.953 -6.898 3.033 1 93.88 124 ALA B N 1
ATOM 2693 C CA . ALA B 1 124 ? -15.836 -7.797 2.289 1 93.88 124 ALA B CA 1
ATOM 2694 C C . ALA B 1 124 ? -15.562 -7.711 0.789 1 93.88 124 ALA B C 1
ATOM 2696 O O . ALA B 1 124 ? -15.477 -8.734 0.107 1 93.88 124 ALA B O 1
ATOM 2697 N N . TYR B 1 125 ? -15.461 -6.484 0.311 1 95.25 125 TYR B N 1
ATOM 2698 C CA . TYR B 1 125 ? -15.211 -6.23 -1.104 1 95.25 125 TYR B CA 1
ATOM 2699 C C . TYR B 1 125 ? -13.898 -6.863 -1.546 1 95.25 125 TYR B C 1
ATOM 2701 O O . TYR B 1 125 ? -13.836 -7.516 -2.592 1 95.25 125 TYR B O 1
ATOM 2709 N N . ALA B 1 126 ? -12.852 -6.691 -0.752 1 93.44 126 ALA B N 1
ATOM 2710 C CA . ALA B 1 126 ? -11.547 -7.25 -1.089 1 93.44 126 ALA B CA 1
ATOM 2711 C C . ALA B 1 126 ? -11.547 -8.766 -0.959 1 93.44 126 ALA B C 1
ATOM 2713 O O . ALA B 1 126 ? -10.906 -9.469 -1.752 1 93.44 126 ALA B O 1
ATOM 2714 N N . ALA B 1 127 ? -12.211 -9.305 0.058 1 90.81 127 ALA B N 1
ATOM 2715 C CA . ALA B 1 127 ? -12.281 -10.75 0.262 1 90.81 127 ALA B CA 1
ATOM 2716 C C . ALA B 1 127 ? -12.898 -11.445 -0.948 1 90.81 127 ALA B C 1
ATOM 2718 O O . ALA B 1 127 ? -12.484 -12.547 -1.323 1 90.81 127 ALA B O 1
ATOM 2719 N N . LEU B 1 128 ? -13.828 -10.805 -1.542 1 90.69 128 LEU B N 1
ATOM 2720 C CA . LEU B 1 128 ? -14.508 -11.375 -2.701 1 90.69 128 LEU B CA 1
ATOM 2721 C C . LEU B 1 128 ? -13.797 -10.977 -3.994 1 90.69 128 LEU B C 1
ATOM 2723 O O . LEU B 1 128 ? -13.719 -11.773 -4.934 1 90.69 128 LEU B O 1
ATOM 2727 N N . GLY B 1 129 ? -13.367 -9.789 -4.027 1 92.25 129 GLY B N 1
ATOM 2728 C CA . GLY B 1 129 ? -12.797 -9.242 -5.25 1 92.25 129 GLY B CA 1
ATOM 2729 C C . GLY B 1 129 ? -11.414 -9.781 -5.559 1 92.25 129 GLY B C 1
ATOM 2730 O O . GLY B 1 129 ? -11.055 -9.945 -6.723 1 92.25 129 GLY B O 1
ATOM 2731 N N . LEU B 1 130 ? -10.602 -10.086 -4.57 1 91.06 130 LEU B N 1
ATOM 2732 C CA . LEU B 1 130 ? -9.211 -10.477 -4.773 1 91.06 130 LEU B CA 1
ATOM 2733 C C . LEU B 1 130 ? -9.125 -11.82 -5.492 1 91.06 130 LEU B C 1
ATOM 2735 O O . LEU B 1 130 ? -8.422 -11.945 -6.496 1 91.06 130 LEU B O 1
ATOM 2739 N N . PRO B 1 131 ? -9.875 -12.859 -5.035 1 86.19 131 PRO B N 1
ATOM 2740 C CA . PRO B 1 131 ? -9.859 -14.109 -5.801 1 86.19 131 PRO B CA 1
ATOM 2741 C C . PRO B 1 131 ? -10.344 -13.93 -7.234 1 86.19 131 PRO B C 1
ATOM 2743 O O . PRO B 1 131 ? -9.812 -14.555 -8.156 1 86.19 131 PRO B O 1
ATOM 2746 N N . ALA B 1 132 ? -11.312 -13.094 -7.383 1 87.38 132 ALA B N 1
ATOM 2747 C CA . ALA B 1 132 ? -11.82 -12.828 -8.727 1 87.38 132 ALA B CA 1
ATOM 2748 C C . ALA B 1 132 ? -10.758 -12.141 -9.586 1 87.38 132 ALA B C 1
ATOM 2750 O O . ALA B 1 132 ? -10.633 -12.438 -10.773 1 87.38 132 ALA B O 1
ATOM 2751 N N . SER B 1 133 ? -10.086 -11.18 -9.016 1 90.31 133 SER B N 1
ATOM 2752 C CA . SER B 1 133 ? -9.016 -10.5 -9.734 1 90.31 133 SER B CA 1
ATOM 2753 C C . SER B 1 133 ? -7.906 -11.469 -10.117 1 90.31 133 SER B C 1
ATOM 2755 O O . SER B 1 133 ? -7.352 -11.391 -11.219 1 90.31 133 SER B O 1
ATOM 2757 N N . LEU B 1 134 ? -7.602 -12.367 -9.203 1 86.44 134 LEU B N 1
ATOM 2758 C CA . LEU B 1 134 ? -6.586 -13.375 -9.484 1 86.44 134 LEU B CA 1
ATOM 2759 C C . LEU B 1 134 ? -7.02 -14.273 -10.633 1 86.44 134 LEU B C 1
ATOM 2761 O O . LEU B 1 134 ? -6.199 -14.664 -11.469 1 86.44 134 LEU B O 1
ATOM 2765 N N . ALA B 1 135 ? -8.266 -14.656 -10.609 1 85.19 135 ALA B N 1
ATOM 2766 C CA . ALA B 1 135 ? -8.805 -15.469 -11.695 1 85.19 135 ALA B CA 1
ATOM 2767 C C . ALA B 1 135 ? -8.703 -14.727 -13.031 1 85.19 135 ALA B C 1
ATOM 2769 O O . ALA B 1 135 ? -8.398 -15.336 -14.055 1 85.19 135 ALA B O 1
ATOM 2770 N N . LEU B 1 136 ? -8.953 -13.5 -12.984 1 87.25 136 LEU B N 1
ATOM 2771 C CA . LEU B 1 136 ? -8.859 -12.703 -14.203 1 87.25 136 LEU B CA 1
ATOM 2772 C C . LEU B 1 136 ? -7.422 -12.656 -14.711 1 87.25 136 LEU B C 1
ATOM 2774 O O . LEU B 1 136 ? -7.176 -12.805 -15.906 1 87.25 136 LEU B O 1
ATOM 2778 N N . VAL B 1 137 ? -6.492 -12.453 -13.797 1 84.75 137 VAL B N 1
ATOM 2779 C CA . VAL B 1 137 ? -5.082 -12.406 -14.172 1 84.75 137 VAL B CA 1
ATOM 2780 C C . VAL B 1 137 ? -4.66 -13.758 -14.742 1 84.75 137 VAL B C 1
ATOM 2782 O O . VAL B 1 137 ? -3.924 -13.82 -15.727 1 84.75 137 VAL B O 1
ATOM 2785 N N . ALA B 1 138 ? -5.137 -14.82 -14.109 1 82.38 138 ALA B N 1
ATOM 2786 C CA . ALA B 1 138 ? -4.832 -16.156 -14.609 1 82.38 138 ALA B CA 1
ATOM 2787 C C . ALA B 1 138 ? -5.387 -16.359 -16.016 1 82.38 138 ALA B C 1
ATOM 2789 O O . ALA B 1 138 ? -4.723 -16.953 -16.875 1 82.38 138 ALA B O 1
ATOM 2790 N N . ALA B 1 139 ? -6.582 -15.93 -16.219 1 82.06 139 ALA B N 1
ATOM 2791 C CA . ALA B 1 139 ? -7.207 -16.031 -17.531 1 82.06 139 ALA B CA 1
ATOM 2792 C C . ALA B 1 139 ? -6.449 -15.219 -18.578 1 82.06 139 ALA B C 1
ATOM 2794 O O . ALA B 1 139 ? -6.242 -15.672 -19.703 1 82.06 139 ALA B O 1
ATOM 2795 N N . LEU B 1 140 ? -6.027 -14.062 -18.203 1 80.31 140 LEU B N 1
ATOM 2796 C CA . LEU B 1 140 ? -5.27 -13.195 -19.109 1 80.31 140 LEU B CA 1
ATOM 2797 C C . LEU B 1 140 ? -3.922 -13.82 -19.453 1 80.31 140 LEU B C 1
ATOM 2799 O O . LEU B 1 140 ? -3.473 -13.742 -20.594 1 80.31 140 LEU B O 1
ATOM 2803 N N . ARG B 1 141 ? -3.311 -14.391 -18.469 1 77.81 141 ARG B N 1
ATOM 2804 C CA . ARG B 1 141 ? -2.039 -15.07 -18.703 1 77.81 141 ARG B CA 1
ATOM 2805 C C . ARG B 1 141 ? -2.205 -16.219 -19.688 1 77.81 141 ARG B C 1
ATOM 2807 O O . ARG B 1 141 ? -1.362 -16.406 -20.562 1 77.81 141 ARG B O 1
ATOM 2814 N N . HIS B 1 142 ? -3.213 -17 -19.578 1 78.62 142 HIS B N 1
ATOM 2815 C CA . HIS B 1 142 ? -3.482 -18.125 -20.453 1 78.62 142 HIS B CA 1
ATOM 2816 C C . HIS B 1 142 ? -3.688 -17.656 -21.891 1 78.62 142 HIS B C 1
ATOM 2818 O O . HIS B 1 142 ? -3.305 -18.359 -22.844 1 78.62 142 HIS B O 1
ATOM 2824 N N . CYS B 1 143 ? -4.211 -16.484 -22 1 75.88 143 CYS B N 1
ATOM 2825 C CA . CYS B 1 143 ? -4.469 -15.93 -23.328 1 75.88 143 CYS B CA 1
ATOM 2826 C C . CYS B 1 143 ? -3.211 -15.305 -23.922 1 75.88 143 CYS B C 1
ATOM 2828 O O . CYS B 1 143 ? -3 -15.344 -25.125 1 75.88 143 CYS B O 1
ATOM 2830 N N . LEU B 1 144 ? -2.395 -14.758 -23 1 73.56 144 LEU B N 1
ATOM 2831 C CA . LEU B 1 144 ? -1.262 -13.969 -23.469 1 73.56 144 LEU B CA 1
ATOM 2832 C C . LEU B 1 144 ? -0.035 -14.844 -23.688 1 73.56 144 LEU B C 1
ATOM 2834 O O . LEU B 1 144 ? 0.803 -14.547 -24.531 1 73.56 144 LEU B O 1
ATOM 2838 N N . VAL B 1 145 ? 0.104 -15.906 -22.938 1 73.38 145 VAL B N 1
ATOM 2839 C CA . VAL B 1 145 ? 1.301 -16.734 -22.984 1 73.38 145 VAL B CA 1
ATOM 2840 C C . VAL B 1 145 ? 1.499 -17.281 -24.391 1 73.38 145 VAL B C 1
ATOM 2842 O O . VAL B 1 145 ? 2.598 -17.203 -24.953 1 73.38 145 VAL B O 1
ATOM 2845 N N . PRO B 1 146 ? 0.465 -17.812 -25 1 70.94 146 PRO B N 1
ATOM 2846 C CA . PRO B 1 146 ? 0.663 -18.281 -26.359 1 70.94 146 PRO B CA 1
ATOM 2847 C C . PRO B 1 146 ? 1.041 -17.156 -27.328 1 70.94 146 PRO B C 1
ATOM 2849 O O . PRO B 1 146 ? 1.764 -17.391 -28.297 1 70.94 146 PRO B O 1
ATOM 2852 N N . LEU B 1 147 ? 0.56 -15.977 -27 1 66.94 147 LEU B N 1
ATOM 2853 C CA . LEU B 1 147 ? 0.839 -14.828 -27.859 1 66.94 147 LEU B CA 1
ATOM 2854 C C . LEU B 1 147 ? 2.287 -14.375 -27.703 1 66.94 147 LEU B C 1
ATOM 2856 O O . LEU B 1 147 ? 2.912 -13.945 -28.672 1 66.94 147 LEU B O 1
ATOM 2860 N N . LEU B 1 148 ? 2.764 -14.516 -26.453 1 68.19 148 LEU B N 1
ATOM 2861 C CA . LEU B 1 148 ? 4.105 -14.023 -26.188 1 68.19 148 LEU B CA 1
ATOM 2862 C C . LEU B 1 148 ? 5.148 -15.109 -26.422 1 68.19 148 LEU B C 1
ATOM 2864 O O . LEU B 1 148 ? 6.332 -14.812 -26.594 1 68.19 148 LEU B O 1
ATOM 2868 N N . SER B 1 149 ? 4.855 -16.359 -26.266 1 62.75 149 SER B N 1
ATOM 2869 C CA . SER B 1 149 ? 5.777 -17.484 -26.453 1 62.75 149 SER B CA 1
ATOM 2870 C C . SER B 1 149 ? 6.066 -17.719 -27.938 1 62.75 149 SER B C 1
ATOM 2872 O O . SER B 1 149 ? 6.977 -18.469 -28.281 1 62.75 149 SER B O 1
ATOM 2874 N N . ARG B 1 150 ? 5.363 -17.203 -28.719 1 61.47 150 ARG B N 1
ATOM 2875 C CA . ARG B 1 150 ? 5.566 -17.453 -30.141 1 61.47 150 ARG B CA 1
ATOM 2876 C C . ARG B 1 150 ? 6.953 -17 -30.594 1 61.47 150 ARG B C 1
ATOM 2878 O O . ARG B 1 150 ? 7.648 -17.719 -31.297 1 61.47 150 ARG B O 1
ATOM 2885 N N . PRO B 1 151 ? 7.262 -15.828 -30.156 1 58.03 151 PRO B N 1
ATOM 2886 C CA . PRO B 1 151 ? 8.562 -15.461 -30.734 1 58.03 151 PRO B CA 1
ATOM 2887 C C . PRO B 1 151 ? 9.719 -16.219 -30.094 1 58.03 151 PRO B C 1
ATOM 2889 O O . PRO B 1 151 ? 10.852 -16.141 -30.578 1 58.03 151 PRO B O 1
ATOM 2892 N N . GLY B 1 152 ? 9.578 -16.844 -28.938 1 56.53 152 GLY B N 1
ATOM 2893 C CA . GLY B 1 152 ? 10.641 -17.484 -28.172 1 56.53 152 GLY B CA 1
ATOM 2894 C C . GLY B 1 152 ? 11.242 -18.703 -28.875 1 56.53 152 GLY B C 1
ATOM 2895 O O . GLY B 1 152 ? 12.391 -19.062 -28.625 1 56.53 152 GLY B O 1
ATOM 2896 N N . ALA B 1 153 ? 10.43 -19.391 -29.609 1 56.31 153 ALA B N 1
ATOM 2897 C CA . ALA B 1 153 ? 11.016 -20.5 -30.359 1 56.31 153 ALA B CA 1
ATOM 2898 C C . ALA B 1 153 ? 12.211 -20.031 -31.188 1 56.31 153 ALA B C 1
ATOM 2900 O O . ALA B 1 153 ? 13.188 -20.766 -31.359 1 56.31 153 ALA B O 1
ATOM 2901 N N . TRP B 1 154 ? 12.062 -18.781 -31.469 1 55.22 154 TRP B N 1
ATOM 2902 C CA . TRP B 1 154 ? 13.141 -18.297 -32.312 1 55.22 154 TRP B CA 1
ATOM 2903 C C . TRP B 1 154 ? 14.43 -18.125 -31.516 1 55.22 154 TRP B C 1
ATOM 2905 O O . TRP B 1 154 ? 15.508 -18.5 -31.984 1 55.22 154 TRP B O 1
ATOM 2915 N N . VAL B 1 155 ? 14.266 -17.719 -30.266 1 57.5 155 VAL B N 1
ATOM 2916 C CA . VAL B 1 155 ? 15.461 -17.453 -29.484 1 57.5 155 VAL B CA 1
ATOM 2917 C C . VAL B 1 155 ? 16.109 -18.766 -29.062 1 57.5 155 VAL B C 1
ATOM 2919 O O . VAL B 1 155 ? 17.344 -18.875 -29.016 1 57.5 155 VAL B O 1
ATOM 2922 N N . ALA B 1 156 ? 15.289 -19.688 -28.781 1 57.91 156 ALA B N 1
ATOM 2923 C CA . ALA B 1 156 ? 15.805 -21 -28.375 1 57.91 156 ALA B CA 1
ATOM 2924 C C . ALA B 1 156 ? 16.641 -21.625 -29.5 1 57.91 156 ALA B C 1
ATOM 2926 O O . ALA B 1 156 ? 17.672 -22.266 -29.234 1 57.91 156 ALA B O 1
ATOM 2927 N N . THR B 1 157 ? 16.078 -21.516 -30.641 1 58.44 157 THR B N 1
ATOM 2928 C CA . THR B 1 157 ? 16.828 -22.125 -31.734 1 58.44 157 THR B CA 1
ATOM 2929 C C . THR B 1 157 ? 18.172 -21.422 -31.953 1 58.44 157 THR B C 1
ATOM 2931 O O . THR B 1 157 ? 19.172 -22.062 -32.281 1 58.44 157 THR B O 1
ATOM 2934 N N . CYS B 1 158 ? 18.109 -20.188 -31.672 1 58.12 158 CYS B N 1
ATOM 2935 C CA . CYS B 1 158 ? 19.328 -19.453 -32 1 58.12 158 CYS B CA 1
ATOM 2936 C C . CYS B 1 158 ? 20.391 -19.641 -30.938 1 58.12 158 CYS B C 1
ATOM 2938 O O . CYS B 1 158 ? 21.594 -19.5 -31.203 1 58.12 158 CYS B O 1
ATOM 2940 N N . TRP B 1 159 ? 20 -19.781 -29.734 1 58.88 159 TRP B N 1
ATOM 2941 C CA . TRP B 1 159 ? 21.047 -19.781 -28.734 1 58.88 159 TRP B CA 1
ATOM 2942 C C . TRP B 1 159 ? 21.359 -21.203 -28.266 1 58.88 159 TRP B C 1
ATOM 2944 O O . TRP B 1 159 ? 22.141 -21.391 -27.328 1 58.88 159 TRP B O 1
ATOM 2954 N N . GLN B 1 160 ? 21.188 -22.125 -28.953 1 61.59 160 GLN B N 1
ATOM 2955 C CA . GLN B 1 160 ? 21.578 -23.516 -28.719 1 61.59 160 GLN B CA 1
ATOM 2956 C C . GLN B 1 160 ? 21.484 -23.859 -27.234 1 61.59 160 GLN B C 1
ATOM 2958 O O . GLN B 1 160 ? 22.375 -24.531 -26.703 1 61.59 160 GLN B O 1
ATOM 2963 N N . LEU B 1 161 ? 20.797 -23.25 -26.484 1 63.62 161 LEU B N 1
ATOM 2964 C CA . LEU B 1 161 ? 20.719 -23.562 -25.062 1 63.62 161 LEU B CA 1
ATOM 2965 C C . LEU B 1 161 ? 19.812 -24.781 -24.828 1 63.62 161 LEU B C 1
ATOM 2967 O O . LEU B 1 161 ? 18.984 -25.094 -25.672 1 63.62 161 LEU B O 1
ATOM 2971 N N . THR B 1 162 ? 20.25 -25.594 -23.859 1 71 162 THR B N 1
ATOM 2972 C CA . THR B 1 162 ? 19.406 -26.719 -23.516 1 71 162 THR B CA 1
ATOM 2973 C C . THR B 1 162 ? 17.953 -26.266 -23.297 1 71 162 THR B C 1
ATOM 2975 O O . THR B 1 162 ? 17.719 -25.141 -22.859 1 71 162 THR B O 1
ATOM 2978 N N . PRO B 1 163 ? 17.062 -27.078 -23.719 1 73.31 163 PRO B N 1
ATOM 2979 C CA . PRO B 1 163 ? 15.672 -26.672 -23.875 1 73.31 163 PRO B CA 1
ATOM 2980 C C . PRO B 1 163 ? 15.07 -26.109 -22.594 1 73.31 163 PRO B C 1
ATOM 2982 O O . PRO B 1 163 ? 14.406 -25.062 -22.625 1 73.31 163 PRO B O 1
ATOM 2985 N N . PRO B 1 164 ? 15.344 -26.75 -21.469 1 74.38 164 PRO B N 1
ATOM 2986 C CA . PRO B 1 164 ? 14.703 -26.172 -20.281 1 74.38 164 PRO B CA 1
ATOM 2987 C C . PRO B 1 164 ? 15.336 -24.844 -19.875 1 74.38 164 PRO B C 1
ATOM 2989 O O . PRO B 1 164 ? 14.633 -23.938 -19.406 1 74.38 164 PRO B O 1
ATOM 2992 N N . ARG B 1 165 ? 16.625 -24.781 -20.062 1 76.31 165 ARG B N 1
ATOM 2993 C CA . ARG B 1 165 ? 17.312 -23.547 -19.703 1 76.31 165 ARG B CA 1
ATOM 2994 C C . ARG B 1 165 ? 16.969 -22.438 -20.672 1 76.31 165 ARG B C 1
ATOM 2996 O O . ARG B 1 165 ? 16.828 -21.266 -20.281 1 76.31 165 ARG B O 1
ATOM 3003 N N . ALA B 1 166 ? 16.812 -22.797 -21.812 1 74.75 166 ALA B N 1
ATOM 3004 C CA . ALA B 1 166 ? 16.438 -21.812 -22.828 1 74.75 166 ALA B CA 1
ATOM 3005 C C . ALA B 1 166 ? 15.039 -21.266 -22.578 1 74.75 166 ALA B C 1
ATOM 3007 O O . ALA B 1 166 ? 14.789 -20.062 -22.766 1 74.75 166 ALA B O 1
ATOM 3008 N N . ALA B 1 167 ? 14.266 -22.219 -22.141 1 73 167 ALA B N 1
ATOM 3009 C CA . ALA B 1 167 ? 12.891 -21.797 -21.859 1 73 167 ALA B CA 1
ATOM 3010 C C . ALA B 1 167 ? 12.844 -20.844 -20.672 1 73 167 ALA B C 1
ATOM 3012 O O . ALA B 1 167 ? 12.094 -19.859 -20.688 1 73 167 ALA B O 1
ATOM 3013 N N . LEU B 1 168 ? 13.633 -21.078 -19.734 1 75.12 168 LEU B N 1
ATOM 3014 C CA . LEU B 1 168 ? 13.695 -20.219 -18.562 1 75.12 168 LEU B CA 1
ATOM 3015 C C . LEU B 1 168 ? 14.266 -18.844 -18.906 1 75.12 168 LEU B C 1
ATOM 3017 O O . LEU B 1 168 ? 13.758 -17.828 -18.469 1 75.12 168 LEU B O 1
ATOM 3021 N N . LEU B 1 169 ? 15.266 -18.859 -19.719 1 76.25 169 LEU B N 1
ATOM 3022 C CA . LEU B 1 169 ? 15.891 -17.609 -20.125 1 76.25 169 LEU B CA 1
ATOM 3023 C C . LEU B 1 169 ? 14.938 -16.766 -20.969 1 76.25 169 LEU B C 1
ATOM 3025 O O . LEU B 1 169 ? 14.891 -15.539 -20.828 1 76.25 169 LEU B O 1
ATOM 3029 N N . GLN B 1 170 ? 14.289 -17.438 -21.766 1 74.69 170 GLN B N 1
ATOM 3030 C CA . GLN B 1 170 ? 13.32 -16.719 -22.578 1 74.69 170 GLN B CA 1
ATOM 3031 C C . GLN B 1 170 ? 12.203 -16.125 -21.719 1 74.69 170 GLN B C 1
ATOM 3033 O O . GLN B 1 170 ? 11.766 -14.992 -21.953 1 74.69 170 GLN B O 1
ATOM 3038 N N . ALA B 1 171 ? 11.789 -16.859 -20.734 1 75 171 ALA B N 1
ATOM 3039 C CA . ALA B 1 171 ? 10.734 -16.375 -19.844 1 75 171 ALA B CA 1
ATOM 3040 C C . ALA B 1 171 ? 11.211 -15.18 -19.031 1 75 171 ALA B C 1
ATOM 3042 O O . ALA B 1 171 ? 10.469 -14.203 -18.875 1 75 171 ALA B O 1
ATOM 3043 N N . VAL B 1 172 ? 12.391 -15.273 -18.625 1 76.88 172 VAL B N 1
ATOM 3044 C CA . VAL B 1 172 ? 12.961 -14.188 -17.828 1 76.88 172 VAL B CA 1
ATOM 3045 C C . VAL B 1 172 ? 13.148 -12.945 -18.703 1 76.88 172 VAL B C 1
ATOM 3047 O O . VAL B 1 172 ? 12.828 -11.828 -18.281 1 76.88 172 VAL B O 1
ATOM 3050 N N . ALA B 1 173 ? 13.602 -13.18 -19.844 1 79 173 ALA B N 1
ATOM 3051 C CA . ALA B 1 173 ? 13.82 -12.062 -20.75 1 79 173 ALA B CA 1
ATOM 3052 C C . ALA B 1 173 ? 12.508 -11.383 -21.125 1 79 173 ALA B C 1
ATOM 3054 O O . ALA B 1 173 ? 12.422 -10.148 -21.125 1 79 173 ALA B O 1
ATOM 3055 N N . LEU B 1 174 ? 11.562 -12.18 -21.422 1 76.19 174 LEU B N 1
ATOM 3056 C CA . LEU B 1 174 ? 10.258 -11.633 -21.75 1 76.19 174 LEU B CA 1
ATOM 3057 C C . LEU B 1 174 ? 9.656 -10.906 -20.547 1 76.19 174 LEU B C 1
ATOM 3059 O O . LEU B 1 174 ? 9.055 -9.844 -20.703 1 76.19 174 LEU B O 1
ATOM 3063 N N . GLY B 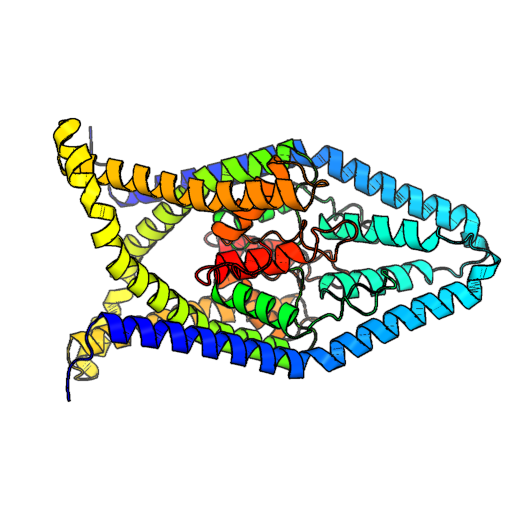1 175 ? 9.82 -11.492 -19.344 1 77.5 175 GLY B N 1
ATOM 3064 C CA . GLY B 1 175 ? 9.367 -10.828 -18.141 1 77.5 175 GLY B CA 1
ATOM 3065 C C . GLY B 1 175 ? 10.023 -9.484 -17.906 1 77.5 175 GLY B C 1
ATOM 3066 O O . GLY B 1 175 ? 9.352 -8.5 -17.594 1 77.5 175 GLY B O 1
ATOM 3067 N N . LEU B 1 176 ? 11.25 -9.469 -18.172 1 81.69 176 LEU B N 1
ATOM 3068 C CA . LEU B 1 176 ? 11.992 -8.227 -17.984 1 81.69 176 LEU B CA 1
ATOM 3069 C C . LEU B 1 176 ? 11.57 -7.188 -19.016 1 81.69 176 LEU B C 1
ATOM 3071 O O . LEU B 1 176 ? 11.492 -5.996 -18.703 1 81.69 176 LEU B O 1
ATOM 3075 N N . LEU B 1 177 ? 11.344 -7.672 -20.156 1 79.62 177 LEU B N 1
ATOM 3076 C CA . LEU B 1 177 ? 10.891 -6.766 -21.219 1 79.62 177 LEU B CA 1
ATOM 3077 C C . LEU B 1 177 ? 9.531 -6.18 -20.875 1 79.62 177 LEU B C 1
ATOM 3079 O O . LEU B 1 177 ? 9.312 -4.973 -21 1 79.62 177 LEU B O 1
ATOM 3083 N N . VAL B 1 178 ? 8.695 -7.027 -20.453 1 75.62 178 VAL B N 1
ATOM 3084 C CA . VAL B 1 178 ? 7.352 -6.59 -20.109 1 75.62 178 VAL B CA 1
ATOM 3085 C C . VAL B 1 178 ? 7.41 -5.613 -18.938 1 75.62 178 VAL B C 1
ATOM 3087 O O . VAL B 1 178 ? 6.816 -4.531 -18.984 1 75.62 178 VAL B O 1
ATOM 3090 N N . VA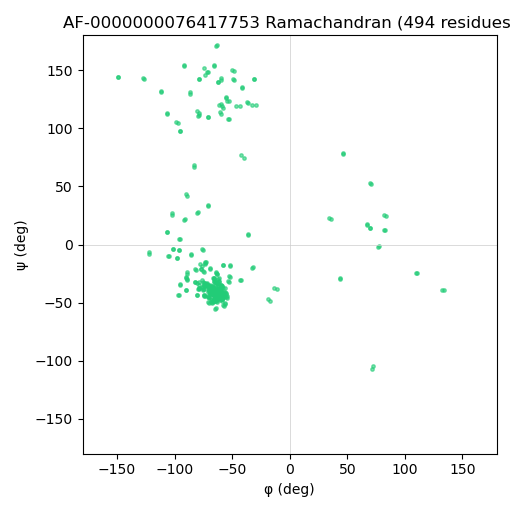L B 1 179 ? 8.133 -5.965 -17.906 1 80.56 179 VAL B N 1
ATOM 3091 C CA . VAL B 1 179 ? 8.273 -5.086 -16.75 1 80.56 179 VAL B CA 1
ATOM 3092 C C . VAL B 1 179 ? 8.93 -3.771 -17.188 1 80.56 179 VAL B C 1
ATOM 3094 O O . VAL B 1 179 ? 8.5 -2.693 -16.766 1 80.56 179 VAL B O 1
ATOM 3097 N N . GLY B 1 180 ? 9.906 -3.912 -17.984 1 85 180 GLY B N 1
ATOM 3098 C CA . GLY B 1 180 ? 10.586 -2.725 -18.484 1 85 180 GLY B CA 1
ATOM 3099 C C . GLY B 1 180 ? 9.672 -1.784 -19.234 1 85 180 GLY B C 1
ATOM 3100 O O . GLY B 1 180 ? 9.633 -0.584 -18.953 1 85 180 GLY B O 1
ATOM 3101 N N . VAL B 1 181 ? 8.914 -2.295 -20.078 1 84.12 181 VAL B N 1
ATOM 3102 C CA . VAL B 1 181 ? 8.031 -1.481 -20.906 1 84.12 181 VAL B CA 1
ATOM 3103 C C . VAL B 1 181 ? 6.902 -0.914 -20.047 1 84.12 181 VAL B C 1
ATOM 3105 O O . VAL B 1 181 ? 6.559 0.266 -20.156 1 84.12 181 VAL B O 1
ATOM 3108 N N . PHE B 1 182 ? 6.414 -1.712 -19.156 1 83.62 182 PHE B N 1
ATOM 3109 C CA . PHE B 1 182 ? 5.27 -1.29 -18.359 1 83.62 182 PHE B CA 1
ATOM 3110 C C . PHE B 1 182 ? 5.703 -0.323 -17.25 1 83.62 182 PHE B C 1
ATOM 3112 O O . PHE B 1 182 ? 4.871 0.395 -16.688 1 83.62 182 PHE B O 1
ATOM 3119 N N . VAL B 1 183 ? 6.941 -0.329 -17 1 87.06 183 VAL B N 1
ATOM 3120 C CA . VAL B 1 183 ? 7.438 0.62 -16 1 87.06 183 VAL B CA 1
ATOM 3121 C C . VAL B 1 183 ? 7.984 1.862 -16.703 1 87.06 183 VAL B C 1
ATOM 3123 O O . VAL B 1 183 ? 7.656 2.99 -16.328 1 87.06 183 VAL B O 1
ATOM 3126 N N . LEU B 1 184 ? 8.742 1.686 -17.781 1 88.19 184 LEU B N 1
ATOM 3127 C CA . LEU B 1 184 ? 9.484 2.787 -18.391 1 88.19 184 LEU B CA 1
ATOM 3128 C C . LEU B 1 184 ? 8.562 3.654 -19.234 1 88.19 184 LEU B C 1
ATOM 3130 O O . LEU B 1 184 ? 8.695 4.883 -19.25 1 88.19 184 LEU B O 1
ATOM 3134 N N . LEU B 1 185 ? 7.641 3.09 -19.922 1 86.12 185 LEU B N 1
ATOM 3135 C CA . LEU B 1 185 ? 6.762 3.875 -20.781 1 86.12 185 LEU B CA 1
ATOM 3136 C C . LEU B 1 185 ? 5.91 4.836 -19.969 1 86.12 185 LEU B C 1
ATOM 3138 O O . LEU B 1 185 ? 5.941 6.051 -20.188 1 86.12 185 LEU B O 1
ATOM 3142 N N . PRO B 1 186 ? 5.199 4.309 -19.016 1 85 186 PRO B N 1
ATOM 3143 C CA . PRO B 1 186 ? 4.434 5.266 -18.203 1 85 186 PRO B CA 1
ATOM 3144 C C . PRO B 1 186 ? 5.328 6.254 -17.453 1 85 186 PRO B C 1
ATOM 3146 O O . PRO B 1 186 ? 4.93 7.398 -17.219 1 85 186 PRO B O 1
ATOM 3149 N N . ALA B 1 187 ? 6.473 5.781 -17.016 1 87.31 187 ALA B N 1
ATOM 3150 C CA . ALA B 1 187 ? 7.398 6.672 -16.328 1 87.31 187 ALA B CA 1
ATOM 3151 C C . ALA B 1 187 ? 7.828 7.828 -17.219 1 87.31 187 ALA B C 1
ATOM 3153 O O . ALA B 1 187 ? 7.91 8.977 -16.766 1 87.31 187 ALA B O 1
ATOM 3154 N N . LEU B 1 188 ? 8.094 7.523 -18.484 1 86.38 188 LEU B N 1
ATOM 3155 C CA . LEU B 1 188 ? 8.484 8.562 -19.422 1 86.38 188 LEU B CA 1
ATOM 3156 C C . LEU B 1 188 ? 7.324 9.516 -19.688 1 86.38 188 LEU B C 1
ATOM 3158 O O . LEU B 1 188 ? 7.523 10.727 -19.812 1 86.38 188 LEU B O 1
ATOM 3162 N N . VAL B 1 189 ? 6.211 9.008 -19.781 1 83.06 189 VAL B N 1
ATOM 3163 C CA . VAL B 1 189 ? 5.027 9.836 -19.984 1 83.06 189 VAL B CA 1
ATOM 3164 C C . VAL B 1 189 ? 4.809 10.742 -18.766 1 83.06 189 VAL B C 1
ATOM 3166 O O . VAL B 1 189 ? 4.535 11.93 -18.922 1 83.06 189 VAL B O 1
ATOM 3169 N N . LEU B 1 190 ? 4.961 10.133 -17.547 1 82.19 190 LEU B N 1
ATOM 3170 C CA . LEU B 1 190 ? 4.797 10.898 -16.328 1 82.19 190 LEU B CA 1
ATOM 3171 C C . LEU B 1 190 ? 5.863 11.984 -16.219 1 82.19 190 LEU B C 1
ATOM 3173 O O . LEU B 1 190 ? 5.574 13.102 -15.781 1 82.19 190 LEU B O 1
ATOM 3177 N N . TRP B 1 191 ? 7.027 11.648 -16.594 1 83.44 191 TRP B N 1
ATOM 3178 C CA . TRP B 1 191 ? 8.133 12.602 -16.547 1 83.44 191 TRP B CA 1
ATOM 3179 C C . TRP B 1 191 ? 7.871 13.766 -17.5 1 83.44 191 TRP B C 1
ATOM 3181 O O . TRP B 1 191 ? 8.125 14.922 -17.156 1 83.44 191 TRP B O 1
ATOM 3191 N N . ASP B 1 192 ? 7.309 13.508 -18.594 1 82.38 192 ASP B N 1
ATOM 3192 C CA . ASP B 1 192 ? 7.047 14.523 -19.609 1 82.38 192 ASP B CA 1
ATOM 3193 C C . ASP B 1 192 ? 5.867 15.406 -19.219 1 82.38 192 ASP B C 1
ATOM 3195 O O . ASP B 1 192 ? 5.914 16.625 -19.391 1 82.38 192 ASP B O 1
ATOM 3199 N N . VAL B 1 193 ? 4.906 14.852 -18.656 1 76.44 193 VAL B N 1
ATOM 3200 C CA . VAL B 1 193 ? 3.672 15.57 -18.359 1 76.44 193 VAL B CA 1
ATOM 3201 C C . VAL B 1 193 ? 3.844 16.391 -17.078 1 76.44 193 VAL B C 1
ATOM 3203 O O . VAL B 1 193 ? 3.348 17.516 -16.984 1 76.44 193 VAL B O 1
ATOM 3206 N N . GLN B 1 194 ? 4.477 15.844 -15.945 1 72.38 194 GLN B N 1
ATOM 3207 C CA . GLN B 1 194 ? 4.535 16.531 -14.656 1 72.38 194 GLN B CA 1
ATOM 3208 C C . GLN B 1 194 ? 5.719 17.484 -14.602 1 72.38 194 GLN B C 1
ATOM 3210 O O . GLN B 1 194 ? 5.668 18.5 -13.898 1 72.38 194 GLN B O 1
ATOM 3215 N N . GLY B 1 195 ? 6.547 17.5 -15.477 1 68.88 195 GLY B N 1
ATOM 3216 C CA . GLY B 1 195 ? 7.691 18.391 -15.57 1 68.88 195 GLY B CA 1
ATOM 3217 C C . GLY B 1 195 ? 8.422 18.562 -14.25 1 68.88 195 GLY B C 1
ATOM 3218 O O . GLY B 1 195 ? 9.617 18.844 -14.227 1 68.88 195 GLY B O 1
ATOM 3219 N N . ASN B 1 196 ? 7.727 18.453 -12.984 1 72.06 196 ASN B N 1
ATOM 3220 C CA . ASN B 1 196 ? 8.367 18.703 -11.695 1 72.06 196 ASN B CA 1
ATOM 3221 C C . ASN B 1 196 ? 8.875 17.422 -11.047 1 72.06 196 ASN B C 1
ATOM 3223 O O . ASN B 1 196 ? 9.25 17.422 -9.875 1 72.06 196 ASN B O 1
ATOM 3227 N N . CYS B 1 197 ? 8.766 16.375 -11.703 1 77.19 197 CYS B N 1
ATOM 3228 C CA . CYS B 1 197 ? 9.203 15.109 -11.141 1 77.19 197 CYS B CA 1
ATOM 3229 C C . CYS B 1 197 ? 10.43 14.578 -11.883 1 77.19 197 CYS B C 1
ATOM 3231 O O . CYS B 1 197 ? 10.508 14.688 -13.109 1 77.19 197 CYS B O 1
ATOM 3233 N N . SER B 1 198 ? 11.422 14.188 -11.211 1 87.5 198 SER B N 1
ATOM 3234 C CA . SER B 1 198 ? 12.602 13.562 -11.805 1 87.5 198 SER B CA 1
ATOM 3235 C C . SER B 1 198 ? 12.266 12.219 -12.43 1 87.5 198 SER B C 1
ATOM 3237 O O . SER B 1 198 ? 11.242 11.609 -12.094 1 87.5 198 SER B O 1
ATOM 3239 N N . LEU B 1 199 ? 13.039 11.875 -13.375 1 88.5 199 LEU B N 1
ATOM 3240 C CA . LEU B 1 199 ? 12.859 10.586 -14.031 1 88.5 199 LEU B CA 1
ATOM 3241 C C . LEU B 1 199 ? 12.922 9.453 -13.016 1 88.5 199 LEU B C 1
ATOM 3243 O O . LEU B 1 199 ? 12.164 8.484 -13.117 1 88.5 199 LEU B O 1
ATOM 3247 N N . LEU B 1 200 ? 13.773 9.578 -12.047 1 90.81 200 LEU B N 1
ATOM 3248 C CA . LEU B 1 200 ? 13.898 8.555 -11.016 1 90.81 200 LEU B CA 1
ATOM 3249 C C . LEU B 1 200 ? 12.602 8.43 -10.211 1 90.81 200 LEU B C 1
ATOM 3251 O O . LEU B 1 200 ? 12.148 7.324 -9.922 1 90.81 200 LEU B O 1
ATOM 3255 N N . GLU B 1 201 ? 12.031 9.531 -9.922 1 90.12 201 GLU B N 1
ATOM 3256 C CA . GLU B 1 201 ? 10.781 9.539 -9.18 1 90.12 201 GLU B CA 1
ATOM 3257 C C . GLU B 1 201 ? 9.656 8.906 -9.992 1 90.12 201 GLU B C 1
ATOM 3259 O O . GLU B 1 201 ? 8.812 8.188 -9.445 1 90.12 201 GLU B O 1
ATOM 3264 N N . ALA B 1 202 ? 9.727 9.219 -11.258 1 87.5 202 ALA B N 1
ATOM 3265 C CA . ALA B 1 202 ? 8.719 8.625 -12.133 1 87.5 202 ALA B CA 1
ATOM 3266 C C . ALA B 1 202 ? 8.875 7.113 -12.203 1 87.5 202 ALA B C 1
ATOM 3268 O O . ALA B 1 202 ? 7.887 6.379 -12.133 1 87.5 202 ALA B O 1
ATOM 3269 N N . ILE B 1 203 ? 10.078 6.645 -12.328 1 89 203 ILE B N 1
ATOM 3270 C CA . ILE B 1 203 ? 10.359 5.215 -12.367 1 89 203 ILE B CA 1
ATOM 3271 C C . ILE B 1 203 ? 9.992 4.578 -11.031 1 89 203 ILE B C 1
ATOM 3273 O O . ILE B 1 203 ? 9.383 3.504 -10.992 1 89 203 ILE B O 1
ATOM 3277 N N . TYR B 1 204 ? 10.367 5.246 -10 1 89.88 204 TYR B N 1
ATOM 3278 C CA . TYR B 1 204 ? 10.062 4.785 -8.648 1 89.88 204 TYR B CA 1
ATOM 3279 C C . TYR B 1 204 ? 8.562 4.613 -8.453 1 89.88 204 TYR B C 1
ATOM 3281 O O . TYR B 1 204 ? 8.109 3.586 -7.945 1 89.88 204 TYR B O 1
ATOM 3289 N N . PHE B 1 205 ? 7.816 5.547 -8.883 1 87.88 205 PHE B N 1
ATOM 3290 C CA . PHE B 1 205 ? 6.367 5.516 -8.719 1 87.88 205 PHE B CA 1
ATOM 3291 C C . PHE B 1 205 ? 5.754 4.406 -9.57 1 87.88 205 PHE B C 1
ATOM 3293 O O . PHE B 1 205 ? 4.93 3.629 -9.078 1 87.88 205 PHE B O 1
ATOM 3300 N N . CYS B 1 206 ? 6.164 4.355 -10.773 1 87 206 CYS B N 1
ATOM 3301 C CA . CYS B 1 206 ? 5.594 3.365 -11.68 1 87 206 CYS B CA 1
ATOM 3302 C C . CYS B 1 206 ? 5.992 1.954 -11.266 1 87 206 CYS B C 1
ATOM 3304 O O . CYS B 1 206 ? 5.18 1.029 -11.344 1 87 206 CYS B O 1
ATOM 3306 N N . PHE B 1 207 ? 7.219 1.743 -10.891 1 89.81 207 PHE B N 1
ATOM 3307 C CA . PHE B 1 207 ? 7.668 0.434 -10.438 1 89.81 207 PHE B CA 1
ATOM 3308 C C . PHE B 1 207 ? 6.914 0.011 -9.18 1 89.81 207 PHE B C 1
ATOM 3310 O O . PHE B 1 207 ? 6.492 -1.142 -9.062 1 89.81 207 PHE B O 1
ATOM 3317 N N . SER B 1 208 ? 6.805 0.947 -8.227 1 90.38 208 SER B N 1
ATOM 3318 C CA . SER B 1 208 ? 6.094 0.642 -6.984 1 90.38 208 SER B CA 1
ATOM 3319 C C . SER B 1 208 ? 4.629 0.322 -7.254 1 90.38 208 SER B C 1
ATOM 3321 O O . SER B 1 208 ? 4.035 -0.514 -6.566 1 90.38 208 SER B O 1
ATOM 3323 N N . SER B 1 209 ? 4.082 0.957 -8.242 1 87.5 209 SER B N 1
ATOM 3324 C CA . SER B 1 209 ? 2.684 0.712 -8.586 1 87.5 209 SER B CA 1
ATOM 3325 C C . SER B 1 209 ? 2.514 -0.628 -9.297 1 87.5 209 SER B C 1
ATOM 3327 O O . SER B 1 209 ? 1.592 -1.386 -8.992 1 87.5 209 SER B O 1
ATOM 3329 N N . LEU B 1 210 ? 3.404 -0.925 -10.219 1 86.5 210 LEU B N 1
ATOM 3330 C CA . LEU B 1 210 ? 3.314 -2.168 -10.977 1 86.5 210 LEU B CA 1
ATOM 3331 C C . LEU B 1 210 ? 3.594 -3.373 -10.086 1 86.5 210 LEU B C 1
ATOM 3333 O O . LEU B 1 210 ? 2.961 -4.422 -10.234 1 86.5 210 LEU B O 1
ATOM 3337 N N . SER B 1 211 ? 4.555 -3.271 -9.211 1 88.62 211 SER B N 1
ATOM 3338 C CA . SER B 1 211 ? 4.902 -4.363 -8.305 1 88.62 211 SER B CA 1
ATOM 3339 C C . SER B 1 211 ? 3.883 -4.496 -7.176 1 88.62 211 SER B C 1
ATOM 3341 O O . SER B 1 211 ? 3.996 -5.383 -6.332 1 88.62 211 SER B O 1
ATOM 3343 N N . THR B 1 212 ? 2.863 -3.596 -7.047 1 88.19 212 THR B N 1
ATOM 3344 C CA . THR B 1 212 ? 1.749 -3.564 -6.105 1 88.19 212 THR B CA 1
ATOM 3345 C C . THR B 1 212 ? 2.24 -3.246 -4.695 1 88.19 212 THR B C 1
ATOM 3347 O O . THR B 1 212 ? 1.555 -3.535 -3.715 1 88.19 212 THR B O 1
ATOM 3350 N N . ILE B 1 213 ? 3.494 -2.76 -4.578 1 89.12 213 ILE B N 1
ATOM 3351 C CA . ILE B 1 213 ? 3.959 -2.229 -3.301 1 89.12 213 ILE B CA 1
ATOM 3352 C C . ILE B 1 213 ? 3.113 -1.02 -2.908 1 89.12 213 ILE B C 1
ATOM 3354 O O . ILE B 1 213 ? 2.637 -0.931 -1.773 1 89.12 213 ILE B O 1
ATOM 3358 N N . GLY B 1 214 ? 2.885 -0.149 -3.875 1 86.56 214 GLY B N 1
ATOM 3359 C CA . GLY B 1 214 ? 1.899 0.914 -3.756 1 86.56 214 GLY B CA 1
ATOM 3360 C C . GLY B 1 214 ? 2.303 1.995 -2.773 1 86.56 214 GLY B C 1
ATOM 3361 O O . GLY B 1 214 ? 1.518 2.371 -1.9 1 86.56 214 GLY B O 1
ATOM 3362 N N . LEU B 1 215 ? 3.514 2.58 -2.895 1 82.88 215 LEU B N 1
ATOM 3363 C CA . LEU B 1 215 ? 3.895 3.725 -2.074 1 82.88 215 LEU B CA 1
ATOM 3364 C C . LEU B 1 215 ? 3.281 5.012 -2.619 1 82.88 215 LEU B C 1
ATOM 3366 O O . LEU B 1 215 ? 3.527 5.383 -3.768 1 82.88 215 LEU B O 1
ATOM 3370 N N . GLY B 1 216 ? 2.402 5.59 -1.984 1 75.38 216 GLY B N 1
ATOM 3371 C CA . GLY B 1 216 ? 1.628 6.723 -2.465 1 75.38 216 GLY B CA 1
ATOM 3372 C C . GLY B 1 216 ? 2.238 8.062 -2.098 1 75.38 216 GLY B C 1
ATOM 3373 O O . GLY B 1 216 ? 1.546 9.078 -2.072 1 75.38 216 GLY B O 1
ATOM 3374 N N . ASP B 1 217 ? 3.496 8.203 -1.797 1 77.31 217 ASP B N 1
ATOM 3375 C CA . ASP B 1 217 ? 4.117 9.438 -1.337 1 77.31 217 ASP B CA 1
ATOM 3376 C C . ASP B 1 217 ? 4.176 10.477 -2.457 1 77.31 217 ASP B C 1
ATOM 3378 O O . ASP B 1 217 ? 4.227 11.68 -2.195 1 77.31 217 ASP B O 1
ATOM 3382 N N . LEU B 1 218 ? 4.074 9.992 -3.701 1 75 218 LEU B N 1
ATOM 3383 C CA . LEU B 1 218 ? 4.184 10.922 -4.82 1 75 218 LEU B CA 1
ATOM 3384 C C . LEU B 1 218 ? 2.809 11.258 -5.387 1 75 218 LEU B C 1
ATOM 3386 O O . LEU B 1 218 ? 2.695 12.023 -6.344 1 75 218 LEU B O 1
ATOM 3390 N N . LEU B 1 219 ? 1.681 10.625 -4.863 1 69.38 219 LEU B N 1
ATOM 3391 C CA . LEU B 1 219 ? 0.322 10.938 -5.289 1 69.38 219 LEU B CA 1
ATOM 3392 C C . LEU B 1 219 ? -0.11 12.305 -4.754 1 69.38 219 LEU B C 1
ATOM 3394 O O . LEU B 1 219 ? 0.402 12.766 -3.734 1 69.38 219 LEU B O 1
ATOM 3398 N N . PRO B 1 220 ? -1.032 12.898 -5.711 1 54.94 220 PRO B N 1
ATOM 3399 C CA . PRO B 1 220 ? -1.516 14.219 -5.309 1 54.94 220 PRO B CA 1
ATOM 3400 C C . PRO B 1 220 ? -2.254 14.195 -3.971 1 54.94 220 PRO B C 1
ATOM 3402 O O . PRO B 1 220 ? -2.85 13.18 -3.609 1 54.94 220 PRO B O 1
ATOM 3405 N N . GLY B 1 221 ? -2.111 15.203 -3.158 1 50.72 221 GLY B N 1
ATOM 3406 C CA . GLY B 1 221 ? -2.695 15.453 -1.85 1 50.72 221 GLY B CA 1
ATOM 3407 C C . GLY B 1 221 ? -1.675 15.891 -0.815 1 50.72 221 GLY B C 1
ATOM 3408 O O . GLY B 1 221 ? -2.029 16.5 0.2 1 50.72 221 GLY B O 1
ATOM 3409 N N . HIS B 1 222 ? -0.531 15.055 -1.122 1 48.72 222 HIS B N 1
ATOM 3410 C CA . HIS B 1 222 ? 0.516 15.438 -0.183 1 48.72 222 HIS B CA 1
ATOM 3411 C C . HIS B 1 222 ? 1.266 16.672 -0.67 1 48.72 222 HIS B C 1
ATOM 3413 O O . HIS B 1 222 ? 2.361 16.562 -1.226 1 48.72 222 HIS B O 1
ATOM 3419 N N . GLY B 1 223 ? 0.676 17.828 -0.745 1 42.75 223 GLY B N 1
ATOM 3420 C CA . GLY B 1 223 ? 1.244 19.109 -1.131 1 42.75 223 GLY B CA 1
ATOM 3421 C C . GLY B 1 223 ? 1.532 19.203 -2.617 1 42.75 223 GLY B C 1
ATOM 3422 O O . GLY B 1 223 ? 0.643 19.531 -3.404 1 42.75 223 GLY B O 1
ATOM 3423 N N . SER B 1 224 ? 2.848 19.109 -3.104 1 43.06 224 SER B N 1
ATOM 3424 C CA . SER B 1 224 ? 3.322 19.234 -4.477 1 43.06 224 SER B CA 1
ATOM 3425 C C . SER B 1 224 ? 2.91 18.047 -5.328 1 43.06 224 SER B C 1
ATOM 3427 O O . SER B 1 224 ? 3.762 17.297 -5.805 1 43.06 224 SER B O 1
ATOM 3429 N N . GLY B 1 225 ? 1.899 17.5 -5.156 1 44.06 225 GLY B N 1
ATOM 3430 C CA . GLY B 1 225 ? 1.617 16.156 -5.648 1 44.06 225 GLY B CA 1
ATOM 3431 C C . GLY B 1 225 ? 1.392 16.109 -7.145 1 44.06 225 GLY B C 1
ATOM 3432 O O . GLY B 1 225 ? 1.241 17.156 -7.793 1 44.06 225 GLY B O 1
ATOM 3433 N N . LEU B 1 226 ? 1.799 15.031 -7.789 1 45.72 226 LEU B N 1
ATOM 3434 C CA . LEU B 1 226 ? 1.633 14.695 -9.195 1 45.72 226 LEU B CA 1
ATOM 3435 C C . LEU B 1 226 ? 0.22 15.016 -9.672 1 45.72 226 LEU B C 1
ATOM 3437 O O . LEU B 1 226 ? -0.737 14.914 -8.906 1 45.72 226 LEU B O 1
ATOM 3441 N N . HIS B 1 227 ? 0.106 15.852 -10.586 1 44.88 227 HIS B N 1
ATOM 3442 C CA . HIS B 1 227 ? -1.073 16.281 -11.328 1 44.88 227 HIS B CA 1
ATOM 3443 C C . HIS B 1 227 ? -2.086 15.148 -11.461 1 44.88 227 HIS B C 1
ATOM 3445 O O . HIS B 1 227 ? -1.716 13.977 -11.43 1 44.88 227 HIS B O 1
ATOM 3451 N N . PRO B 1 228 ? -3.365 15.469 -11.383 1 47.47 228 PRO B N 1
ATOM 3452 C CA . PRO B 1 228 ? -4.504 14.602 -11.703 1 47.47 228 PRO B CA 1
ATOM 3453 C C . PRO B 1 228 ? -4.199 13.602 -12.812 1 47.47 228 PRO B C 1
ATOM 3455 O O . PRO B 1 228 ? -4.949 12.648 -13.008 1 47.47 228 PRO B O 1
ATOM 3458 N N . VAL B 1 229 ? -3.199 13.914 -13.516 1 47.03 229 VAL B N 1
ATOM 3459 C CA . VAL B 1 229 ? -2.863 13.055 -14.648 1 47.03 229 VAL B CA 1
ATOM 3460 C C . VAL B 1 229 ? -2.475 11.664 -14.148 1 47.03 229 VAL B C 1
ATOM 3462 O O . VAL B 1 229 ? -2.76 10.656 -14.797 1 47.03 229 VAL B O 1
ATOM 3465 N N . LEU B 1 230 ? -1.835 11.68 -12.961 1 51.22 230 LEU B N 1
ATOM 3466 C CA . LEU B 1 230 ? -1.457 10.375 -12.43 1 51.22 230 LEU B CA 1
ATOM 3467 C C . LEU B 1 230 ? -2.688 9.508 -12.203 1 51.22 230 LEU B C 1
ATOM 3469 O O . LEU B 1 230 ? -2.641 8.289 -12.406 1 51.22 230 LEU B O 1
ATOM 3473 N N . TYR B 1 231 ? -3.678 10.25 -11.781 1 48.28 231 TYR B N 1
ATOM 3474 C CA . TYR B 1 231 ? -4.984 9.609 -11.68 1 48.28 231 TYR B CA 1
ATOM 3475 C C . TYR B 1 231 ? -5.383 8.969 -13.008 1 48.28 231 TYR B C 1
ATOM 3477 O O . TYR B 1 231 ? -5.82 7.82 -13.039 1 48.28 231 TYR B O 1
ATOM 3485 N N . HIS B 1 232 ? -5.164 9.805 -14.008 1 47.19 232 HIS B N 1
ATOM 3486 C CA . HIS B 1 232 ? -5.59 9.312 -15.312 1 47.19 232 HIS B CA 1
ATOM 3487 C C . HIS B 1 232 ? -4.641 8.234 -15.828 1 47.19 232 HIS B C 1
ATOM 3489 O O . HIS B 1 232 ? -5.082 7.254 -16.438 1 47.19 232 HIS B O 1
ATOM 3495 N N . LEU B 1 233 ? -3.488 8.375 -15.547 1 48.94 233 LEU B N 1
ATOM 3496 C CA . LEU B 1 233 ? -2.531 7.402 -16.062 1 48.94 233 LEU B CA 1
ATOM 3497 C C . LEU B 1 233 ? -2.639 6.082 -15.305 1 48.94 233 LEU B C 1
ATOM 3499 O O . LEU B 1 233 ? -2.539 5.012 -15.906 1 48.94 233 LEU B O 1
ATOM 3503 N N . CYS B 1 234 ? -2.723 6.25 -13.992 1 48 234 CYS B N 1
ATOM 3504 C CA . CYS B 1 234 ? -2.973 5.027 -13.234 1 48 234 CYS B CA 1
ATOM 3505 C C . CYS B 1 234 ? -4.23 4.328 -13.734 1 48 234 CYS B C 1
ATOM 3507 O O . CYS B 1 234 ? -4.258 3.1 -13.852 1 48 234 CYS B O 1
ATOM 3509 N N . GLN B 1 235 ? -5.293 5.195 -14.008 1 44.62 235 GLN B N 1
ATOM 3510 C CA . GLN B 1 235 ? -6.5 4.699 -14.664 1 44.62 235 GLN B CA 1
ATOM 3511 C C . GLN B 1 235 ? -6.168 4.023 -15.992 1 44.62 235 GLN B C 1
ATOM 3513 O O . GLN B 1 235 ? -6.715 2.965 -16.312 1 44.62 235 GLN B O 1
ATOM 3518 N N . PHE B 1 236 ? -5.418 4.758 -16.75 1 46.25 236 PHE B N 1
ATOM 3519 C CA . PHE B 1 236 ? -5.062 4.238 -18.062 1 46.25 236 PHE B CA 1
ATOM 3520 C C . PHE B 1 236 ? -4.195 2.99 -17.938 1 46.25 236 PHE B C 1
ATOM 3522 O O . PHE B 1 236 ? -4.383 2.021 -18.672 1 46.25 236 PHE B O 1
ATOM 3529 N N . ALA B 1 237 ? -3.262 3.051 -17.188 1 44.41 237 ALA B N 1
ATOM 3530 C CA . ALA B 1 237 ? -2.383 1.897 -17.016 1 44.41 237 ALA B CA 1
ATOM 3531 C C . ALA B 1 237 ? -3.148 0.704 -16.453 1 44.41 237 ALA B C 1
ATOM 3533 O O . ALA B 1 237 ? -2.863 -0.445 -16.797 1 44.41 237 ALA B O 1
ATOM 3534 N N . LEU B 1 238 ? -3.934 0.978 -15.531 1 42.25 238 LEU B N 1
ATOM 3535 C CA . LEU B 1 238 ? -4.801 -0.078 -15.016 1 42.25 238 LEU B CA 1
ATOM 3536 C C . LEU B 1 238 ? -5.867 -0.45 -16.031 1 42.25 238 LEU B C 1
ATOM 3538 O O . LEU B 1 238 ? -6.207 -1.627 -16.188 1 42.25 238 LEU B O 1
ATOM 3542 N N . LEU B 1 239 ? -6.602 0.741 -16.578 1 39.16 239 LEU B N 1
ATOM 3543 C CA . LEU B 1 239 ? -7.645 0.541 -17.578 1 39.16 239 LEU B CA 1
ATOM 3544 C C . LEU B 1 239 ? -7.062 0.566 -18.984 1 39.16 239 LEU B C 1
ATOM 3546 O O . LEU B 1 239 ? -7.781 0.342 -19.969 1 39.16 239 LEU B O 1
ATOM 3550 N N . GLY B 1 240 ? -5.977 1.202 -19.172 1 38.81 240 GLY B N 1
ATOM 3551 C CA . GLY B 1 240 ? -5.496 1.67 -20.469 1 38.81 240 GLY B CA 1
ATOM 3552 C C . GLY B 1 240 ? -5.816 0.719 -21.609 1 38.81 240 GLY B C 1
ATOM 3553 O O . GLY B 1 240 ? -5.246 0.829 -22.688 1 38.81 240 GLY B O 1
ATOM 3554 N N . GLY B 1 241 ? -6.566 -0.358 -21.609 1 33.47 241 GLY B N 1
ATOM 3555 C CA . GLY B 1 241 ? -6.895 -0.689 -22.984 1 33.47 241 GLY B CA 1
ATOM 3556 C C . GLY B 1 241 ? -7.602 0.435 -23.719 1 33.47 241 GLY B C 1
ATOM 3557 O O . GLY B 1 241 ? -8.062 0.255 -24.844 1 33.47 241 GLY B O 1
ATOM 3558 N N . ARG B 1 242 ? -8.227 1.528 -23.047 1 30.84 242 ARG B N 1
ATOM 3559 C CA . ARG B 1 242 ? -9.062 2.242 -24.016 1 30.84 242 ARG B CA 1
ATOM 3560 C C . ARG B 1 242 ? -8.258 3.285 -24.781 1 30.84 242 ARG B C 1
ATOM 3562 O O . ARG B 1 242 ? -7.43 3.988 -24.188 1 30.84 242 ARG B O 1
ATOM 3569 N N . PRO B 1 243 ? -8.266 3.441 -26.172 1 31.03 243 PRO B N 1
ATOM 3570 C CA . PRO B 1 243 ? -7.621 4.336 -27.141 1 31.03 243 PRO B CA 1
ATOM 3571 C C . PRO B 1 243 ? -7.859 5.809 -26.828 1 31.03 243 PRO B C 1
ATOM 3573 O O . PRO B 1 243 ? -8.875 6.16 -26.219 1 31.03 243 PRO B O 1
ATOM 3576 N N . LEU B 1 244 ? -6.859 6.684 -26.641 1 31.08 244 LEU B N 1
ATOM 3577 C CA . LEU B 1 244 ? -6.832 8.141 -26.656 1 31.08 244 LEU B CA 1
ATOM 3578 C C . LEU B 1 244 ? -7.777 8.688 -27.719 1 31.08 244 LEU B C 1
ATOM 3580 O O . LEU B 1 244 ? -7.898 8.117 -28.797 1 31.08 244 LEU B O 1
ATOM 3584 N N . PRO B 1 245 ? -8.805 9.539 -27.422 1 29.58 245 PRO B N 1
ATOM 3585 C CA . PRO B 1 245 ? -9.594 10.141 -28.5 1 29.58 245 PRO B CA 1
ATOM 3586 C C . PRO B 1 245 ? -8.727 10.898 -29.516 1 29.58 245 PRO B C 1
ATOM 3588 O O . PRO B 1 245 ? -7.664 11.414 -29.156 1 29.58 245 PRO B O 1
ATOM 3591 N N . GLN B 1 246 ? -8.766 10.641 -30.906 1 25.72 246 GLN B N 1
ATOM 3592 C CA . GLN B 1 246 ? -8.266 11.18 -32.156 1 25.72 246 GLN B CA 1
ATOM 3593 C C . GLN B 1 246 ? -8.578 12.664 -32.281 1 25.72 246 GLN B C 1
ATOM 3595 O O . GLN B 1 246 ? -8.102 13.328 -33.219 1 25.72 246 GLN B O 1
ATOM 3600 N N . GLY B 1 247 ? -9.484 13.477 -31.641 1 26.25 247 GLY B N 1
ATOM 3601 C CA . GLY B 1 247 ? -9.891 14.75 -32.219 1 26.25 247 GLY B CA 1
ATOM 3602 C C . GLY B 1 247 ? -8.797 15.805 -32.156 1 26.25 247 GLY B C 1
ATOM 3603 O O . GLY B 1 247 ? -8.969 16.906 -32.688 1 26.25 247 GLY B O 1
ATOM 3604 N N . MET B 1 248 ? -7.891 15.977 -31.25 1 22.33 248 MET B N 1
ATOM 3605 C CA . MET B 1 248 ? -7.176 17.234 -31.438 1 22.33 248 MET B CA 1
ATOM 3606 C C . MET B 1 248 ? -6.105 17.094 -32.531 1 22.33 248 MET B C 1
ATOM 3608 O O . MET B 1 248 ? -5 16.625 -32.25 1 22.33 248 MET B O 1
ATOM 3612 N N . VAL B 1 249 ? -6.258 16.141 -33.594 1 18.89 249 VAL B N 1
ATOM 3613 C CA . VAL B 1 249 ? -5.648 16.719 -34.781 1 18.89 249 VAL B CA 1
ATOM 3614 C C . VAL B 1 249 ? -6.637 17.656 -35.469 1 18.89 249 VAL B C 1
ATOM 3616 O O . VAL B 1 249 ? -7.832 17.344 -35.562 1 18.89 249 VAL B O 1
#